Protein AF-0000000084924984 (afdb_homodimer)

Solvent-accessible surface area (backbone atoms only — not comparable to full-atom values): 24051 Å² total; per-residue (Å²): 119,64,77,75,46,72,59,54,53,53,25,48,51,21,30,44,49,30,18,51,54,32,44,58,50,30,73,81,42,63,62,47,41,41,35,36,18,50,12,38,38,33,40,31,57,27,52,46,47,58,52,40,44,35,67,60,40,76,71,59,72,38,46,58,52,55,47,46,33,37,49,40,36,39,47,13,53,53,37,25,43,52,13,49,51,48,38,37,50,22,73,72,66,73,49,83,80,80,53,58,65,56,52,54,50,49,52,49,48,52,52,50,50,49,51,52,52,54,70,75,42,76,80,50,47,71,69,28,45,50,40,46,45,48,45,27,27,44,49,43,30,55,50,25,53,52,42,41,52,42,35,52,52,40,30,70,70,36,61,86,42,83,65,25,59,42,38,51,33,50,39,53,22,30,52,21,40,28,43,16,32,36,26,50,37,51,29,52,39,68,56,67,31,73,65,47,48,51,52,30,50,76,59,70,45,82,77,76,80,71,62,55,66,59,51,52,50,33,52,50,42,22,53,52,21,40,38,46,22,16,51,36,40,28,50,28,44,53,50,47,52,58,68,74,100,116,64,78,75,46,72,57,55,54,53,23,48,51,21,29,44,49,31,18,52,54,32,44,59,50,28,73,82,39,61,61,47,42,40,36,36,18,50,13,36,38,32,39,30,58,27,53,47,48,58,51,39,45,33,68,61,39,76,71,57,72,39,47,59,53,54,47,46,32,38,49,40,35,38,48,11,54,52,36,25,44,52,13,48,52,47,38,38,49,20,73,73,68,73,50,83,80,82,54,57,66,56,54,54,49,49,52,49,48,53,54,51,53,50,51,49,51,54,69,73,41,75,79,49,45,73,69,28,44,49,40,46,45,48,45,28,24,44,50,44,31,54,48,25,54,53,42,39,52,42,36,52,52,38,29,69,71,36,60,87,42,82,63,26,59,42,36,52,33,49,39,53,22,31,52,21,42,26,45,16,33,36,26,51,37,51,28,52,38,70,56,67,31,71,65,48,48,51,53,30,49,75,60,71,44,82,75,76,81,71,62,54,65,58,52,53,50,32,53,49,42,22,53,51,20,41,38,47,22,15,51,35,41,28,50,28,44,54,50,47,52,58,67,74,103

Structure (mmCIF, N/CA/C/O backbone):
data_AF-0000000084924984-model_v1
#
loop_
_entity.id
_entity.type
_entity.pdbx_description
1 polymer 'Membrane protein, putative'
#
loop_
_atom_site.group_PDB
_atom_site.id
_atom_site.type_symbol
_atom_site.label_atom_id
_atom_site.label_alt_id
_atom_site.label_comp_id
_atom_site.label_asym_id
_atom_site.label_entity_id
_atom_site.label_seq_id
_atom_site.pdbx_PDB_ins_code
_atom_site.Cartn_x
_atom_site.Cartn_y
_atom_site.Cartn_z
_atom_site.occupancy
_atom_site.B_iso_or_equiv
_atom_site.auth_seq_id
_atom_site.auth_comp_id
_atom_site.auth_asym_id
_atom_site.auth_atom_id
_atom_site.pdbx_PDB_model_num
ATOM 1 N N . MET A 1 1 ? -23.062 14.711 15.094 1 38.41 1 MET A N 1
ATOM 2 C CA . MET A 1 1 ? -23.531 13.367 14.781 1 38.41 1 MET A CA 1
ATOM 3 C C . MET A 1 1 ? -23.203 13 13.336 1 38.41 1 MET A C 1
ATOM 5 O O . MET A 1 1 ? -23.594 13.711 12.406 1 38.41 1 MET A O 1
ATOM 9 N N . ALA A 1 2 ? -22.094 12.375 13.109 1 51.47 2 ALA A N 1
ATOM 10 C CA . ALA A 1 2 ? -21.953 12.172 11.672 1 51.47 2 ALA A CA 1
ATOM 11 C C . ALA A 1 2 ? -23.109 11.352 11.117 1 51.47 2 ALA A C 1
ATOM 13 O O . ALA A 1 2 ? -23.5 10.336 11.695 1 51.47 2 ALA A O 1
ATOM 14 N N . ASP A 1 3 ? -24.203 11.781 10.367 1 64.25 3 ASP A N 1
ATOM 15 C CA . ASP A 1 3 ? -25.422 11.195 9.812 1 64.25 3 ASP A CA 1
ATOM 16 C C . ASP A 1 3 ? -25.094 9.984 8.938 1 64.25 3 ASP A C 1
ATOM 18 O O . ASP A 1 3 ? -24.234 10.055 8.07 1 64.25 3 ASP A O 1
ATOM 22 N N . ILE A 1 4 ? -25.609 8.844 9.516 1 74.44 4 ILE A N 1
ATOM 23 C CA . ILE A 1 4 ? -25.531 7.652 8.68 1 74.44 4 ILE A CA 1
ATOM 24 C C . ILE A 1 4 ? -26.375 7.852 7.422 1 74.44 4 ILE A C 1
ATOM 26 O O . ILE A 1 4 ? -27.562 8.18 7.508 1 74.44 4 ILE A O 1
ATOM 30 N N . THR A 1 5 ? -25.766 7.77 6.359 1 79.94 5 THR A N 1
ATOM 31 C CA . THR A 1 5 ? -26.484 7.969 5.102 1 79.94 5 THR A CA 1
ATOM 32 C C . THR A 1 5 ? -27.062 6.648 4.598 1 79.94 5 THR A C 1
ATOM 34 O O . THR A 1 5 ? -26.688 5.578 5.07 1 79.94 5 THR A O 1
ATOM 37 N N . THR A 1 6 ? -28.062 6.695 3.889 1 80.25 6 THR A N 1
ATOM 38 C CA . THR A 1 6 ? -28.641 5.516 3.26 1 80.25 6 THR A CA 1
ATOM 39 C C . THR A 1 6 ? -27.594 4.738 2.484 1 80.25 6 THR A C 1
ATOM 41 O O . THR A 1 6 ? -27.594 3.504 2.471 1 80.25 6 THR A O 1
ATOM 44 N N . VAL A 1 7 ? -26.688 5.441 1.995 1 78.31 7 VAL A N 1
ATOM 45 C CA . VAL A 1 7 ? -25.609 4.84 1.222 1 78.31 7 VAL A CA 1
ATOM 46 C C . VAL A 1 7 ? -24.734 3.979 2.133 1 78.31 7 VAL A C 1
ATOM 48 O O . VAL A 1 7 ? -24.375 2.855 1.774 1 78.31 7 VAL A O 1
ATOM 51 N N . ASP A 1 8 ? -24.516 4.41 3.295 1 81.62 8 ASP A N 1
ATOM 52 C CA . ASP A 1 8 ? -23.703 3.666 4.254 1 81.62 8 ASP A CA 1
ATOM 53 C C . ASP A 1 8 ? -24.406 2.373 4.676 1 81.62 8 ASP A C 1
ATOM 55 O O . ASP A 1 8 ? -23.766 1.326 4.785 1 81.62 8 ASP A O 1
ATOM 59 N N . LEU A 1 9 ? -25.672 2.49 4.852 1 83.75 9 LEU A N 1
ATOM 60 C CA . LEU A 1 9 ? -26.422 1.33 5.309 1 83.75 9 LEU A CA 1
ATOM 61 C C . LEU A 1 9 ? -26.469 0.25 4.23 1 83.75 9 LEU A C 1
ATOM 63 O O . LEU A 1 9 ? -26.312 -0.937 4.531 1 83.75 9 LEU A O 1
ATOM 67 N N . VAL A 1 10 ? -26.672 0.702 3.066 1 84.31 10 VAL A N 1
ATOM 68 C CA . VAL A 1 10 ? -26.703 -0.248 1.958 1 84.31 10 VAL A CA 1
ATOM 69 C C . VAL A 1 10 ? -25.344 -0.919 1.815 1 84.31 10 VAL A C 1
ATOM 71 O O . VAL A 1 10 ? -25.25 -2.139 1.656 1 84.31 10 VAL A O 1
ATOM 74 N N . GLN A 1 11 ? -24.312 -0.172 1.96 1 84.5 11 GLN A N 1
ATOM 75 C CA . GLN A 1 11 ? -22.969 -0.701 1.829 1 84.5 11 GLN A CA 1
ATOM 76 C C . GLN A 1 11 ? -22.672 -1.739 2.908 1 84.5 11 GLN A C 1
ATOM 78 O O . GLN A 1 11 ? -22.172 -2.826 2.611 1 84.5 11 GLN A O 1
ATOM 83 N N . ILE A 1 12 ? -23.094 -1.465 4.016 1 85 12 ILE A N 1
ATOM 84 C CA . ILE A 1 12 ? -22.797 -2.328 5.152 1 85 12 ILE A CA 1
ATOM 85 C C . ILE A 1 12 ? -23.578 -3.635 5.031 1 85 12 ILE A C 1
ATOM 87 O O . ILE A 1 12 ? -23.047 -4.707 5.352 1 85 12 ILE A O 1
ATOM 91 N N . THR A 1 13 ? -24.703 -3.508 4.578 1 88.12 13 THR A N 1
ATOM 92 C CA . THR A 1 13 ? -25.531 -4.695 4.41 1 88.12 13 THR A CA 1
ATOM 93 C C . THR A 1 13 ? -24.938 -5.637 3.373 1 88.12 13 THR A C 1
ATOM 95 O O . THR A 1 13 ? -24.859 -6.848 3.598 1 88.12 13 THR A O 1
ATOM 98 N N . PHE A 1 14 ? -24.469 -5.086 2.367 1 89.12 14 PHE A N 1
ATOM 99 C CA . PHE A 1 14 ? -23.938 -5.922 1.301 1 89.12 14 PHE A CA 1
ATOM 100 C C . PHE A 1 14 ? -22.578 -6.484 1.688 1 89.12 14 PHE A C 1
ATOM 102 O O . PHE A 1 14 ? -22.219 -7.602 1.305 1 89.12 14 PHE A O 1
ATOM 109 N N . TRP A 1 15 ? -21.828 -5.719 2.404 1 86.44 15 TRP A N 1
ATOM 110 C CA . TRP A 1 15 ? -20.562 -6.262 2.904 1 86.44 15 TRP A CA 1
ATOM 111 C C . TRP A 1 15 ? -20.812 -7.414 3.873 1 86.44 15 TRP A C 1
ATOM 113 O O . TRP A 1 15 ? -20.062 -8.391 3.891 1 86.44 15 TRP A O 1
ATOM 123 N N . PHE A 1 16 ? -21.859 -7.266 4.68 1 87.69 16 PHE A N 1
ATOM 124 C CA . PHE A 1 16 ? -22.234 -8.336 5.594 1 87.69 16 PHE A CA 1
ATOM 125 C C . PHE A 1 16 ? -22.641 -9.586 4.828 1 87.69 16 PHE A C 1
ATOM 127 O O . PHE A 1 16 ? -22.203 -10.695 5.152 1 87.69 16 PHE A O 1
ATOM 134 N N . LEU A 1 17 ? -23.422 -9.383 3.873 1 89.56 17 LEU A N 1
ATOM 135 C CA . LEU A 1 17 ? -23.859 -10.5 3.047 1 89.56 17 LEU A CA 1
ATOM 136 C C . LEU A 1 17 ? -22.672 -11.195 2.387 1 89.56 17 LEU A C 1
ATOM 138 O O . LEU A 1 17 ? -22.594 -12.422 2.369 1 89.56 17 LEU A O 1
ATOM 142 N N . ALA A 1 18 ? -21.797 -10.414 1.863 1 86.81 18 ALA A N 1
ATOM 143 C CA . ALA A 1 18 ? -20.594 -10.953 1.225 1 86.81 18 ALA A CA 1
ATOM 144 C C . ALA A 1 18 ? -19.75 -11.758 2.219 1 86.81 18 ALA A C 1
ATOM 146 O O . ALA A 1 18 ? -19.25 -12.828 1.891 1 86.81 18 ALA A O 1
ATOM 147 N N . GLY A 1 19 ? -19.656 -11.227 3.389 1 84.19 19 GLY A N 1
ATOM 148 C CA . GLY A 1 19 ? -18.922 -11.938 4.426 1 84.19 19 GLY A CA 1
ATOM 149 C C . GLY A 1 19 ? -19.547 -13.273 4.781 1 84.19 19 GLY A C 1
ATOM 150 O O . GLY A 1 19 ? -18.844 -14.281 4.879 1 84.19 19 GLY A O 1
ATOM 151 N N . CYS A 1 20 ? -20.797 -13.336 4.871 1 86.88 20 CYS A N 1
ATOM 152 C CA . CYS A 1 20 ? -21.5 -14.555 5.238 1 86.88 20 CYS A CA 1
ATOM 153 C C . CYS A 1 20 ? -21.406 -15.602 4.133 1 86.88 20 CYS A C 1
ATOM 155 O O . CYS A 1 20 ? -21.078 -16.766 4.398 1 86.88 20 CYS A O 1
ATOM 157 N N . ILE A 1 21 ? -21.688 -15.188 2.994 1 85.56 21 ILE A N 1
ATOM 158 C CA . ILE A 1 21 ? -21.672 -16.125 1.875 1 85.56 21 ILE A CA 1
ATOM 159 C C . ILE A 1 21 ? -20.25 -16.641 1.645 1 85.56 21 ILE A C 1
ATOM 161 O O . ILE A 1 21 ? -20.062 -17.828 1.389 1 85.56 21 ILE A O 1
ATOM 165 N N . SER A 1 22 ? -19.328 -15.703 1.712 1 83.94 22 SER A N 1
ATOM 166 C CA . SER A 1 22 ? -17.953 -16.125 1.527 1 83.94 22 SER A CA 1
ATOM 167 C C . SER A 1 22 ? -17.531 -17.125 2.596 1 83.94 22 SER A C 1
ATOM 169 O O . SER A 1 22 ? -16.797 -18.078 2.312 1 83.94 22 SER A O 1
ATOM 171 N N . PHE A 1 23 ? -18.016 -16.938 3.781 1 83 23 PHE A N 1
ATOM 172 C CA . PHE A 1 23 ? -17.734 -17.875 4.859 1 83 23 PHE A CA 1
ATOM 173 C C . PHE A 1 23 ? -18.344 -19.25 4.574 1 83 23 PHE A C 1
ATOM 175 O O . PHE A 1 23 ? -17.719 -20.281 4.828 1 83 23 PHE A O 1
ATOM 182 N N . TYR A 1 24 ? -19.469 -19.219 4.098 1 82.5 24 TYR A N 1
ATOM 183 C CA . TYR A 1 24 ? -20.125 -20.469 3.732 1 82.5 24 TYR A CA 1
ATOM 184 C C . TYR A 1 24 ? -19.312 -21.234 2.693 1 82.5 24 TYR A C 1
ATOM 186 O O . TYR A 1 24 ? -19.172 -22.453 2.787 1 82.5 24 TYR A O 1
ATOM 194 N N . PHE A 1 25 ? -18.766 -20.531 1.786 1 78.5 25 PHE A N 1
ATOM 195 C CA . PHE A 1 25 ? -17.938 -21.156 0.757 1 78.5 25 PHE A CA 1
ATOM 196 C C . PHE A 1 25 ? -16.641 -21.719 1.354 1 78.5 25 PHE A C 1
ATOM 198 O O . PHE A 1 25 ? -16.094 -22.688 0.847 1 78.5 25 PHE A O 1
ATOM 205 N N . SER A 1 26 ? -16.156 -21.094 2.32 1 77.75 26 SER A N 1
ATOM 206 C CA . SER A 1 26 ? -14.891 -21.484 2.918 1 77.75 26 SER A CA 1
ATOM 207 C C . SER A 1 26 ? -15.031 -22.766 3.727 1 77.75 26 SER A C 1
ATOM 209 O O . SER A 1 26 ? -14.055 -23.484 3.936 1 77.75 26 SER A O 1
ATOM 211 N N . ILE A 1 27 ? -16.172 -23.094 4.297 1 74.06 27 ILE A N 1
ATOM 212 C CA . ILE A 1 27 ? -16.391 -24.297 5.098 1 74.06 27 ILE A CA 1
ATOM 213 C C . ILE A 1 27 ? -16.172 -25.547 4.234 1 74.06 27 ILE A C 1
ATOM 215 O O . ILE A 1 27 ? -15.508 -26.484 4.648 1 74.06 27 ILE A O 1
ATOM 219 N N . GLY A 1 28 ? -16.734 -25.688 3.166 1 61.28 28 GLY A N 1
ATOM 220 C CA . GLY A 1 28 ? -16.656 -26.891 2.334 1 61.28 28 GLY A CA 1
ATOM 221 C C . GLY A 1 28 ? -15.484 -26.859 1.363 1 61.28 28 GLY A C 1
ATOM 222 O O . GLY A 1 28 ? -15.133 -27.875 0.784 1 61.28 28 GLY A O 1
ATOM 223 N N . ASN A 1 29 ? -15.188 -25.656 1.089 1 61.19 29 ASN A N 1
ATOM 224 C CA . ASN A 1 29 ? -14.25 -25.578 -0.03 1 61.19 29 ASN A CA 1
ATOM 225 C C . ASN A 1 29 ? -12.82 -25.359 0.448 1 61.19 29 ASN A C 1
ATOM 227 O O . ASN A 1 29 ? -12.594 -25.062 1.623 1 61.19 29 ASN A O 1
ATOM 231 N N . ALA A 1 30 ? -11.898 -25.297 -0.631 1 60.09 30 ALA A N 1
ATOM 232 C CA . ALA A 1 30 ? -10.438 -25.266 -0.668 1 60.09 30 ALA A CA 1
ATOM 233 C C . ALA A 1 30 ? -9.891 -24.094 0.153 1 60.09 30 ALA A C 1
ATOM 235 O O . ALA A 1 30 ? -10.562 -23.078 0.312 1 60.09 30 ALA A O 1
ATOM 236 N N . ARG A 1 31 ? -8.867 -24.281 0.924 1 67.56 31 ARG A N 1
ATOM 237 C CA . ARG A 1 31 ? -7.949 -23.391 1.642 1 67.56 31 ARG A CA 1
ATOM 238 C C . ARG A 1 31 ? -7.762 -22.078 0.9 1 67.56 31 ARG A C 1
ATOM 240 O O . ARG A 1 31 ? -7.695 -21.016 1.521 1 67.56 31 ARG A O 1
ATOM 247 N N . VAL A 1 32 ? -8.109 -22.125 -0.343 1 71.38 32 VAL A N 1
ATOM 248 C CA . VAL A 1 32 ? -7.75 -20.969 -1.164 1 71.38 32 VAL A CA 1
ATOM 249 C C . VAL A 1 32 ? -8.781 -19.859 -0.973 1 71.38 32 VAL A C 1
ATOM 251 O O . VAL A 1 32 ? -8.438 -18.672 -1.005 1 71.38 32 VAL A O 1
ATOM 254 N N . TRP A 1 33 ? -9.992 -20.172 -0.467 1 83.12 33 TRP A N 1
ATOM 255 C CA . TRP A 1 33 ? -11.062 -19.188 -0.342 1 83.12 33 TRP A CA 1
ATOM 256 C C . TRP A 1 33 ? -11.117 -18.609 1.07 1 83.12 33 TRP A C 1
ATOM 258 O O . TRP A 1 33 ? -11.773 -17.594 1.312 1 83.12 33 TRP A O 1
ATOM 268 N N . THR A 1 34 ? -10.422 -19.203 1.898 1 85.94 34 THR A N 1
ATOM 269 C CA . THR A 1 34 ? -10.469 -18.812 3.303 1 85.94 34 THR A CA 1
ATOM 270 C C . THR A 1 34 ? -9.938 -17.391 3.49 1 85.94 34 THR A C 1
ATOM 272 O O . THR A 1 34 ? -10.562 -16.562 4.164 1 85.94 34 THR A O 1
ATOM 275 N N . SER A 1 35 ? -8.836 -17.062 2.867 1 88.62 35 SER A N 1
ATOM 276 C CA . SER A 1 35 ? -8.25 -15.727 2.99 1 88.62 35 SER A CA 1
ATOM 277 C C . SER A 1 35 ? -9.172 -14.664 2.391 1 88.62 35 SER A C 1
ATOM 279 O O . SER A 1 35 ? -9.328 -13.578 2.961 1 88.62 35 SER A O 1
ATOM 281 N N . ILE A 1 36 ? -9.773 -14.961 1.338 1 87.62 36 ILE A N 1
ATOM 282 C CA . ILE A 1 36 ? -10.68 -14.031 0.675 1 87.62 36 ILE A CA 1
ATOM 283 C C . ILE A 1 36 ? -11.898 -13.773 1.562 1 87.62 36 ILE A C 1
ATOM 285 O O . ILE A 1 36 ? -12.281 -12.625 1.774 1 87.62 36 ILE A O 1
ATOM 289 N N . SER A 1 37 ? -12.422 -14.859 2.102 1 88.56 37 SER A N 1
ATOM 290 C CA . SER A 1 37 ? -13.578 -14.758 2.98 1 88.56 37 SER A CA 1
ATOM 291 C C . SER A 1 37 ? -13.258 -13.938 4.227 1 88.56 37 SER A C 1
ATOM 293 O O . SER A 1 37 ? -14.039 -13.062 4.61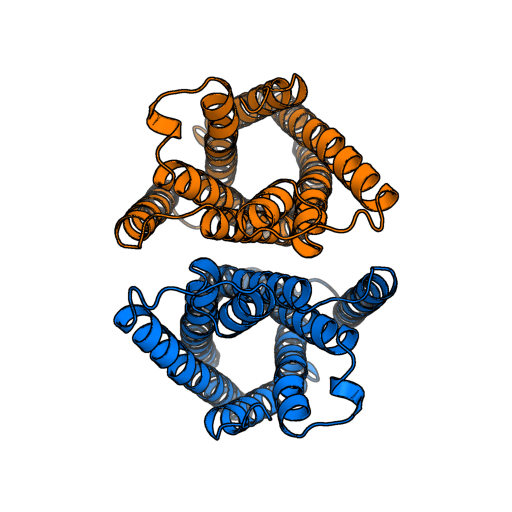7 1 88.56 37 SER A O 1
ATOM 295 N N . LEU A 1 38 ? -12.141 -14.219 4.789 1 89.88 38 LEU A N 1
ATOM 296 C CA . LEU A 1 38 ? -11.727 -13.469 5.977 1 89.88 38 LEU A CA 1
ATOM 297 C C . LEU A 1 38 ? -11.547 -11.992 5.652 1 89.88 38 LEU A C 1
ATOM 299 O O . LEU A 1 38 ? -11.883 -11.133 6.469 1 89.88 38 LEU A O 1
ATOM 303 N N . GLY A 1 39 ? -11 -11.719 4.523 1 91.25 39 GLY A N 1
ATOM 304 C CA . GLY A 1 39 ? -10.852 -10.336 4.094 1 91.25 39 GLY A CA 1
ATOM 305 C C . GLY A 1 39 ? -12.164 -9.586 4 1 91.25 39 GLY A C 1
ATOM 306 O O . GLY A 1 39 ? -12.289 -8.469 4.512 1 91.25 39 GLY A O 1
ATOM 307 N N . PHE A 1 40 ? -13.148 -10.203 3.459 1 87.44 40 PHE A N 1
ATOM 308 C CA . PHE A 1 40 ? -14.445 -9.562 3.309 1 87.44 40 PHE A CA 1
ATOM 309 C C . PHE A 1 40 ? -15.133 -9.398 4.66 1 87.44 40 PHE A C 1
ATOM 311 O O . PHE A 1 40 ? -15.82 -8.406 4.902 1 87.44 40 PHE A O 1
ATOM 318 N N . PHE A 1 41 ? -14.891 -10.344 5.492 1 87.69 41 PHE A N 1
ATOM 319 C CA . PHE A 1 41 ? -15.453 -10.227 6.832 1 87.69 41 PHE A CA 1
ATOM 320 C C . PHE A 1 41 ? -14.812 -9.07 7.59 1 87.69 41 PHE A C 1
ATOM 322 O O . PHE A 1 41 ? -15.5 -8.328 8.289 1 87.69 41 PHE A O 1
ATOM 329 N N . LEU A 1 42 ? -13.57 -8.93 7.441 1 91.69 42 LEU A N 1
ATOM 330 C CA . LEU A 1 42 ? -12.859 -7.855 8.125 1 91.69 42 LEU A CA 1
ATOM 331 C C . LEU A 1 42 ? -13.281 -6.492 7.578 1 91.69 42 LEU A C 1
ATOM 333 O O . LEU A 1 42 ? -13.336 -5.512 8.32 1 91.69 42 LEU A O 1
ATOM 337 N N . ILE A 1 43 ? -13.578 -6.41 6.305 1 89.56 43 ILE A N 1
ATOM 338 C CA . ILE A 1 43 ? -14.086 -5.168 5.73 1 89.56 43 ILE A CA 1
ATOM 339 C C . ILE A 1 43 ? -15.414 -4.793 6.395 1 89.56 43 ILE A C 1
ATOM 341 O O . ILE A 1 43 ? -15.648 -3.625 6.703 1 89.56 43 ILE A O 1
ATOM 345 N N . PHE A 1 44 ? -16.219 -5.777 6.559 1 87.5 44 PHE A N 1
ATOM 346 C CA . PHE A 1 44 ? -17.5 -5.551 7.215 1 87.5 44 PHE A CA 1
ATOM 347 C C . PHE A 1 44 ? -17.297 -4.996 8.625 1 87.5 44 PHE A C 1
ATOM 349 O O . PHE A 1 44 ? -17.953 -4.031 9.016 1 87.5 44 PHE A O 1
ATOM 356 N N . LEU A 1 45 ? -16.328 -5.539 9.336 1 86.44 45 LEU A N 1
ATOM 357 C CA . LEU A 1 45 ? -16.062 -5.09 10.695 1 86.44 45 LEU A CA 1
ATOM 358 C C . LEU A 1 45 ? -15.562 -3.648 10.703 1 86.44 45 LEU A C 1
ATOM 360 O O . LEU A 1 45 ? -15.945 -2.857 11.562 1 86.44 45 LEU A O 1
ATOM 364 N N . SER A 1 46 ? -14.781 -3.371 9.75 1 88.75 46 SER A N 1
ATOM 365 C CA . SER A 1 46 ? -14.234 -2.021 9.648 1 88.75 46 SER A CA 1
ATOM 366 C C . SER A 1 46 ? -15.328 -1.009 9.32 1 88.75 46 SER A C 1
ATOM 368 O O . SER A 1 46 ? -15.352 0.09 9.875 1 88.75 46 SER A O 1
ATOM 370 N N . GLN A 1 47 ? -16.234 -1.393 8.461 1 84.44 47 GLN A N 1
ATOM 371 C CA . GLN A 1 47 ? -17.312 -0.49 8.031 1 84.44 47 GLN A CA 1
ATOM 372 C C . GLN A 1 47 ? -18.391 -0.372 9.102 1 84.44 47 GLN A C 1
ATOM 374 O O . GLN A 1 47 ? -19.062 0.654 9.195 1 84.44 47 GLN A O 1
ATOM 379 N N . LEU A 1 48 ? -18.5 -1.379 9.891 1 83.19 48 LEU A N 1
ATOM 380 C CA . LEU A 1 48 ? -19.484 -1.37 10.961 1 83.19 48 LEU A CA 1
ATOM 381 C C . LEU A 1 48 ? -19.203 -0.25 11.953 1 83.19 48 LEU A C 1
ATOM 383 O O . LEU A 1 48 ? -20.125 0.336 12.516 1 83.19 48 LEU A O 1
ATOM 387 N N . TYR A 1 49 ? -18.016 0.074 12.078 1 84.31 49 TYR A N 1
ATOM 388 C CA . TYR A 1 49 ? -17.625 1.127 13.016 1 84.31 49 TYR A CA 1
ATOM 389 C C . TYR A 1 49 ? -18.203 2.473 12.586 1 84.31 49 TYR A C 1
ATOM 391 O O . TYR A 1 49 ? -18.531 3.307 13.43 1 84.31 49 TYR A O 1
ATOM 399 N N . VAL A 1 50 ? -18.266 2.66 11.32 1 78.75 50 VAL A N 1
ATOM 400 C CA . VAL A 1 50 ? -18.828 3.912 10.82 1 78.75 50 VAL A CA 1
ATOM 401 C C . VAL A 1 50 ? -20.281 4.055 11.289 1 78.75 50 VAL A C 1
ATOM 403 O O . VAL A 1 50 ? -20.703 5.141 11.695 1 78.75 50 VAL A O 1
ATOM 406 N N . VAL A 1 51 ? -20.922 3 11.344 1 78.5 51 VAL A N 1
ATOM 407 C CA . VAL A 1 51 ? -22.312 2.992 11.781 1 78.5 51 VAL A CA 1
ATOM 408 C C . VAL A 1 51 ? -22.375 3.188 13.297 1 78.5 51 VAL A C 1
ATOM 410 O O . VAL A 1 51 ? -23.234 3.93 13.797 1 78.5 51 VAL A O 1
ATOM 413 N N . GLU A 1 52 ? -21.516 2.551 13.93 1 81.44 52 GLU A N 1
ATOM 414 C CA . GLU A 1 52 ? -21.5 2.67 15.383 1 81.44 52 GLU A CA 1
ATOM 415 C C . GLU A 1 52 ? -21.203 4.105 15.812 1 81.44 52 GLU A C 1
ATOM 417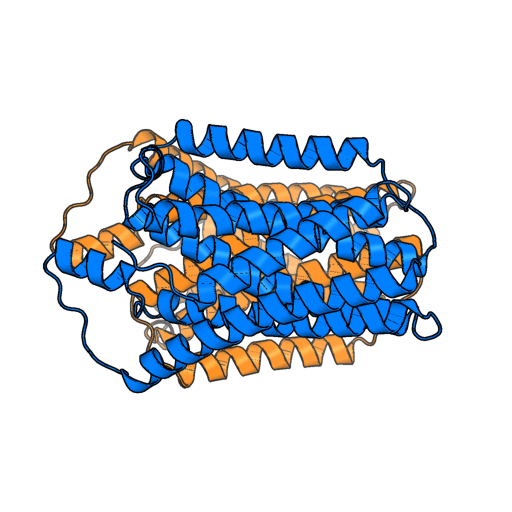 O O . GLU A 1 52 ? -21.766 4.59 16.797 1 81.44 52 GLU A O 1
ATOM 422 N N . LYS A 1 53 ? -20.406 4.691 15.055 1 82.25 53 LYS A N 1
ATOM 423 C CA . LYS A 1 53 ? -20.062 6.086 15.336 1 82.25 53 LYS A CA 1
ATOM 424 C C . LYS A 1 53 ? -21.25 7.004 15.062 1 82.25 53 LYS A C 1
ATOM 426 O O . LYS A 1 53 ? -21.531 7.91 15.852 1 82.25 53 LYS A O 1
ATOM 431 N N . ALA A 1 54 ? -21.922 6.699 14.047 1 78.44 54 ALA A N 1
ATOM 432 C CA . ALA A 1 54 ? -23.094 7.496 13.695 1 78.44 54 ALA A CA 1
ATOM 433 C C . ALA A 1 54 ? -24.188 7.336 14.742 1 78.44 54 ALA A C 1
ATOM 435 O O . ALA A 1 54 ? -24.953 8.273 15.008 1 78.44 54 ALA A O 1
ATOM 436 N N . LEU A 1 55 ? -24.234 6.176 15.352 1 80.31 55 LEU A N 1
ATOM 437 C CA . LEU A 1 55 ? -25.25 5.879 16.359 1 80.31 55 LEU A CA 1
ATOM 438 C C . LEU A 1 55 ? -24.766 6.309 17.75 1 80.31 55 LEU A C 1
ATOM 440 O O . LEU A 1 55 ? -25.453 6.062 18.75 1 80.31 55 LEU A O 1
ATOM 444 N N . ASP A 1 56 ? -23.656 6.855 17.781 1 82.5 56 ASP A N 1
ATOM 445 C CA . ASP A 1 56 ? -23.062 7.383 19 1 82.5 56 ASP A CA 1
ATOM 446 C C . ASP A 1 56 ? -22.953 6.297 20.078 1 82.5 56 ASP A C 1
ATOM 448 O O . ASP A 1 56 ? -23.344 6.516 21.219 1 82.5 56 ASP A O 1
ATOM 452 N N . MET A 1 57 ? -22.516 5.262 19.609 1 86.38 57 MET A N 1
ATOM 453 C CA . MET A 1 57 ? -22.281 4.215 20.594 1 86.38 57 MET A CA 1
ATOM 454 C C . MET A 1 57 ? -21.156 4.613 21.562 1 86.38 57 MET A C 1
ATOM 456 O O . MET A 1 57 ? -20.172 5.238 21.156 1 86.38 57 MET A O 1
ATOM 460 N N . PRO A 1 58 ? -21.203 4.352 22.781 1 85.44 58 PRO A N 1
ATOM 461 C CA . PRO A 1 58 ? -20.281 4.863 23.812 1 85.44 58 PRO A CA 1
ATOM 462 C C . PRO A 1 58 ? -18.828 4.508 23.531 1 85.44 58 PRO A C 1
ATOM 464 O O . PRO A 1 58 ? -17.922 5.309 23.812 1 85.44 58 PRO A O 1
ATOM 467 N N . TRP A 1 59 ? -18.578 3.35 23 1 84.19 59 TRP A N 1
ATOM 468 C CA . TRP A 1 59 ? -17.203 2.906 22.797 1 84.19 59 TRP A CA 1
ATOM 469 C C . TRP A 1 59 ? -16.562 3.637 21.625 1 84.19 59 TRP A C 1
ATOM 471 O O . TRP A 1 59 ? -15.344 3.562 21.422 1 84.19 59 TRP A O 1
ATOM 481 N N . THR A 1 60 ? -17.359 4.418 20.922 1 83.19 60 THR A N 1
ATOM 482 C CA . THR A 1 60 ? -16.828 5.133 19.766 1 83.19 60 THR A CA 1
ATOM 483 C C . THR A 1 60 ? -16.125 6.414 20.203 1 83.19 60 THR A C 1
ATOM 485 O O . THR A 1 60 ? -15.469 7.078 19.391 1 83.19 60 THR A O 1
ATOM 488 N N . ALA A 1 61 ? -16.203 6.699 21.469 1 82.81 61 ALA A N 1
ATOM 489 C CA . ALA A 1 61 ? -15.516 7.875 22 1 82.81 61 ALA A CA 1
ATOM 490 C C . ALA A 1 61 ? -14.016 7.625 22.141 1 82.81 61 ALA A C 1
ATOM 492 O O . ALA A 1 61 ? -13.227 8.57 22.172 1 82.81 61 ALA A O 1
ATOM 493 N N . TYR A 1 62 ? -13.758 6.332 22.172 1 87.62 62 TYR A N 1
ATOM 494 C CA . TYR A 1 62 ? -12.344 5.992 22.297 1 87.62 62 TYR A CA 1
ATOM 495 C C . TYR A 1 62 ? -11.648 6.062 20.938 1 87.62 62 TYR A C 1
ATOM 497 O O . TYR A 1 62 ? -11.953 5.277 20.047 1 87.62 62 TYR A O 1
ATOM 505 N N . THR A 1 63 ? -10.703 6.941 20.859 1 91.25 63 THR A N 1
ATOM 506 C CA . THR A 1 63 ? -9.992 7.156 19.609 1 91.25 63 THR A CA 1
ATOM 507 C C . THR A 1 63 ? -9.125 5.949 19.266 1 91.25 63 THR A C 1
ATOM 509 O O . THR A 1 63 ? -8.82 5.707 18.094 1 91.25 63 THR A O 1
ATOM 512 N N . GLN A 1 64 ? -8.789 5.164 20.281 1 93.81 64 GLN A N 1
ATOM 513 C CA . GLN A 1 64 ? -8.039 3.939 20.047 1 93.81 64 GLN A CA 1
ATOM 514 C C . GLN A 1 64 ? -8.844 2.939 19.219 1 93.81 64 GLN A C 1
ATOM 516 O O . GLN A 1 64 ? -8.297 2.254 18.359 1 93.81 64 GLN A O 1
ATOM 521 N N . LEU A 1 65 ? -10.07 2.953 19.516 1 92 65 LEU A N 1
ATOM 522 C CA . LEU A 1 65 ? -10.93 2.02 18.797 1 92 65 LEU A CA 1
ATOM 523 C C . LEU A 1 65 ? -11.086 2.441 17.344 1 92 65 LEU A C 1
ATOM 525 O O . LEU A 1 65 ? -11.164 1.592 16.453 1 92 65 LEU A O 1
ATOM 529 N N . GLU A 1 66 ? -11.172 3.641 17.109 1 91.75 66 GLU A N 1
ATOM 530 C CA . GLU A 1 66 ? -11.25 4.141 15.75 1 91.75 66 GLU A CA 1
ATOM 531 C C . GLU A 1 66 ? -9.992 3.791 14.961 1 91.75 66 GLU A C 1
ATOM 533 O O . GLU A 1 66 ? -10.07 3.369 13.805 1 91.75 66 GLU A O 1
ATOM 538 N N . ALA A 1 67 ? -8.914 3.965 15.609 1 94.88 67 ALA A N 1
ATOM 539 C CA . ALA A 1 67 ? -7.652 3.594 14.977 1 94.88 67 ALA A CA 1
ATOM 540 C C . ALA A 1 67 ? -7.629 2.107 14.633 1 94.88 67 ALA A C 1
ATOM 542 O O . ALA A 1 67 ? -7.199 1.725 13.539 1 94.88 67 ALA A O 1
ATOM 543 N N . ILE A 1 68 ? -8.102 1.342 15.547 1 94 68 ILE A N 1
ATOM 544 C CA . ILE A 1 68 ? -8.109 -0.104 15.352 1 94 68 ILE A CA 1
ATOM 545 C C . ILE A 1 68 ? -9 -0.462 14.164 1 94 68 ILE A C 1
ATOM 547 O O . ILE A 1 68 ? -8.656 -1.337 13.367 1 94 68 ILE A O 1
ATOM 551 N N . HIS A 1 69 ? -10.023 0.177 14.016 1 93.5 69 HIS A N 1
ATOM 552 C CA . HIS A 1 69 ? -10.922 -0.11 12.898 1 93.5 69 HIS A CA 1
ATOM 553 C C . HIS A 1 69 ? -10.273 0.243 11.562 1 93.5 69 HIS A C 1
ATOM 555 O O . HIS A 1 69 ? -10.43 -0.481 10.578 1 93.5 69 HIS A O 1
ATOM 561 N N . TYR A 1 70 ? -9.508 1.313 11.5 1 93.94 70 TYR A N 1
ATOM 562 C CA . TYR A 1 70 ? -8.766 1.646 10.289 1 93.94 70 TYR A CA 1
ATOM 563 C C . TYR A 1 70 ? -7.711 0.589 9.992 1 93.94 70 TYR A C 1
ATOM 565 O O . TYR A 1 70 ? -7.512 0.206 8.836 1 93.94 70 TYR A O 1
ATOM 573 N N . ILE A 1 71 ? -7.137 0.125 11.023 1 95.19 71 ILE A N 1
ATOM 574 C CA . ILE A 1 71 ? -6.086 -0.871 10.859 1 95.19 71 ILE A CA 1
ATOM 575 C C . ILE A 1 71 ? -6.688 -2.191 10.391 1 95.19 71 ILE A C 1
ATOM 577 O O . ILE A 1 71 ? -6.141 -2.852 9.508 1 95.19 71 ILE A O 1
ATOM 581 N N . ILE A 1 72 ? -7.781 -2.479 10.945 1 94.69 72 ILE A N 1
ATOM 582 C CA . ILE A 1 72 ? -8.484 -3.684 10.516 1 94.69 72 ILE A CA 1
ATOM 583 C C . ILE A 1 72 ? -8.883 -3.551 9.047 1 94.69 72 ILE A C 1
ATOM 585 O O . ILE A 1 72 ? -8.781 -4.516 8.281 1 94.69 72 ILE A O 1
ATOM 589 N N . GLY A 1 73 ? -9.312 -2.445 8.688 1 94.06 73 GLY A N 1
ATOM 590 C CA . GLY A 1 73 ? -9.586 -2.195 7.277 1 94.06 73 GLY A CA 1
ATOM 591 C C . GLY A 1 73 ? -8.375 -2.424 6.387 1 94.06 73 GLY A C 1
ATOM 592 O O . GLY A 1 73 ? -8.5 -3.008 5.309 1 94.06 73 GLY A O 1
ATOM 593 N N . THR A 1 74 ? -7.293 -2 6.82 1 95.25 74 THR A N 1
ATOM 594 C CA . THR A 1 74 ? -6.055 -2.178 6.07 1 95.25 74 THR A CA 1
ATOM 595 C C . THR A 1 74 ? -5.688 -3.656 5.969 1 95.25 74 THR A C 1
ATOM 597 O O . THR A 1 74 ? -5.324 -4.141 4.895 1 95.25 74 THR A O 1
ATOM 600 N N . ILE A 1 75 ? -5.816 -4.32 7.074 1 94.31 75 ILE A N 1
ATOM 601 C CA . ILE A 1 75 ? -5.504 -5.742 7.121 1 94.31 75 ILE A CA 1
ATOM 602 C C . ILE A 1 75 ? -6.449 -6.512 6.203 1 94.31 75 ILE A C 1
ATOM 604 O O . ILE A 1 75 ? -6.047 -7.484 5.559 1 94.31 75 ILE A O 1
ATOM 608 N N . SER A 1 76 ? -7.594 -6.059 6.09 1 94.94 76 SER A N 1
ATOM 609 C CA . SER A 1 76 ? -8.609 -6.758 5.305 1 94.94 76 SER A CA 1
ATOM 610 C C . SER A 1 76 ? -8.188 -6.879 3.846 1 94.94 76 SER A C 1
ATOM 612 O O . SER A 1 76 ? -8.234 -7.969 3.27 1 94.94 76 SER A O 1
ATOM 614 N N . ILE A 1 77 ? -7.742 -5.789 3.229 1 93.69 77 ILE A N 1
ATOM 615 C CA . ILE A 1 77 ? -7.379 -5.84 1.816 1 93.69 77 ILE A CA 1
ATOM 616 C C . ILE A 1 77 ? -6.078 -6.621 1.647 1 93.69 77 ILE A C 1
ATOM 618 O O . ILE A 1 77 ? -5.879 -7.297 0.636 1 93.69 77 ILE A O 1
ATOM 622 N N . MET A 1 78 ? -5.25 -6.555 2.633 1 92.56 78 MET A N 1
ATOM 623 C CA . MET A 1 78 ? -4.016 -7.336 2.561 1 92.56 78 MET A CA 1
ATOM 624 C C . MET A 1 78 ? -4.316 -8.828 2.564 1 92.56 78 MET A C 1
ATOM 626 O O . MET A 1 78 ? -3.746 -9.586 1.775 1 92.56 78 MET A O 1
ATOM 630 N N . VAL A 1 79 ? -5.188 -9.211 3.438 1 92.19 79 VAL A N 1
ATOM 631 C CA . VAL A 1 79 ? -5.57 -10.617 3.545 1 92.19 79 VAL A CA 1
ATOM 632 C C . VAL A 1 79 ? -6.297 -11.055 2.275 1 92.19 79 VAL A C 1
ATOM 634 O O . VAL A 1 79 ? -6.078 -12.156 1.777 1 92.19 79 VAL A O 1
ATOM 637 N N . MET A 1 80 ? -7.094 -10.211 1.795 1 91.94 80 MET A N 1
ATOM 638 C CA . MET A 1 80 ? -7.801 -10.508 0.553 1 91.94 80 MET A CA 1
ATOM 639 C C . MET A 1 80 ? -6.824 -10.68 -0.605 1 91.94 80 MET A C 1
ATOM 641 O O . MET A 1 80 ? -6.977 -11.586 -1.423 1 91.94 80 MET A O 1
ATOM 645 N N . THR A 1 81 ? -5.898 -9.797 -0.661 1 90.69 81 THR A N 1
ATOM 646 C CA . THR A 1 81 ? -4.891 -9.867 -1.716 1 90.69 81 THR A CA 1
ATOM 647 C C . THR A 1 81 ? -4.105 -11.172 -1.62 1 90.69 81 THR A C 1
ATOM 649 O O . THR A 1 81 ? -3.842 -11.82 -2.635 1 90.69 81 THR A O 1
ATOM 652 N N . HIS A 1 82 ? -3.758 -11.469 -0.417 1 88.38 82 HIS A N 1
ATOM 653 C CA . HIS A 1 82 ? -3.096 -12.75 -0.211 1 88.38 82 HIS A CA 1
ATOM 654 C C . HIS A 1 82 ? -3.953 -13.906 -0.727 1 88.38 82 HIS A C 1
ATOM 656 O O . HIS A 1 82 ? -3.438 -14.836 -1.347 1 88.38 82 HIS A O 1
ATOM 662 N N . GLY A 1 83 ? -5.191 -13.883 -0.522 1 88.56 83 GLY A N 1
ATOM 663 C CA . GLY A 1 83 ? -6.105 -14.914 -0.991 1 88.56 83 GLY A CA 1
ATOM 664 C C . GLY A 1 83 ? -6.172 -15.008 -2.504 1 88.56 83 GLY A C 1
ATOM 665 O O . GLY A 1 83 ? -6.117 -16.109 -3.064 1 88.56 83 GLY A O 1
ATOM 666 N N . PHE A 1 84 ? -6.27 -13.867 -3.141 1 90.25 84 PHE A N 1
ATOM 667 C CA . PHE A 1 84 ? -6.336 -13.867 -4.598 1 90.25 84 PHE A CA 1
ATOM 668 C C . PHE A 1 84 ? -5.023 -14.352 -5.199 1 90.25 84 PHE A C 1
ATOM 670 O O . PHE A 1 84 ? -5.016 -15 -6.25 1 90.25 84 PHE A O 1
ATOM 677 N N . GLN A 1 85 ? -3.967 -13.992 -4.559 1 86 85 GLN A N 1
ATOM 678 C CA . GLN A 1 85 ? -2.674 -14.484 -5.02 1 86 85 GLN A CA 1
ATOM 679 C C . GLN A 1 85 ? -2.598 -16.016 -4.918 1 86 85 GLN A C 1
ATOM 681 O O . GLN A 1 85 ? -2.141 -16.672 -5.848 1 86 85 GLN A O 1
ATOM 686 N N . GLU A 1 86 ? -3.008 -16.516 -3.842 1 84.94 86 GLU A N 1
ATOM 687 C CA . GLU A 1 86 ? -3.01 -17.969 -3.658 1 84.94 86 GLU A CA 1
ATOM 688 C C . GLU A 1 86 ? -3.943 -18.641 -4.652 1 84.94 86 GLU A C 1
ATOM 690 O O . GLU A 1 86 ? -3.639 -19.734 -5.156 1 84.94 86 GLU A O 1
ATOM 695 N N . TYR A 1 87 ? -5.023 -18.016 -4.852 1 87.06 87 TYR A N 1
ATOM 696 C CA . TYR A 1 87 ? -5.961 -18.562 -5.824 1 87.06 87 TYR A CA 1
ATOM 697 C C . TYR A 1 87 ? -5.348 -18.609 -7.215 1 87.06 87 TYR A C 1
ATOM 699 O O . TYR A 1 87 ? -5.551 -19.562 -7.969 1 87.06 87 TYR A O 1
ATOM 707 N N . TYR A 1 88 ? -4.688 -17.594 -7.504 1 86.88 88 TYR A N 1
ATOM 708 C CA . TYR A 1 88 ? -4.02 -17.547 -8.805 1 86.88 88 TYR A CA 1
ATOM 709 C C . TYR A 1 88 ? -2.998 -18.672 -8.93 1 86.88 88 TYR A C 1
ATOM 711 O O . TYR A 1 88 ? -2.934 -19.344 -9.961 1 86.88 88 TYR A O 1
ATOM 719 N N . ILE A 1 89 ? -2.236 -18.859 -7.977 1 81.56 89 ILE A N 1
ATOM 720 C CA . ILE A 1 89 ? -1.249 -19.938 -7.98 1 81.56 89 ILE A CA 1
ATOM 721 C C . ILE A 1 89 ? -1.955 -21.281 -8.086 1 81.56 89 ILE A C 1
ATOM 723 O O . ILE A 1 89 ? -1.523 -22.156 -8.836 1 81.56 89 ILE A O 1
ATOM 727 N N . PHE A 1 90 ? -2.959 -21.406 -7.414 1 83.25 90 PHE A N 1
ATOM 728 C CA . PHE A 1 90 ? -3.742 -22.641 -7.453 1 83.25 90 PHE A CA 1
ATOM 729 C C . PHE A 1 90 ? -4.297 -22.891 -8.852 1 83.25 90 PHE A C 1
ATOM 731 O O . PHE A 1 90 ? -4.285 -24.016 -9.336 1 83.25 90 PHE A O 1
ATOM 738 N N . SER A 1 91 ? -4.793 -21.875 -9.398 1 83.12 91 SER A N 1
ATOM 739 C CA . SER A 1 91 ? -5.383 -22.016 -10.727 1 83.12 91 SER A CA 1
ATOM 740 C C . SER A 1 91 ? -4.336 -22.422 -11.75 1 83.12 91 SER A C 1
ATOM 742 O O . SER A 1 91 ? -4.668 -23.062 -12.758 1 83.12 91 SER A O 1
ATOM 744 N N . ARG A 1 92 ? -3.133 -22.203 -11.438 1 80.44 92 ARG A N 1
ATOM 745 C CA . ARG A 1 92 ? -2.061 -22.531 -12.375 1 80.44 92 ARG A CA 1
ATOM 746 C C . ARG A 1 92 ? -1.451 -23.891 -12.047 1 80.44 92 ARG A C 1
ATOM 748 O O . ARG A 1 92 ? -1.064 -24.641 -12.945 1 80.44 92 ARG A O 1
ATOM 755 N N . THR A 1 93 ? -1.369 -24.141 -10.828 1 78 93 THR A N 1
ATOM 756 C CA . THR A 1 93 ? -0.608 -25.328 -10.438 1 78 93 THR A CA 1
ATOM 757 C C . THR A 1 93 ? -1.536 -26.406 -9.914 1 78 93 THR A C 1
ATOM 759 O O . THR A 1 93 ? -1.14 -27.578 -9.805 1 78 93 THR A O 1
ATOM 762 N N . LEU A 1 94 ? -2.67 -26 -9.477 1 75.44 94 LEU A N 1
ATOM 763 C CA . LEU A 1 94 ? -3.654 -26.875 -8.852 1 75.44 94 LEU A CA 1
ATOM 764 C C . LEU A 1 94 ? -3.143 -27.406 -7.516 1 75.44 94 LEU A C 1
ATOM 766 O O . LEU A 1 94 ? -3.607 -28.438 -7.031 1 75.44 94 LEU A O 1
ATOM 770 N N . GLU A 1 95 ? -2.16 -26.625 -6.996 1 75.12 95 GLU A N 1
ATOM 771 C CA . GLU A 1 95 ? -1.628 -26.969 -5.68 1 75.12 95 GLU A CA 1
ATOM 772 C C . GLU A 1 95 ? -2.088 -25.969 -4.621 1 75.12 95 GLU A C 1
ATOM 774 O O . GLU A 1 95 ? -2.143 -24.766 -4.879 1 75.12 95 GLU A O 1
ATOM 779 N N . ILE A 1 96 ? -2.598 -26.594 -3.586 1 69.81 96 ILE A N 1
ATOM 780 C CA . ILE A 1 96 ? -3.033 -25.766 -2.471 1 69.81 96 ILE A CA 1
ATOM 781 C C . ILE A 1 96 ? -1.897 -25.609 -1.462 1 69.81 96 ILE A C 1
ATOM 783 O O . ILE A 1 96 ? -1.331 -26.609 -1.005 1 69.81 96 ILE A O 1
ATOM 787 N N . GLY A 1 97 ? -1.525 -24.391 -1.289 1 66.5 97 GLY A N 1
ATOM 788 C CA . GLY A 1 97 ? -0.479 -24.156 -0.306 1 66.5 97 GLY A CA 1
ATOM 789 C C . GLY A 1 97 ? -1.012 -23.703 1.036 1 66.5 97 GLY A C 1
ATOM 790 O O . GLY A 1 97 ? -1.985 -22.938 1.096 1 66.5 97 GLY A O 1
ATOM 791 N N . GLY A 1 98 ? -0.584 -24.438 2.066 1 72.75 98 GLY A N 1
ATOM 792 C CA . GLY A 1 98 ? -0.857 -23.969 3.418 1 72.75 98 GLY A CA 1
ATOM 793 C C . GLY A 1 98 ? -2.123 -24.562 4.008 1 72.75 98 GLY A C 1
ATOM 794 O O . GLY A 1 98 ? -2.744 -25.438 3.402 1 72.75 98 GLY A O 1
ATOM 795 N N . THR A 1 99 ? -2.4 -24.344 5.277 1 83.12 99 THR A N 1
ATOM 796 C CA . THR A 1 99 ? -3.58 -24.828 5.984 1 83.12 99 THR A CA 1
ATOM 797 C C . THR A 1 99 ? -4.5 -23.672 6.363 1 83.12 99 THR A C 1
ATOM 799 O O . THR A 1 99 ? -4.055 -22.531 6.492 1 83.12 99 THR A O 1
ATOM 802 N N . LYS A 1 100 ? -5.785 -24.016 6.531 1 87.25 100 LYS A N 1
ATOM 803 C CA . LYS A 1 100 ? -6.777 -23.047 6.965 1 87.25 100 LYS A CA 1
ATOM 804 C C . LYS A 1 100 ? -6.434 -22.484 8.344 1 87.25 100 LYS A C 1
ATOM 806 O O . LYS A 1 100 ? -6.547 -21.281 8.57 1 87.25 100 LYS A O 1
ATOM 811 N N . THR A 1 101 ? -5.996 -23.312 9.172 1 88.31 101 THR A N 1
ATOM 812 C CA . THR A 1 101 ? -5.66 -22.922 10.531 1 88.31 101 THR A CA 1
ATOM 813 C C . THR A 1 101 ? -4.531 -21.906 10.547 1 88.31 101 THR A C 1
ATOM 815 O O . THR A 1 101 ? -4.543 -20.953 11.344 1 88.31 101 THR A O 1
ATOM 818 N N . ALA A 1 102 ? -3.621 -22.047 9.68 1 86.31 102 ALA A N 1
ATOM 819 C CA . ALA A 1 102 ? -2.5 -21.109 9.594 1 86.31 102 ALA A CA 1
ATOM 820 C C . ALA A 1 102 ? -2.971 -19.719 9.148 1 86.31 102 ALA A C 1
ATOM 822 O O . ALA A 1 102 ? -2.463 -18.703 9.633 1 86.31 102 ALA A O 1
ATOM 823 N N . VAL A 1 103 ? -3.908 -19.703 8.305 1 87.38 103 VAL A N 1
ATOM 824 C CA . VAL A 1 103 ? -4.441 -18.438 7.824 1 87.38 103 VAL A CA 1
ATOM 825 C C . VAL A 1 103 ? -5.195 -17.734 8.945 1 87.38 103 VAL A C 1
ATOM 827 O O . VAL A 1 103 ? -4.98 -16.547 9.195 1 87.38 103 VAL A O 1
ATOM 830 N N . TYR A 1 104 ? -6.012 -18.484 9.719 1 90.19 104 TYR A N 1
ATOM 831 C CA . TYR A 1 104 ? -6.77 -17.922 10.82 1 90.19 104 TYR A CA 1
ATOM 832 C C . TYR A 1 104 ? -5.836 -17.391 11.914 1 90.19 104 TYR A C 1
ATOM 834 O O . TYR A 1 104 ? -6.008 -16.281 12.406 1 90.19 104 TYR A O 1
ATOM 842 N N . LEU A 1 105 ? -4.883 -18.125 12.172 1 93.12 105 LEU A N 1
ATOM 843 C CA . LEU A 1 105 ? -3.961 -17.766 13.242 1 93.12 105 LEU A CA 1
ATOM 844 C C . LEU A 1 105 ? -3.109 -16.562 12.836 1 93.12 105 LEU A C 1
ATOM 846 O O . LEU A 1 105 ? -2.826 -15.688 13.656 1 93.12 105 LEU A O 1
ATOM 850 N N . THR A 1 106 ? -2.73 -16.516 11.625 1 90.5 106 THR A N 1
ATOM 851 C CA . THR A 1 106 ? -1.926 -15.391 11.148 1 90.5 106 THR A CA 1
ATOM 852 C C . THR A 1 106 ? -2.734 -14.102 11.172 1 90.5 106 THR A C 1
ATOM 854 O O . THR A 1 106 ? -2.236 -13.055 11.594 1 90.5 106 THR A O 1
ATOM 857 N N . VAL A 1 107 ? -3.934 -14.18 10.719 1 92.5 107 VAL A N 1
ATOM 858 C CA . VAL A 1 107 ? -4.781 -12.992 10.688 1 92.5 107 VAL A CA 1
ATOM 859 C C . VAL A 1 107 ? -5.094 -12.539 12.109 1 92.5 107 VAL A C 1
ATOM 861 O O . VAL A 1 107 ? -5.012 -11.352 12.422 1 92.5 107 VAL A O 1
ATOM 864 N N . LEU A 1 108 ? -5.363 -13.5 12.953 1 94.81 108 LEU A N 1
ATOM 865 C CA . LEU A 1 108 ? -5.605 -13.18 14.352 1 94.81 108 LEU A CA 1
ATOM 866 C C . LEU A 1 108 ? -4.363 -12.578 15 1 94.81 108 LEU A C 1
ATOM 868 O O . LEU A 1 108 ? -4.465 -11.625 15.781 1 94.81 108 LEU A O 1
ATOM 872 N N . GLY A 1 109 ? -3.301 -13.164 14.727 1 95.25 109 GLY A N 1
ATOM 873 C CA . GLY A 1 109 ? -2.047 -12.641 15.25 1 95.25 109 GLY A CA 1
ATOM 874 C C . GLY A 1 109 ? -1.758 -11.219 14.797 1 95.25 109 GLY A C 1
ATOM 875 O O . GLY A 1 109 ? -1.349 -10.383 15.602 1 95.25 109 GLY A O 1
ATOM 876 N N . VAL A 1 110 ? -2.041 -10.898 13.539 1 93.25 110 VAL A N 1
ATOM 877 C CA . VAL A 1 110 ? -1.788 -9.562 13 1 93.25 110 VAL A CA 1
ATOM 878 C C . VAL A 1 110 ? -2.756 -8.562 13.617 1 93.25 110 VAL A C 1
ATOM 880 O O . VAL A 1 110 ? -2.369 -7.438 13.945 1 93.25 110 VAL A O 1
ATOM 883 N N . VAL A 1 111 ? -3.971 -8.945 13.773 1 94.62 111 VAL A N 1
ATOM 884 C CA . VAL A 1 111 ? -4.965 -8.07 14.391 1 94.62 111 VAL A CA 1
ATOM 885 C C . VAL A 1 111 ? -4.598 -7.816 15.852 1 94.62 111 VAL A C 1
ATOM 887 O O . VAL A 1 111 ? -4.609 -6.672 16.312 1 94.62 111 VAL A O 1
ATOM 890 N N . ALA A 1 112 ? -4.211 -8.891 16.516 1 96.12 112 ALA A N 1
ATOM 891 C CA . ALA A 1 112 ? -3.816 -8.758 17.922 1 96.12 112 ALA A CA 1
ATOM 892 C C . ALA A 1 112 ? -2.58 -7.875 18.062 1 96.12 112 ALA A C 1
ATOM 894 O O . ALA A 1 112 ? -2.518 -7.02 18.938 1 96.12 112 ALA A O 1
ATOM 895 N N . ALA A 1 113 ? -1.668 -8.078 17.281 1 94.62 113 ALA A N 1
ATOM 896 C CA . ALA A 1 113 ? -0.451 -7.273 17.297 1 94.62 113 ALA A CA 1
ATOM 897 C C . ALA A 1 113 ? -0.762 -5.805 17.031 1 94.62 113 ALA A C 1
ATOM 899 O O . ALA A 1 113 ? -0.144 -4.91 17.609 1 94.62 113 ALA A O 1
ATOM 900 N N . SER A 1 114 ? -1.674 -5.574 16.156 1 93.62 114 SER A N 1
ATOM 901 C CA . SER A 1 114 ? -2.072 -4.211 15.836 1 93.62 114 SER A CA 1
ATOM 902 C C . SER A 1 114 ? -2.771 -3.539 17.016 1 93.62 114 SER A C 1
ATOM 904 O O . SER A 1 114 ? -2.57 -2.35 17.266 1 93.62 114 SER A O 1
ATOM 906 N N . VAL A 1 115 ? -3.572 -4.285 17.672 1 93.69 115 VAL A N 1
ATOM 907 C CA . VAL A 1 115 ? -4.246 -3.758 18.859 1 93.69 115 VAL A CA 1
ATOM 908 C C . VAL A 1 115 ? -3.211 -3.391 19.906 1 93.69 115 VAL A C 1
ATOM 910 O O . VAL A 1 115 ? -3.268 -2.305 20.5 1 93.69 115 VAL A O 1
ATOM 913 N N . VAL A 1 116 ? -2.293 -4.238 20.109 1 94.81 116 VAL A N 1
ATOM 914 C CA . VAL A 1 116 ? -1.227 -3.98 21.078 1 94.81 116 VAL A CA 1
ATOM 915 C C . VAL A 1 116 ? -0.435 -2.746 20.641 1 94.81 116 VAL A C 1
ATOM 917 O O . VAL A 1 116 ? -0.086 -1.907 21.484 1 94.81 116 VAL A O 1
ATOM 920 N N . PHE A 1 117 ? -0.188 -2.617 19.422 1 93.06 117 PHE A N 1
ATOM 921 C CA . PHE A 1 117 ? 0.545 -1.478 18.875 1 93.06 117 PHE A CA 1
ATOM 922 C C . PHE A 1 117 ? -0.177 -0.172 19.188 1 93.06 117 PHE A C 1
ATOM 924 O O . PHE A 1 117 ? 0.453 0.812 19.594 1 93.06 117 PHE A O 1
ATOM 931 N N . VAL A 1 118 ? -1.457 -0.154 19.047 1 94.06 118 VAL A N 1
ATOM 932 C CA . VAL A 1 118 ? -2.246 1.052 19.281 1 94.06 118 VAL A CA 1
ATOM 933 C C . VAL A 1 118 ? -2.232 1.405 20.766 1 94.06 118 VAL A C 1
ATOM 935 O O . VAL A 1 118 ? -2.133 2.578 21.125 1 94.06 118 VAL A O 1
ATOM 938 N N . PHE A 1 119 ? -2.184 0.423 21.578 1 94.69 119 PHE A N 1
ATOM 939 C CA . PHE A 1 119 ? -2.307 0.689 23.016 1 94.69 119 PHE A CA 1
ATOM 940 C C . PHE A 1 119 ? -0.945 0.998 23.625 1 94.69 119 PHE A C 1
ATOM 942 O O . PHE A 1 119 ? -0.861 1.649 24.672 1 94.69 119 PHE A O 1
ATOM 949 N N . ILE A 1 120 ? 0.078 0.598 23.016 1 93.56 120 ILE A N 1
ATOM 950 C CA . ILE A 1 120 ? 1.414 0.896 23.531 1 93.56 120 ILE A CA 1
ATOM 951 C C . ILE A 1 120 ? 1.828 2.301 23.094 1 93.56 120 ILE A C 1
ATOM 953 O O . ILE A 1 120 ? 2.682 2.926 23.719 1 93.56 120 ILE A O 1
ATOM 957 N N . ASN A 1 121 ? 1.242 2.809 22.141 1 94.25 121 ASN A N 1
ATOM 958 C CA . ASN A 1 121 ? 1.571 4.133 21.625 1 94.25 121 ASN A CA 1
ATOM 959 C C . ASN A 1 121 ? 0.629 5.199 22.172 1 94.25 121 ASN A C 1
ATOM 961 O O . ASN A 1 121 ? -0.406 4.875 22.766 1 94.25 121 ASN A O 1
ATOM 965 N N . PRO A 1 122 ? 1.045 6.453 22.094 1 91.56 122 PRO A N 1
ATOM 966 C CA . PRO A 1 122 ? 0.172 7.527 22.578 1 91.56 122 PRO A CA 1
ATOM 967 C C . PRO A 1 122 ? -1.22 7.48 21.953 1 91.56 122 PRO A C 1
ATOM 969 O O . PRO A 1 122 ? -1.369 7.07 20.797 1 91.56 122 PRO A O 1
ATOM 972 N N . GLU A 1 123 ? -2.154 7.906 22.672 1 92.69 123 GLU A N 1
ATOM 973 C CA . GLU A 1 123 ? -3.527 7.938 22.172 1 92.69 123 GLU A CA 1
ATOM 974 C C . GLU A 1 123 ? -3.627 8.727 20.875 1 92.69 123 G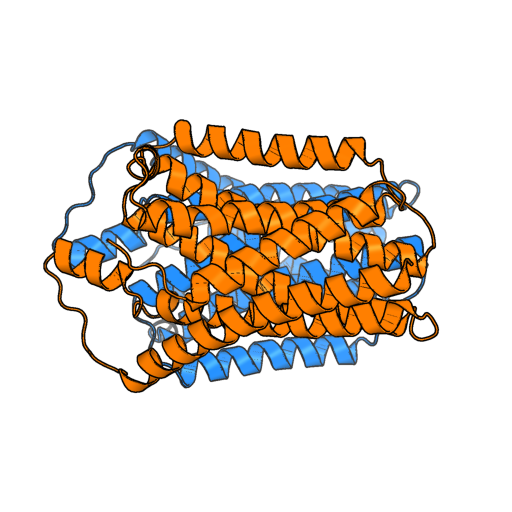LU A C 1
ATOM 976 O O . GLU A 1 123 ? -3.129 9.852 20.781 1 92.69 123 GLU A O 1
ATOM 981 N N . PRO A 1 124 ? -4.25 8.109 19.922 1 92.94 124 PRO A N 1
ATOM 982 C CA . PRO A 1 124 ? -4.328 8.773 18.609 1 92.94 124 PRO A CA 1
ATOM 983 C C . PRO A 1 124 ? -5.242 9.992 18.625 1 92.94 124 PRO A C 1
ATOM 985 O O . PRO A 1 124 ? -6.445 9.867 18.859 1 92.94 124 PRO A O 1
ATOM 988 N N . GLN A 1 125 ? -4.664 11.109 18.359 1 88.56 125 GLN A N 1
ATOM 989 C CA . GLN A 1 125 ? -5.441 12.328 18.188 1 88.56 125 GLN A CA 1
ATOM 990 C C . GLN A 1 125 ? -6.016 12.422 16.781 1 88.56 125 GLN A C 1
ATOM 992 O O . GLN A 1 125 ? -5.762 11.555 15.938 1 88.56 125 GLN A O 1
ATOM 997 N N . TYR A 1 126 ? -6.66 13.43 16.516 1 87.75 126 TYR A N 1
ATOM 998 C CA . TYR A 1 126 ? -7.371 13.578 15.258 1 87.75 126 TYR A CA 1
ATOM 999 C C . TYR A 1 126 ? -6.402 13.555 14.078 1 87.75 126 TYR A C 1
ATOM 1001 O O . TYR A 1 126 ? -6.691 12.953 13.039 1 87.75 126 TYR A O 1
ATOM 1009 N N . THR A 1 127 ? -5.301 14.156 14.242 1 90.62 127 THR A N 1
ATOM 1010 C CA . THR A 1 127 ? -4.316 14.203 13.164 1 90.62 127 THR A CA 1
ATOM 1011 C C . THR A 1 127 ? -3.73 12.82 12.906 1 90.62 127 THR A C 1
ATOM 1013 O O . THR A 1 127 ? -3.475 12.453 11.758 1 90.62 127 THR A O 1
ATOM 1016 N N . VAL A 1 128 ? -3.57 12.102 13.992 1 93.06 128 VAL A N 1
ATOM 1017 C CA . VAL A 1 128 ? -3.031 10.75 13.883 1 93.06 128 VAL A CA 1
ATOM 1018 C C . VAL A 1 128 ? -4.062 9.836 13.227 1 93.06 128 VAL A C 1
ATOM 1020 O O . VAL A 1 128 ? -3.721 9.039 12.344 1 93.06 128 VAL A O 1
ATOM 1023 N N . LEU A 1 129 ? -5.262 9.961 13.602 1 93.88 129 LEU A N 1
ATOM 1024 C CA . LEU A 1 129 ? -6.336 9.18 13 1 93.88 129 LEU A CA 1
ATOM 1025 C C . LEU A 1 129 ? -6.449 9.453 11.508 1 93.88 129 LEU A C 1
ATOM 1027 O O . LEU A 1 129 ? -6.648 8.539 10.711 1 93.88 129 LEU A O 1
ATOM 1031 N N . ARG A 1 130 ? -6.289 10.695 11.141 1 95.06 130 ARG A N 1
ATOM 1032 C CA . ARG A 1 130 ? -6.316 11.055 9.727 1 95.06 130 ARG A CA 1
ATOM 1033 C C . ARG A 1 130 ? -5.172 10.383 8.969 1 95.06 130 ARG A C 1
ATOM 1035 O O . ARG A 1 130 ? -5.367 9.875 7.863 1 95.06 130 ARG A O 1
ATOM 1042 N N . ASN A 1 131 ? -4.047 10.367 9.57 1 95.75 131 ASN A N 1
ATOM 1043 C CA . ASN A 1 131 ? -2.902 9.719 8.945 1 95.75 131 ASN A CA 1
ATOM 1044 C C . ASN A 1 131 ? -3.148 8.219 8.75 1 95.75 131 ASN A C 1
ATOM 1046 O O . ASN A 1 131 ? -2.807 7.664 7.707 1 95.75 131 ASN A O 1
ATOM 1050 N N . ILE A 1 132 ? -3.678 7.625 9.742 1 95.69 132 ILE A N 1
ATOM 1051 C CA . ILE A 1 132 ? -3.967 6.199 9.664 1 95.69 132 ILE A CA 1
ATOM 1052 C C . ILE A 1 132 ? -5.012 5.941 8.578 1 95.69 132 ILE A C 1
ATOM 1054 O O . ILE A 1 132 ? -4.918 4.961 7.836 1 95.69 132 ILE A O 1
ATOM 1058 N N . SER A 1 133 ? -5.914 6.828 8.492 1 95.5 133 SER A N 1
ATOM 1059 C CA . SER A 1 133 ? -6.93 6.711 7.445 1 95.5 133 SER A CA 1
ATOM 1060 C C . SER A 1 133 ? -6.312 6.867 6.059 1 95.5 133 SER A C 1
ATOM 1062 O O . SER A 1 133 ? -6.715 6.18 5.117 1 95.5 133 SER A O 1
ATOM 1064 N N . VAL A 1 134 ? -5.395 7.754 5.938 1 96.69 134 VAL A N 1
ATOM 1065 C CA . VAL A 1 134 ? -4.695 7.949 4.672 1 96.69 134 VAL A CA 1
ATOM 1066 C C . VAL A 1 134 ? -3.949 6.672 4.293 1 96.69 134 VAL A C 1
ATOM 1068 O O . VAL A 1 134 ? -3.969 6.258 3.131 1 96.69 134 VAL A O 1
ATOM 1071 N N . ILE A 1 135 ? -3.346 6.078 5.254 1 96.5 135 ILE A N 1
ATOM 1072 C CA . ILE A 1 135 ? -2.605 4.84 5.031 1 96.5 135 ILE A CA 1
ATOM 1073 C C . ILE A 1 135 ? -3.566 3.738 4.59 1 96.5 135 ILE A C 1
ATOM 1075 O O . ILE A 1 135 ? -3.27 2.98 3.664 1 96.5 135 ILE A O 1
ATOM 1079 N N . GLU A 1 136 ? -4.641 3.65 5.211 1 96.25 136 GLU A N 1
ATOM 1080 C CA . GLU A 1 136 ? -5.637 2.65 4.836 1 96.25 136 GLU A CA 1
ATOM 1081 C C . GLU A 1 136 ? -6.094 2.838 3.395 1 96.25 136 GLU A C 1
ATOM 1083 O O . GLU A 1 136 ? -6.086 1.889 2.607 1 96.25 136 GLU A O 1
ATOM 1088 N N . ASN A 1 137 ? -6.422 4.047 3.096 1 96.44 137 ASN A N 1
ATOM 1089 C CA . ASN A 1 137 ? -6.922 4.32 1.752 1 96.44 137 ASN A CA 1
ATOM 1090 C C . ASN A 1 137 ? -5.848 4.086 0.694 1 96.44 137 ASN A C 1
ATOM 1092 O O . ASN A 1 137 ? -6.137 3.574 -0.388 1 96.44 137 ASN A O 1
ATOM 1096 N N . ALA A 1 138 ? -4.699 4.512 1.026 1 95.62 138 ALA A N 1
ATOM 1097 C CA . ALA A 1 138 ? -3.602 4.277 0.092 1 95.62 138 ALA A CA 1
ATOM 1098 C C . ALA A 1 138 ? -3.406 2.783 -0.158 1 95.62 138 ALA A C 1
ATOM 1100 O O . ALA A 1 138 ? -3.248 2.355 -1.304 1 95.62 138 ALA A O 1
ATOM 1101 N N . THR A 1 139 ? -3.414 2.053 0.896 1 94.44 139 THR A N 1
ATOM 1102 C CA . THR A 1 139 ? -3.242 0.608 0.774 1 94.44 139 THR A CA 1
ATOM 1103 C C . THR A 1 139 ? -4.367 -0.002 -0.057 1 94.44 139 THR A C 1
ATOM 1105 O O . THR A 1 139 ? -4.125 -0.88 -0.888 1 94.44 139 THR A O 1
ATOM 1108 N N . TRP A 1 140 ? -5.469 0.439 0.125 1 95.25 140 TRP A N 1
ATOM 1109 C CA . TRP A 1 140 ? -6.617 -0.061 -0.621 1 95.25 140 TRP A CA 1
ATOM 1110 C C . TRP A 1 140 ? -6.492 0.269 -2.105 1 95.25 140 TRP A C 1
ATOM 1112 O O . TRP A 1 140 ? -6.805 -0.562 -2.961 1 95.25 140 TRP A O 1
ATOM 1122 N N . VAL A 1 141 ? -6.102 1.472 -2.396 1 94.31 141 VAL A N 1
ATOM 1123 C CA . VAL A 1 141 ? -5.973 1.89 -3.789 1 94.31 141 VAL A CA 1
ATOM 1124 C C . VAL A 1 141 ? -4.934 1.021 -4.496 1 94.31 141 VAL A C 1
ATOM 1126 O O . VAL A 1 141 ? -5.207 0.46 -5.562 1 94.31 141 VAL A O 1
ATOM 1129 N N . PHE A 1 142 ? -3.857 0.799 -3.908 1 91.5 142 PHE A N 1
ATOM 1130 C CA . PHE A 1 142 ? -2.771 0.08 -4.562 1 91.5 142 PHE A CA 1
ATOM 1131 C C . PHE A 1 142 ? -3.076 -1.412 -4.633 1 91.5 142 PHE A C 1
ATOM 1133 O O . PHE A 1 142 ? -2.85 -2.049 -5.664 1 91.5 142 PHE A O 1
ATOM 1140 N N . LEU A 1 143 ? -3.559 -1.928 -3.561 1 92.88 143 LEU A N 1
ATOM 1141 C CA . LEU A 1 143 ? -3.814 -3.365 -3.564 1 92.88 143 LEU A CA 1
ATOM 1142 C C . LEU A 1 143 ? -5.039 -3.697 -4.406 1 92.88 143 LEU A C 1
ATOM 1144 O O . LEU A 1 143 ? -5.176 -4.82 -4.895 1 92.88 143 LEU A O 1
ATOM 1148 N N . SER A 1 144 ? -5.91 -2.736 -4.613 1 94 144 SER A N 1
ATOM 1149 C CA . SER A 1 144 ? -6.996 -2.959 -5.566 1 94 144 SER A CA 1
ATOM 1150 C C . SER A 1 144 ? -6.461 -3.146 -6.98 1 94 144 SER A C 1
ATOM 1152 O O . SER A 1 144 ? -6.98 -3.963 -7.742 1 94 144 SER A O 1
ATOM 1154 N N . LEU A 1 145 ? -5.445 -2.381 -7.289 1 89.69 145 LEU A N 1
ATOM 1155 C CA . LEU A 1 145 ? -4.828 -2.531 -8.602 1 89.69 145 LEU A CA 1
ATOM 1156 C C . LEU A 1 145 ? -4.172 -3.902 -8.742 1 89.69 145 LEU A C 1
ATOM 1158 O O . LEU A 1 145 ? -4.289 -4.547 -9.781 1 89.69 145 LEU A O 1
ATOM 1162 N N . VAL A 1 146 ? -3.52 -4.293 -7.703 1 87.5 146 VAL A N 1
ATOM 1163 C CA . VAL A 1 146 ? -2.889 -5.605 -7.707 1 87.5 146 VAL A CA 1
ATOM 1164 C C . VAL A 1 146 ? -3.953 -6.691 -7.848 1 87.5 146 VAL A C 1
ATOM 1166 O O . VAL A 1 146 ? -3.797 -7.621 -8.641 1 87.5 146 VAL A O 1
ATOM 1169 N N . ASN A 1 147 ? -4.984 -6.531 -7.156 1 92.75 147 ASN A N 1
ATOM 1170 C CA . ASN A 1 147 ? -6.051 -7.527 -7.195 1 92.75 147 ASN A CA 1
ATOM 1171 C C . ASN A 1 147 ? -6.75 -7.547 -8.547 1 92.75 147 ASN A C 1
ATOM 1173 O O . ASN A 1 147 ? -7.188 -8.602 -9.008 1 92.75 147 ASN A O 1
ATOM 1177 N N . LEU A 1 148 ? -6.875 -6.383 -9.148 1 92.94 148 LEU A N 1
ATOM 1178 C CA . LEU A 1 148 ? -7.453 -6.324 -10.484 1 92.94 148 LEU A CA 1
ATOM 1179 C C . LEU A 1 148 ? -6.625 -7.137 -11.469 1 92.94 148 LEU A C 1
ATOM 1181 O O . LEU A 1 148 ? -7.176 -7.871 -12.297 1 92.94 148 LEU A O 1
ATOM 1185 N N . ASP A 1 149 ? -5.398 -7.051 -11.328 1 87.31 149 ASP A N 1
ATOM 1186 C CA . ASP A 1 149 ? -4.516 -7.824 -12.195 1 87.31 149 ASP A CA 1
ATOM 1187 C C . ASP A 1 149 ? -4.629 -9.32 -11.906 1 87.31 149 ASP A C 1
ATOM 1189 O O . ASP A 1 149 ? -4.633 -10.141 -12.828 1 87.31 149 ASP A O 1
ATOM 1193 N N . MET A 1 150 ? -4.672 -9.633 -10.656 1 88.94 150 MET A N 1
ATOM 1194 C CA . MET A 1 150 ? -4.797 -11.039 -10.273 1 88.94 150 MET A CA 1
ATOM 1195 C C . MET A 1 150 ? -6.105 -11.625 -10.789 1 88.94 150 MET A C 1
ATOM 1197 O O . MET A 1 150 ? -6.129 -12.75 -11.297 1 88.94 150 MET A O 1
ATOM 1201 N N . VAL A 1 151 ? -7.137 -10.891 -10.617 1 92.94 151 VAL A N 1
ATOM 1202 C CA . VAL A 1 151 ? -8.453 -11.352 -11.062 1 92.94 151 VAL A CA 1
ATOM 1203 C C . VAL A 1 151 ? -8.445 -11.562 -12.57 1 92.94 151 VAL A C 1
ATOM 1205 O O . VAL A 1 151 ? -8.992 -12.555 -13.062 1 92.94 151 VAL A O 1
ATOM 1208 N N . ARG A 1 152 ? -7.855 -10.609 -13.273 1 91.88 152 ARG A N 1
ATOM 1209 C CA . ARG A 1 152 ? -7.742 -10.75 -14.727 1 91.88 152 ARG A CA 1
ATOM 1210 C C . ARG A 1 152 ? -6.973 -12.008 -15.094 1 91.88 152 ARG A C 1
ATOM 1212 O O . ARG A 1 152 ? -7.383 -12.75 -15.992 1 91.88 152 ARG A O 1
ATOM 1219 N N . LYS A 1 153 ? -5.934 -12.297 -14.43 1 86.81 153 LYS A N 1
ATOM 1220 C CA . LYS A 1 153 ? -5.102 -13.469 -14.703 1 86.81 153 LYS A CA 1
ATOM 1221 C C . LYS A 1 153 ? -5.84 -14.758 -14.359 1 86.81 153 LYS A C 1
ATOM 1223 O O . LYS A 1 153 ? -5.754 -15.742 -15.094 1 86.81 153 LYS A O 1
ATOM 1228 N N . ILE A 1 154 ? -6.461 -14.75 -13.273 1 89.44 154 ILE A N 1
ATOM 1229 C CA . ILE A 1 154 ? -7.246 -15.914 -12.875 1 89.44 154 ILE A CA 1
ATOM 1230 C C . ILE A 1 154 ? -8.336 -16.188 -13.906 1 89.44 154 ILE A C 1
ATOM 1232 O O . ILE A 1 154 ? -8.523 -17.312 -14.336 1 89.44 154 ILE A O 1
ATOM 1236 N N . TYR A 1 155 ? -9.016 -15.102 -14.305 1 92.06 155 TYR A N 1
ATOM 1237 C CA . TYR A 1 155 ? -10.07 -15.234 -15.305 1 92.06 155 TYR A CA 1
ATOM 1238 C C . TYR A 1 155 ? -9.523 -15.852 -16.594 1 92.06 155 TYR A C 1
ATOM 1240 O O . TYR A 1 155 ? -10.148 -16.75 -17.172 1 92.06 155 TYR A O 1
ATOM 1248 N N . ALA A 1 156 ? -8.406 -15.391 -17.016 1 89.19 156 ALA A N 1
ATOM 1249 C CA . ALA A 1 156 ? -7.793 -15.898 -18.25 1 89.19 156 ALA A CA 1
ATOM 1250 C C . ALA A 1 156 ? -7.473 -17.391 -18.125 1 89.19 156 ALA A C 1
ATOM 1252 O O . ALA A 1 156 ? -7.535 -18.125 -19.109 1 89.19 156 ALA A O 1
ATOM 1253 N N . GLN A 1 157 ? -7.219 -17.891 -16.922 1 87.38 157 GLN A N 1
ATOM 1254 C CA . GLN A 1 157 ? -6.84 -19.281 -16.688 1 87.38 157 GLN A CA 1
ATOM 1255 C C . GLN A 1 157 ? -8.07 -20.172 -16.609 1 87.38 157 GLN A C 1
ATOM 1257 O O . GLN A 1 157 ? -8.008 -21.344 -16.969 1 87.38 157 GLN A O 1
ATOM 1262 N N . ILE A 1 158 ? -9.125 -19.609 -16.156 1 88.38 158 ILE A N 1
ATOM 1263 C CA . ILE A 1 158 ? -10.281 -20.469 -15.922 1 88.38 158 ILE A CA 1
ATOM 1264 C C . ILE A 1 158 ? -11.453 -20 -16.781 1 88.38 158 ILE A C 1
ATOM 1266 O O . ILE A 1 158 ? -12.602 -20 -16.344 1 88.38 158 ILE A O 1
ATOM 1270 N N . ARG A 1 159 ? -11.25 -19.562 -17.891 1 89.88 159 ARG A N 1
ATOM 1271 C CA . ARG A 1 159 ? -12.242 -18.953 -18.766 1 89.88 159 ARG A CA 1
ATOM 1272 C C . ARG A 1 159 ? -13.375 -19.922 -19.078 1 89.88 159 ARG A C 1
ATOM 1274 O O . ARG A 1 159 ? -14.523 -19.5 -19.266 1 89.88 159 ARG A O 1
ATOM 1281 N N . ASP A 1 160 ? -13.133 -21.172 -19.047 1 87.88 160 ASP A N 1
ATOM 1282 C CA . ASP A 1 160 ? -14.109 -22.188 -19.469 1 87.88 160 ASP A CA 1
ATOM 1283 C C . ASP A 1 160 ? -14.922 -22.672 -18.266 1 87.88 160 ASP A C 1
ATOM 1285 O O . ASP A 1 160 ? -15.891 -23.422 -18.438 1 87.88 160 ASP A O 1
ATOM 1289 N N . SER A 1 161 ? -14.648 -22.219 -17.172 1 85.31 161 SER A N 1
ATOM 1290 C CA . SER A 1 161 ? -15.375 -22.641 -15.977 1 85.31 161 SER A CA 1
ATOM 1291 C C . SER A 1 161 ? -16.547 -21.719 -15.68 1 85.31 161 SER A C 1
ATOM 1293 O O . SER A 1 161 ? -16.531 -20.547 -16.062 1 85.31 161 SER A O 1
ATOM 1295 N N . VAL A 1 162 ? -17.562 -22.203 -15.117 1 82.12 162 VAL A N 1
ATOM 1296 C CA . VAL A 1 162 ? -18.75 -21.438 -14.742 1 82.12 162 VAL A CA 1
ATOM 1297 C C . VAL A 1 162 ? -18.375 -20.391 -13.703 1 82.12 162 VAL A C 1
ATOM 1299 O O . VAL A 1 162 ? -18.984 -19.312 -13.656 1 82.12 162 VAL A O 1
ATOM 1302 N N . ILE A 1 163 ? -17.375 -20.609 -13.023 1 83.62 163 ILE A N 1
ATOM 1303 C CA . ILE A 1 163 ? -16.953 -19.719 -11.945 1 83.62 163 ILE A CA 1
ATOM 1304 C C . ILE A 1 163 ? -16.234 -18.5 -12.531 1 83.62 163 ILE A C 1
ATOM 1306 O O . ILE A 1 163 ? -16.078 -17.484 -11.852 1 83.62 163 ILE A O 1
ATOM 1310 N N . ALA A 1 164 ? -15.898 -18.516 -13.781 1 88 164 ALA A N 1
ATOM 1311 C CA . ALA A 1 164 ? -15.172 -17.453 -14.445 1 88 164 ALA A CA 1
ATOM 1312 C C . ALA A 1 164 ? -15.977 -16.156 -14.438 1 88 164 ALA A C 1
ATOM 1314 O O . ALA A 1 164 ? -15.414 -15.062 -14.289 1 88 164 ALA A O 1
ATOM 1315 N N . LYS A 1 165 ? -17.266 -16.281 -14.555 1 88.12 165 LYS A N 1
ATOM 1316 C CA . LYS A 1 165 ? -18.109 -15.102 -14.531 1 88.12 165 LYS A CA 1
ATOM 1317 C C . LYS A 1 165 ? -18.094 -14.43 -13.156 1 88.12 165 LYS A C 1
ATOM 1319 O O . LYS A 1 165 ? -18.234 -13.211 -13.055 1 88.12 165 LYS A O 1
ATOM 1324 N N . GLY A 1 166 ? -17.969 -15.219 -12.164 1 87.69 166 GLY A N 1
ATOM 1325 C CA . GLY A 1 166 ? -17.812 -14.656 -10.836 1 87.69 166 GLY A CA 1
ATOM 1326 C C . GLY A 1 166 ? -16.578 -13.789 -10.703 1 87.69 166 GLY A C 1
ATOM 1327 O O . GLY A 1 166 ? -16.609 -12.742 -10.055 1 87.69 166 GLY A O 1
ATOM 1328 N N . PHE A 1 167 ? -15.547 -14.141 -11.383 1 90.75 167 PHE A N 1
ATOM 1329 C CA . PHE A 1 167 ? -14.297 -13.391 -11.305 1 90.75 167 PHE A CA 1
ATOM 1330 C C . PHE A 1 167 ? -14.383 -12.109 -12.117 1 90.75 167 PHE A C 1
ATOM 1332 O O . PHE A 1 167 ? -13.742 -11.109 -11.789 1 90.75 167 PHE A O 1
ATOM 1339 N N . ILE A 1 168 ? -15.234 -12.102 -13.078 1 92.12 168 ILE A N 1
ATOM 1340 C CA . ILE A 1 168 ? -15.523 -10.844 -13.75 1 92.12 168 ILE A CA 1
ATOM 1341 C C . ILE A 1 168 ? -16.219 -9.891 -12.773 1 92.12 168 ILE A C 1
ATOM 1343 O O . ILE A 1 168 ? -15.898 -8.695 -12.734 1 92.12 168 ILE A O 1
ATOM 1347 N N . GLY A 1 169 ? -17.156 -10.477 -12.078 1 93.94 169 GLY A N 1
ATOM 1348 C CA . GLY A 1 169 ? -17.797 -9.695 -11.031 1 93.94 169 GLY A CA 1
ATOM 1349 C C . GLY A 1 169 ? -16.812 -9.086 -10.055 1 93.94 169 GLY A C 1
ATOM 1350 O O . GLY A 1 169 ? -16.922 -7.914 -9.695 1 93.94 169 GLY A O 1
ATOM 1351 N N . PHE A 1 170 ? -15.797 -9.836 -9.68 1 94.12 170 PHE A N 1
ATOM 1352 C CA . PHE A 1 170 ? -14.773 -9.336 -8.773 1 94.12 170 PHE A CA 1
ATOM 1353 C C . PHE A 1 170 ? -13.977 -8.211 -9.414 1 94.12 170 PHE A C 1
ATOM 1355 O O . PHE A 1 170 ? -13.539 -7.285 -8.727 1 94.12 170 PHE A O 1
ATOM 1362 N N . GLY A 1 171 ? -13.781 -8.328 -10.664 1 95.56 171 GLY A N 1
ATOM 1363 C CA . GLY A 1 171 ? -13.133 -7.227 -11.367 1 95.56 171 GLY A CA 1
ATOM 1364 C C . GLY A 1 171 ? -13.875 -5.91 -11.219 1 95.56 171 GLY A C 1
ATOM 1365 O O . GLY A 1 171 ? -13.258 -4.879 -10.93 1 95.56 171 GLY A O 1
ATOM 1366 N N . ILE A 1 172 ? -15.117 -5.965 -11.336 1 95.62 172 ILE A N 1
ATOM 1367 C CA . ILE A 1 172 ? -15.961 -4.781 -11.195 1 95.62 172 ILE A CA 1
ATOM 1368 C C . ILE A 1 172 ? -15.891 -4.27 -9.758 1 95.62 172 ILE A C 1
ATOM 1370 O O . ILE A 1 172 ? -15.82 -3.059 -9.523 1 95.62 172 ILE A O 1
ATOM 1374 N N . VAL A 1 173 ? -15.914 -5.172 -8.875 1 94.75 173 VAL A N 1
ATOM 1375 C CA . VAL A 1 173 ? -15.836 -4.824 -7.457 1 94.75 173 VAL A CA 1
ATOM 1376 C C . VAL A 1 173 ? -14.562 -4.023 -7.191 1 94.75 173 VAL A C 1
ATOM 1378 O O . VAL A 1 173 ? -14.609 -2.965 -6.559 1 94.75 173 VAL A O 1
ATOM 1381 N N . PHE A 1 174 ? -13.422 -4.465 -7.703 1 96.5 174 PHE A N 1
ATOM 1382 C CA . PHE A 1 174 ? -12.156 -3.82 -7.395 1 96.5 174 PHE A CA 1
ATOM 1383 C C . PHE A 1 174 ? -12.023 -2.5 -8.141 1 96.5 174 PHE A C 1
ATOM 1385 O O . PHE A 1 174 ? -11.375 -1.567 -7.66 1 96.5 174 PHE A O 1
ATOM 1392 N N . ILE A 1 175 ? -12.68 -2.381 -9.258 1 96.94 175 ILE A N 1
ATOM 1393 C CA . ILE A 1 175 ? -12.719 -1.088 -9.938 1 96.94 175 ILE A CA 1
ATOM 1394 C C . ILE A 1 175 ? -13.508 -0.09 -9.086 1 96.94 175 ILE A C 1
ATOM 1396 O O . ILE A 1 175 ? -13.078 1.052 -8.906 1 96.94 175 ILE A O 1
ATOM 1400 N N . ALA A 1 176 ? -14.594 -0.549 -8.602 1 96.38 176 ALA A N 1
ATOM 1401 C CA . ALA A 1 176 ? -15.422 0.304 -7.758 1 96.38 176 ALA A CA 1
ATOM 1402 C C . ALA A 1 176 ? -14.688 0.688 -6.477 1 96.38 176 ALA A C 1
ATOM 1404 O O . ALA A 1 176 ? -14.75 1.838 -6.035 1 96.38 176 ALA A O 1
ATOM 1405 N N . ILE A 1 177 ? -14.016 -0.238 -5.918 1 95.12 177 ILE A N 1
ATOM 1406 C CA . ILE A 1 177 ? -13.258 0.026 -4.699 1 95.12 177 ILE A CA 1
ATOM 1407 C C . ILE A 1 177 ? -12.133 1.012 -4.992 1 95.12 177 ILE A C 1
ATOM 1409 O O . ILE A 1 177 ? -11.867 1.916 -4.199 1 95.12 177 ILE A O 1
ATOM 1413 N N . PHE A 1 178 ? -11.484 0.829 -6.121 1 96.88 178 PHE A N 1
ATOM 1414 C CA . PHE A 1 178 ? -10.414 1.729 -6.531 1 96.88 178 PHE A CA 1
ATOM 1415 C C . PHE A 1 178 ? -10.922 3.164 -6.625 1 96.88 178 PHE A C 1
ATOM 1417 O O . PHE A 1 178 ? -10.266 4.09 -6.141 1 96.88 178 PHE A O 1
ATOM 1424 N N . LEU A 1 179 ? -12.055 3.301 -7.16 1 97.25 179 LEU A N 1
ATOM 1425 C CA . LEU A 1 179 ? -12.641 4.629 -7.316 1 97.25 179 LEU A CA 1
ATOM 1426 C C . LEU A 1 179 ? -13.117 5.176 -5.977 1 97.25 179 LEU A C 1
ATOM 1428 O O . LEU A 1 179 ? -12.953 6.363 -5.688 1 97.25 179 LEU A O 1
ATOM 1432 N N . TRP A 1 180 ? -13.656 4.344 -5.176 1 95.38 180 TRP A N 1
ATOM 1433 C CA . TRP A 1 180 ? -14.172 4.715 -3.861 1 95.38 180 TRP A CA 1
ATOM 1434 C C . TRP A 1 180 ? -13.039 5.188 -2.949 1 95.38 180 TRP A C 1
ATOM 1436 O O . TRP A 1 180 ? -12.992 6.355 -2.559 1 95.38 180 TRP A O 1
ATOM 1446 N N . LYS A 1 181 ? -12.086 4.312 -2.756 1 95.88 181 LYS A N 1
ATOM 1447 C CA . LYS A 1 181 ? -10.969 4.617 -1.872 1 95.88 181 LYS A CA 1
ATOM 1448 C C . LYS A 1 181 ? -10 5.598 -2.529 1 95.88 181 LYS A C 1
ATOM 1450 O O . LYS A 1 181 ? -9.359 6.398 -1.845 1 95.88 181 LYS A O 1
ATOM 1455 N N . GLY A 1 182 ? -9.969 5.543 -3.805 1 96.38 182 GLY A N 1
ATOM 1456 C CA . GLY A 1 182 ? -9.133 6.484 -4.531 1 96.38 182 GLY A CA 1
ATOM 1457 C C . GLY A 1 182 ? -9.625 7.918 -4.43 1 96.38 182 GLY A C 1
ATOM 1458 O O . GLY A 1 182 ? -8.82 8.844 -4.309 1 96.38 182 GLY A O 1
ATOM 1459 N N . ALA A 1 183 ? -10.898 8.102 -4.492 1 96.69 183 ALA A N 1
ATOM 1460 C CA . ALA A 1 183 ? -11.469 9.438 -4.355 1 96.69 183 ALA A CA 1
ATOM 1461 C C . ALA A 1 183 ? -11.227 10 -2.959 1 96.69 183 ALA A C 1
ATOM 1463 O O . ALA A 1 183 ? -10.891 11.18 -2.807 1 96.69 183 ALA A O 1
ATOM 1464 N N . GLU A 1 184 ? -11.383 9.164 -2.043 1 95.69 184 GLU A N 1
ATOM 1465 C CA . GLU A 1 184 ? -11.117 9.586 -0.67 1 95.69 184 GLU A CA 1
ATOM 1466 C C . GLU A 1 184 ? -9.648 9.945 -0.478 1 95.69 184 GLU A C 1
ATOM 1468 O O . GLU A 1 184 ? -9.328 10.945 0.165 1 95.69 184 GLU A O 1
ATOM 1473 N N . LEU A 1 185 ? -8.828 9.133 -1.017 1 96.81 185 LEU A N 1
ATOM 1474 C CA . LEU A 1 185 ? -7.398 9.391 -0.921 1 96.81 185 LEU A CA 1
ATOM 1475 C C . LEU A 1 185 ? -7.035 10.695 -1.613 1 96.81 185 LEU A C 1
ATOM 1477 O O . LEU A 1 185 ? -6.191 11.453 -1.121 1 96.81 185 LEU A O 1
ATOM 1481 N N . TYR A 1 186 ? -7.691 10.922 -2.703 1 96.38 186 TYR A N 1
ATOM 1482 C CA . TYR A 1 186 ? -7.457 12.148 -3.451 1 96.38 186 TYR A CA 1
ATOM 1483 C C . TYR A 1 186 ? -7.824 13.375 -2.619 1 96.38 186 TYR A C 1
ATOM 1485 O O . TYR A 1 186 ? -7.074 14.352 -2.58 1 96.38 186 TYR A O 1
ATOM 1493 N N . LEU A 1 187 ? -8.875 13.32 -1.983 1 95.62 187 LEU A N 1
ATOM 1494 C CA . LEU A 1 187 ? -9.312 14.398 -1.107 1 95.62 187 LEU A CA 1
ATOM 1495 C C . LEU A 1 187 ? -8.328 14.602 0.041 1 95.62 187 LEU A C 1
ATOM 1497 O O . LEU A 1 187 ? -8.016 15.734 0.407 1 95.62 187 LEU A O 1
ATOM 1501 N N . GLN A 1 188 ? -7.82 13.508 0.525 1 95.31 188 GLN A N 1
ATOM 1502 C CA . GLN A 1 188 ? -6.902 13.555 1.657 1 95.31 188 GLN A CA 1
ATOM 1503 C C . GLN A 1 188 ? -5.539 14.102 1.235 1 95.31 188 GLN A C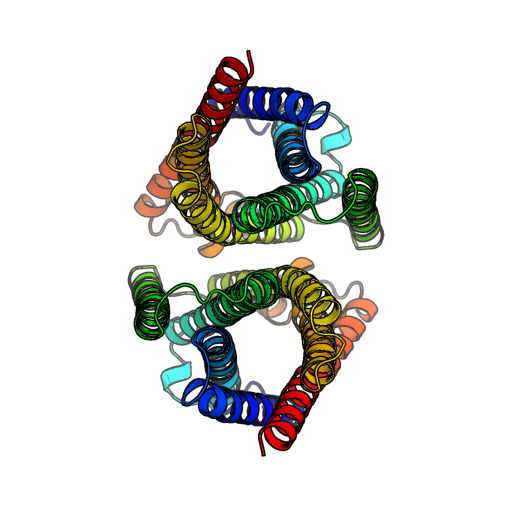 1
ATOM 1505 O O . GLN A 1 188 ? -4.93 14.891 1.957 1 95.31 188 GLN A O 1
ATOM 1510 N N . VAL A 1 189 ? -5.125 13.688 0.076 1 95.12 189 VAL A N 1
ATOM 1511 C CA . VAL A 1 189 ? -3.812 14.094 -0.412 1 95.12 189 VAL A CA 1
ATOM 1512 C C . VAL A 1 189 ? -3.777 15.609 -0.599 1 95.12 189 VAL A C 1
ATOM 1514 O O . VAL A 1 189 ? -2.812 16.266 -0.204 1 95.12 189 VAL A O 1
ATOM 1517 N N . TYR A 1 190 ? -4.82 16.203 -1.044 1 93.94 190 TYR A N 1
ATOM 1518 C CA . TYR A 1 190 ? -4.844 17.625 -1.341 1 93.94 190 TYR A CA 1
ATOM 1519 C C . TYR A 1 190 ? -5.512 18.406 -0.216 1 93.94 190 TYR A C 1
ATOM 1521 O O . TYR A 1 190 ? -5.824 19.594 -0.375 1 93.94 190 TYR A O 1
ATOM 1529 N N . ASN A 1 191 ? -5.766 17.75 0.853 1 92.56 191 ASN A N 1
ATOM 1530 C CA . ASN A 1 191 ? -6.281 18.375 2.066 1 92.56 191 ASN A CA 1
ATOM 1531 C C . ASN A 1 191 ? -7.652 19 1.831 1 92.56 191 ASN A C 1
ATOM 1533 O O . ASN A 1 191 ? -7.91 20.125 2.283 1 92.56 191 ASN A O 1
ATOM 1537 N N . TRP A 1 192 ? -8.453 18.312 1.077 1 91.69 192 TRP A N 1
ATOM 1538 C CA . TRP A 1 192 ? -9.812 18.781 0.81 1 91.69 192 TRP A CA 1
ATOM 1539 C C . TRP A 1 192 ? -10.828 18 1.643 1 91.69 192 TRP A C 1
ATOM 1541 O O . TRP A 1 192 ? -12.031 18.266 1.563 1 91.69 192 TRP A O 1
ATOM 1551 N N . ASP A 1 193 ? -10.305 17.109 2.445 1 89.75 193 ASP A N 1
ATOM 1552 C CA . ASP A 1 193 ? -11.188 16.266 3.242 1 89.75 193 ASP A CA 1
ATOM 1553 C C . ASP A 1 193 ? -11.695 17.016 4.473 1 89.75 193 ASP A C 1
ATOM 1555 O O . ASP A 1 193 ? -11.102 18.016 4.895 1 89.75 193 ASP A O 1
ATOM 1559 N N . ALA A 1 194 ? -12.766 16.484 4.977 1 85 194 ALA A N 1
ATOM 1560 C CA . ALA A 1 194 ? -13.43 17.125 6.109 1 85 194 ALA A CA 1
ATOM 1561 C C . ALA A 1 194 ? -12.531 17.125 7.34 1 85 194 ALA A C 1
ATOM 1563 O O . ALA A 1 194 ? -12.555 18.062 8.133 1 85 194 ALA A O 1
ATOM 1564 N N . ASP A 1 195 ? -11.75 16.156 7.473 1 87.06 195 ASP A N 1
ATOM 1565 C CA . ASP A 1 195 ? -10.867 16.047 8.633 1 87.06 195 ASP A CA 1
ATOM 1566 C C . ASP A 1 195 ? -9.812 17.156 8.625 1 87.06 195 ASP A C 1
ATOM 1568 O O . ASP A 1 195 ? -9.508 17.734 9.664 1 87.06 195 ASP A O 1
ATOM 1572 N N . TRP A 1 196 ? -9.297 17.391 7.508 1 87.94 196 TRP A N 1
ATOM 1573 C CA . TRP A 1 196 ? -8.305 18.438 7.395 1 87.94 196 TRP A CA 1
ATOM 1574 C C . TRP A 1 196 ? -8.914 19.797 7.727 1 87.94 196 TRP A C 1
ATOM 1576 O O . TRP A 1 196 ? -8.281 20.641 8.383 1 87.94 196 TRP A O 1
ATOM 1586 N N . LYS A 1 197 ? -10.055 20.031 7.32 1 85.75 197 LYS A N 1
ATOM 1587 C CA . LYS A 1 197 ? -10.742 21.281 7.629 1 85.75 197 LYS A CA 1
ATOM 1588 C C . LYS A 1 197 ? -10.898 21.469 9.141 1 85.75 197 LYS A C 1
ATOM 1590 O O . LYS A 1 197 ? -10.695 22.562 9.656 1 85.75 197 LYS A O 1
ATOM 1595 N N . LEU A 1 198 ? -11.234 20.391 9.703 1 85.12 198 LEU A N 1
ATOM 1596 C CA . LEU A 1 198 ? -11.406 20.422 11.148 1 85.12 198 LEU A CA 1
ATOM 1597 C C . LEU A 1 198 ? -10.07 20.688 11.844 1 85.12 198 LEU A C 1
ATOM 1599 O O . LEU A 1 198 ? -10.016 21.453 12.812 1 85.12 198 LEU A O 1
ATOM 1603 N N . ILE A 1 199 ? -9.078 20.109 11.367 1 83.5 199 ILE A N 1
ATOM 1604 C CA . ILE A 1 199 ? -7.742 20.297 11.93 1 83.5 199 ILE A CA 1
ATOM 1605 C C . ILE A 1 199 ? -7.312 21.766 11.766 1 83.5 199 ILE A C 1
ATOM 1607 O O . ILE A 1 199 ? -6.832 22.375 12.719 1 83.5 199 ILE A O 1
ATOM 1611 N N . MET A 1 200 ? -7.578 22.281 10.672 1 85.5 200 MET A N 1
ATOM 1612 C CA . MET A 1 200 ? -7.199 23.656 10.391 1 85.5 200 MET A CA 1
ATOM 1613 C C . MET A 1 200 ? -8.023 24.625 11.234 1 85.5 200 MET A C 1
ATOM 1615 O O . MET A 1 200 ? -7.492 25.609 11.758 1 85.5 200 MET A O 1
ATOM 1619 N N . GLN A 1 201 ? -9.227 24.297 11.367 1 82.94 201 GLN A N 1
ATOM 1620 C CA . GLN A 1 201 ? -10.086 25.141 12.188 1 82.94 201 GLN A CA 1
ATOM 1621 C C . GLN A 1 201 ? -9.609 25.141 13.641 1 82.94 201 GLN A C 1
ATOM 1623 O O . GLN A 1 201 ? -9.602 26.203 14.289 1 82.94 201 GLN A O 1
ATOM 1628 N N . ASN A 1 202 ? -9.234 24.062 14.102 1 81.44 202 ASN A N 1
ATOM 1629 C CA . ASN A 1 202 ? -8.766 23.938 15.477 1 81.44 202 ASN A CA 1
ATOM 1630 C C . ASN A 1 202 ? -7.441 24.672 15.68 1 81.44 202 ASN A C 1
ATOM 1632 O O . ASN A 1 202 ? -7.141 25.141 16.781 1 81.44 202 ASN A O 1
ATOM 1636 N N . LEU A 1 203 ? -6.762 24.766 14.594 1 78.69 203 LEU A N 1
ATOM 1637 C CA . LEU A 1 203 ? -5.465 25.422 14.672 1 78.69 203 LEU A CA 1
ATOM 1638 C C . LEU A 1 203 ? -5.586 26.906 14.336 1 78.69 203 LEU A C 1
ATOM 1640 O O . LEU A 1 203 ? -4.594 27.641 14.352 1 78.69 203 LEU A O 1
ATOM 1644 N N . GLY A 1 204 ? -6.797 27.297 14.008 1 76.69 204 GLY A N 1
ATOM 1645 C CA . GLY A 1 204 ? -7.047 28.688 13.703 1 76.69 204 GLY A CA 1
ATOM 1646 C C . GLY A 1 204 ? -6.742 29.047 12.258 1 76.69 204 GLY A C 1
ATOM 1647 O O . GLY A 1 204 ? -6.609 30.219 11.922 1 76.69 204 GLY A O 1
ATOM 1648 N N . GLY A 1 205 ? -6.551 27.984 11.539 1 76.19 205 GLY A N 1
ATOM 1649 C CA . GLY A 1 205 ? -6.258 28.234 10.141 1 76.19 205 GLY A CA 1
ATOM 1650 C C . GLY A 1 205 ? -7.492 28.188 9.258 1 76.19 205 GLY A C 1
ATOM 1651 O O . GLY A 1 205 ? -8.586 27.859 9.719 1 76.19 205 GLY A O 1
ATOM 1652 N N . VAL A 1 206 ? -7.289 28.859 8.055 1 75 206 VAL A N 1
ATOM 1653 C CA . VAL A 1 206 ? -8.383 28.859 7.094 1 75 206 VAL A CA 1
ATOM 1654 C C . VAL A 1 206 ? -8.016 28 5.891 1 75 206 VAL A C 1
ATOM 1656 O O . VAL A 1 206 ? -6.887 28.047 5.402 1 75 206 VAL A O 1
ATOM 1659 N N . VAL A 1 207 ? -8.961 27.125 5.578 1 75 207 VAL A N 1
ATOM 1660 C CA . VAL A 1 207 ? -8.781 26.312 4.375 1 75 207 VAL A CA 1
ATOM 1661 C C . VAL A 1 207 ? -9.375 27.047 3.172 1 75 207 VAL A C 1
ATOM 1663 O O . VAL A 1 207 ? -10.562 27.359 3.15 1 75 207 VAL A O 1
ATOM 1666 N N . PRO A 1 208 ? -8.477 27.312 2.279 1 76.06 208 PRO A N 1
ATOM 1667 C CA . PRO A 1 208 ? -9 28.031 1.107 1 76.06 208 PRO A CA 1
ATOM 1668 C C . PRO A 1 208 ? -10 27.188 0.314 1 76.06 208 PRO A C 1
ATOM 1670 O O . PRO A 1 208 ? -9.867 25.969 0.233 1 76.06 208 PRO A O 1
ATOM 1673 N N . ASP A 1 209 ? -11.023 27.875 -0.114 1 77.75 209 ASP A N 1
ATOM 1674 C CA . ASP A 1 209 ? -12.039 27.203 -0.92 1 77.75 209 ASP A CA 1
ATOM 1675 C C . ASP A 1 209 ? -11.648 27.188 -2.396 1 77.75 209 ASP A C 1
ATOM 1677 O O . ASP A 1 209 ? -12.492 27.391 -3.271 1 77.75 209 ASP A O 1
ATOM 1681 N N . LEU A 1 210 ? -10.438 26.922 -2.557 1 81.75 210 LEU A N 1
ATOM 1682 C CA . LEU A 1 210 ? -9.953 26.812 -3.928 1 81.75 210 LEU A CA 1
ATOM 1683 C C . LEU A 1 210 ? -10.242 25.422 -4.496 1 81.75 210 LEU A C 1
ATOM 1685 O O . LEU A 1 210 ? -10.297 24.438 -3.752 1 81.75 210 LEU A O 1
ATOM 1689 N N . TYR A 1 211 ? -10.797 25.281 -5.715 1 88.94 211 TYR A N 1
ATOM 1690 C CA . TYR A 1 211 ? -10.992 24.047 -6.469 1 88.94 211 TYR A CA 1
ATOM 1691 C C . TYR A 1 211 ? -12.242 23.297 -5.988 1 88.94 211 TYR A C 1
ATOM 1693 O O . TYR A 1 211 ? -12.227 22.078 -5.855 1 88.94 211 TYR A O 1
ATOM 1701 N N . SER A 1 212 ? -13.234 24 -5.59 1 89.38 212 SER A N 1
ATOM 1702 C CA . SER A 1 212 ? -14.484 23.438 -5.078 1 89.38 212 SER A CA 1
ATOM 1703 C C . SER A 1 212 ? -15.094 22.453 -6.062 1 89.38 212 SER A C 1
ATOM 1705 O O . SER A 1 212 ? -15.672 21.438 -5.656 1 89.38 212 SER A O 1
ATOM 1707 N N . GLY A 1 213 ? -14.938 22.719 -7.254 1 90.44 213 GLY A N 1
ATOM 1708 C CA . GLY A 1 213 ? -15.453 21.797 -8.258 1 90.44 213 GLY A CA 1
ATOM 1709 C C . GLY A 1 213 ? -14.812 20.422 -8.188 1 90.44 213 GLY A C 1
ATOM 1710 O O . GLY A 1 213 ? -15.508 19.406 -8.219 1 90.44 213 GLY A O 1
ATOM 1711 N N . ARG A 1 214 ? -13.594 20.438 -8.078 1 91.94 214 ARG A N 1
ATOM 1712 C CA . ARG A 1 214 ? -12.859 19.188 -7.977 1 91.94 214 ARG A CA 1
ATOM 1713 C C . ARG A 1 214 ? -13.219 18.453 -6.688 1 91.94 214 ARG A C 1
ATOM 1715 O O . ARG A 1 214 ? -13.352 17.219 -6.688 1 91.94 214 ARG A O 1
ATOM 1722 N N . ARG A 1 215 ? -13.305 19.172 -5.695 1 93 215 ARG A N 1
ATOM 1723 C CA . ARG A 1 215 ? -13.672 18.594 -4.406 1 93 215 ARG A CA 1
ATOM 1724 C C . ARG A 1 215 ? -15.055 17.953 -4.473 1 93 215 ARG A C 1
ATOM 1726 O O . ARG A 1 215 ? -15.227 16.797 -4.078 1 93 215 ARG A O 1
ATOM 1733 N N . ASP A 1 216 ? -15.984 18.656 -5.039 1 93.25 216 ASP A N 1
ATOM 1734 C CA . ASP A 1 216 ? -17.359 18.156 -5.121 1 93.25 216 ASP A CA 1
ATOM 1735 C C . ASP A 1 216 ? -17.438 16.922 -6.023 1 93.25 216 ASP A C 1
ATOM 1737 O O . ASP A 1 216 ? -18.172 15.984 -5.727 1 93.25 216 ASP A O 1
ATOM 1741 N N . PHE A 1 217 ? -16.719 16.984 -7.043 1 94.38 217 PHE A N 1
ATOM 1742 C CA . PHE A 1 217 ? -16.672 15.844 -7.945 1 94.38 217 PHE A CA 1
ATOM 1743 C C . PHE A 1 217 ? -16.109 14.617 -7.246 1 94.38 217 PHE A C 1
ATOM 1745 O O . PHE A 1 217 ? -16.641 13.516 -7.391 1 94.38 217 PHE A O 1
ATOM 1752 N N . SER A 1 218 ? -15.086 14.828 -6.551 1 94.44 218 SER A N 1
ATOM 1753 C CA . SER A 1 218 ? -14.461 13.719 -5.84 1 94.44 218 SER A CA 1
ATOM 1754 C C . SER A 1 218 ? -15.398 13.148 -4.773 1 94.44 218 SER A C 1
ATOM 1756 O O . SER A 1 218 ? -15.43 11.938 -4.551 1 94.44 218 SER A O 1
ATOM 1758 N N . LEU A 1 219 ? -16.125 13.977 -4.125 1 93.38 219 LEU A N 1
ATOM 1759 C CA . LEU A 1 219 ? -17.094 13.523 -3.135 1 93.38 219 LEU A CA 1
ATOM 1760 C C . LEU A 1 219 ? -18.203 12.727 -3.791 1 93.38 219 LEU A C 1
ATOM 1762 O O . LEU A 1 219 ? -18.656 11.719 -3.244 1 93.38 219 LEU A O 1
ATOM 1766 N N . LEU A 1 220 ? -18.578 13.188 -4.934 1 93.75 220 LEU A N 1
ATOM 1767 C CA . LEU A 1 220 ? -19.594 12.477 -5.691 1 93.75 220 LEU A CA 1
ATOM 1768 C C . LEU A 1 220 ? -19.109 11.086 -6.086 1 93.75 220 LEU A C 1
ATOM 1770 O O . LEU A 1 220 ? -19.828 10.102 -5.934 1 93.75 220 LEU A O 1
ATOM 1774 N N . VAL A 1 221 ? -17.906 11.039 -6.562 1 94.88 221 VAL A N 1
ATOM 1775 C CA . VAL A 1 221 ? -17.328 9.766 -6.961 1 94.88 221 VAL A CA 1
ATOM 1776 C C . VAL A 1 221 ? -17.203 8.852 -5.742 1 94.88 221 VAL A C 1
ATOM 1778 O O . VAL A 1 221 ? -17.5 7.656 -5.824 1 94.88 221 VAL A O 1
ATOM 1781 N N . HIS A 1 222 ? -16.766 9.391 -4.695 1 94.06 222 HIS A N 1
ATOM 1782 C CA . HIS A 1 222 ? -16.625 8.633 -3.457 1 94.06 222 HIS A CA 1
ATOM 1783 C C . HIS A 1 222 ? -17.953 7.977 -3.074 1 94.06 222 HIS A C 1
ATOM 1785 O O . HIS A 1 222 ? -18 6.773 -2.797 1 94.06 222 HIS A O 1
ATOM 1791 N N . ASP A 1 223 ? -18.969 8.695 -3.141 1 91.56 223 ASP A N 1
ATOM 1792 C CA . ASP A 1 223 ? -20.266 8.195 -2.689 1 91.56 223 ASP A CA 1
ATOM 1793 C C . ASP A 1 223 ? -20.828 7.156 -3.658 1 91.56 223 ASP A C 1
ATOM 1795 O O . ASP A 1 223 ? -21.266 6.082 -3.24 1 91.56 223 ASP A O 1
ATOM 1799 N N . TYR A 1 224 ? -20.734 7.441 -4.891 1 93.12 224 TYR A N 1
ATOM 1800 C CA . TYR A 1 224 ? -21.297 6.535 -5.883 1 93.12 224 TYR A CA 1
ATOM 1801 C C . TYR A 1 224 ? -20.453 5.273 -6.012 1 93.12 224 TYR A C 1
ATOM 1803 O O . TYR A 1 224 ? -20.984 4.168 -6.137 1 93.12 224 TYR A O 1
ATOM 1811 N N . ALA A 1 225 ? -19.219 5.465 -6.031 1 94.75 225 ALA A N 1
ATOM 1812 C CA . ALA A 1 225 ? -18.344 4.301 -6.121 1 94.75 225 ALA A CA 1
ATOM 1813 C C . ALA A 1 225 ? -18.438 3.443 -4.863 1 94.75 225 ALA A C 1
ATOM 1815 O O . ALA A 1 225 ? -18.328 2.217 -4.93 1 94.75 225 ALA A O 1
ATOM 1816 N N . GLY A 1 226 ? -18.578 4.125 -3.785 1 90.88 226 GLY A N 1
ATOM 1817 C CA . GLY A 1 226 ? -18.797 3.381 -2.557 1 90.88 226 GLY A CA 1
ATOM 1818 C C . GLY A 1 226 ? -20.047 2.52 -2.6 1 90.88 226 GLY A C 1
ATOM 1819 O O . GLY A 1 226 ? -20.016 1.349 -2.215 1 90.88 226 GLY A O 1
ATOM 1820 N N . LEU A 1 227 ? -21.047 3.084 -3.1 1 92 227 LEU A N 1
ATOM 1821 C CA . LEU A 1 227 ? -22.297 2.346 -3.238 1 92 227 LEU A CA 1
ATOM 1822 C C . LEU A 1 227 ? -22.156 1.2 -4.234 1 92 227 LEU A C 1
ATOM 1824 O O . LEU A 1 227 ? -22.609 0.084 -3.975 1 92 227 LEU A O 1
ATOM 1828 N N . LEU A 1 228 ? -21.531 1.502 -5.266 1 94.12 228 LEU A N 1
ATOM 1829 C CA . LEU A 1 228 ? -21.344 0.497 -6.305 1 94.12 228 LEU A CA 1
ATOM 1830 C C . LEU A 1 228 ? -20.469 -0.647 -5.797 1 94.12 228 LEU A C 1
ATOM 1832 O O . LEU A 1 228 ? -20.656 -1.8 -6.191 1 94.12 228 LEU A O 1
ATOM 1836 N N . SER A 1 229 ? -19.5 -0.334 -5.008 1 92.94 229 SER A N 1
ATOM 1837 C CA . SER A 1 229 ? -18.656 -1.381 -4.449 1 92.94 229 SER A CA 1
ATOM 1838 C C . SER A 1 229 ? -19.453 -2.344 -3.582 1 92.94 229 SER A C 1
ATOM 1840 O O . SER A 1 229 ? -19.281 -3.562 -3.68 1 92.94 229 SER A O 1
ATOM 1842 N N . GLY A 1 230 ? -20.344 -1.831 -2.814 1 90.12 230 GLY A N 1
ATOM 1843 C CA . GLY A 1 230 ? -21.203 -2.672 -1.988 1 90.12 230 GLY A CA 1
ATOM 1844 C C . GLY A 1 230 ? -22.156 -3.529 -2.797 1 90.12 230 GLY A C 1
ATOM 1845 O O . GLY A 1 230 ? -22.219 -4.746 -2.602 1 90.12 230 GLY A O 1
ATOM 1846 N N . VAL A 1 231 ? -22.75 -2.963 -3.73 1 92.19 231 VAL A N 1
ATOM 1847 C CA . VAL A 1 231 ? -23.75 -3.66 -4.539 1 92.19 231 VAL A CA 1
ATOM 1848 C C . VAL A 1 231 ? -23.062 -4.719 -5.402 1 92.19 231 VAL A C 1
ATOM 1850 O O . VAL A 1 231 ? -23.562 -5.832 -5.551 1 92.19 231 VAL A O 1
ATOM 1853 N N . SER A 1 232 ? -21.969 -4.328 -5.93 1 93.5 232 SER A N 1
ATOM 1854 C CA . SER A 1 232 ? -21.266 -5.266 -6.801 1 93.5 232 SER A CA 1
ATOM 1855 C C . SER A 1 232 ? -20.75 -6.469 -6.02 1 93.5 232 SER A C 1
ATOM 1857 O O . SER A 1 232 ? -20.812 -7.602 -6.504 1 93.5 232 SER A O 1
ATOM 1859 N N . VAL A 1 233 ? -20.203 -6.258 -4.898 1 91.81 233 VAL A N 1
ATOM 1860 C CA . VAL A 1 233 ? -19.719 -7.371 -4.09 1 91.81 233 VAL A CA 1
ATOM 1861 C C . VAL A 1 233 ? -20.875 -8.281 -3.711 1 91.81 233 VAL A C 1
ATOM 1863 O O . VAL A 1 233 ? -20.781 -9.508 -3.83 1 91.81 233 VAL A O 1
ATOM 1866 N N . GLY A 1 234 ? -21.922 -7.684 -3.221 1 88.75 234 GLY A N 1
ATOM 1867 C CA . GLY A 1 234 ? -23.109 -8.469 -2.904 1 88.75 234 GLY A CA 1
ATOM 1868 C C . GLY A 1 234 ? -23.625 -9.258 -4.086 1 88.75 234 GLY A C 1
ATOM 1869 O O . GLY A 1 234 ? -23.906 -10.453 -3.963 1 88.75 234 GLY A O 1
ATOM 1870 N N . GLY A 1 235 ? -23.719 -8.57 -5.168 1 89.81 235 GLY A N 1
ATOM 1871 C CA . GLY A 1 235 ? -24.188 -9.242 -6.371 1 89.81 235 GLY A CA 1
ATOM 1872 C C . GLY A 1 235 ? -23.281 -10.398 -6.789 1 89.81 235 GLY A C 1
ATOM 1873 O O . GLY A 1 235 ? -23.781 -11.453 -7.188 1 89.81 235 GLY A O 1
ATOM 1874 N N . THR A 1 236 ? -22.047 -10.195 -6.75 1 91.75 236 THR A N 1
ATOM 1875 C CA . THR A 1 236 ? -21.094 -11.227 -7.121 1 91.75 236 THR A CA 1
ATOM 1876 C C . THR A 1 236 ? -21.234 -12.453 -6.227 1 91.75 236 THR A C 1
ATOM 1878 O O . THR A 1 236 ? -21.281 -13.586 -6.715 1 91.75 236 THR A O 1
ATOM 1881 N N . PHE A 1 237 ? -21.375 -12.289 -4.98 1 89.62 237 PHE A N 1
ATOM 1882 C CA . PHE A 1 237 ? -21.438 -13.422 -4.062 1 89.62 237 PHE A CA 1
ATOM 1883 C C . PHE A 1 237 ? -22.797 -14.109 -4.156 1 89.62 237 PHE A C 1
ATOM 1885 O O . PHE A 1 237 ? -22.891 -15.328 -3.994 1 89.62 237 PHE A O 1
ATOM 1892 N N . ILE A 1 238 ? -23.828 -13.391 -4.418 1 88.75 238 ILE A N 1
ATOM 1893 C CA . ILE A 1 238 ? -25.125 -14.023 -4.648 1 88.75 238 ILE A CA 1
ATOM 1894 C C . ILE A 1 238 ? -25.062 -14.898 -5.898 1 88.75 238 ILE A C 1
ATOM 1896 O O . ILE A 1 238 ? -25.578 -16.016 -5.902 1 88.75 238 ILE A O 1
ATOM 1900 N N . TYR A 1 239 ? -24.453 -14.352 -6.852 1 89.06 239 TYR A N 1
ATOM 1901 C CA . TYR A 1 239 ? -24.266 -15.125 -8.078 1 89.06 239 TYR A CA 1
ATOM 1902 C C . TYR A 1 239 ? -23.469 -16.391 -7.805 1 89.06 239 TYR A C 1
ATOM 1904 O O . TYR A 1 239 ? -23.844 -17.484 -8.273 1 89.06 239 TYR A O 1
ATOM 1912 N N . LEU A 1 240 ? -22.422 -16.297 -7.102 1 86.12 240 LEU A N 1
ATOM 1913 C CA . LEU A 1 240 ? -21.594 -17.453 -6.777 1 86.12 240 LEU A CA 1
ATOM 1914 C C . LEU A 1 240 ? -22.375 -18.453 -5.941 1 86.12 240 LEU A C 1
ATOM 1916 O O . LEU A 1 240 ? -22.188 -19.672 -6.094 1 86.12 240 LEU A O 1
ATOM 1920 N N . LEU A 1 241 ? -23.172 -17.953 -5.105 1 85.94 241 LEU A N 1
ATOM 1921 C CA . LEU A 1 241 ? -24 -18.828 -4.285 1 85.94 241 LEU A CA 1
ATOM 1922 C C . LEU A 1 241 ? -24.953 -19.641 -5.156 1 85.94 241 LEU A C 1
ATOM 1924 O O . LEU A 1 241 ? -25.188 -20.828 -4.898 1 85.94 241 LEU A O 1
ATOM 1928 N N . LYS A 1 242 ? -25.438 -19 -6.133 1 87.62 242 LYS A N 1
ATOM 1929 C CA . LYS A 1 242 ? -26.344 -19.672 -7.055 1 87.62 242 LYS A CA 1
ATOM 1930 C C . LYS A 1 242 ? -25.625 -20.766 -7.852 1 87.62 242 LYS A C 1
ATOM 1932 O O . LYS A 1 242 ? -26.188 -21.812 -8.141 1 87.62 242 LYS A O 1
ATOM 1937 N N . LEU A 1 243 ? -24.406 -20.5 -8.156 1 82.44 243 LEU A N 1
ATOM 1938 C CA . LEU A 1 243 ? -23.625 -21.469 -8.922 1 82.44 243 LEU A CA 1
ATOM 1939 C C . LEU A 1 243 ? -23.297 -22.703 -8.07 1 82.44 243 LEU A C 1
ATOM 1941 O O . LEU A 1 243 ? -23.172 -23.812 -8.594 1 82.44 243 LEU A O 1
ATOM 1945 N N . LEU A 1 244 ? -23.031 -22.531 -6.879 1 74.12 244 LEU A N 1
ATOM 1946 C CA . LEU A 1 244 ? -22.688 -23.641 -6 1 74.12 244 LEU A CA 1
ATOM 1947 C C . LEU A 1 244 ? -23.906 -24.5 -5.711 1 74.12 244 LEU A C 1
ATOM 1949 O O . LEU A 1 244 ? -23.781 -25.688 -5.395 1 74.12 244 LEU A O 1
ATOM 1953 N N . ARG A 1 245 ? -25.031 -23.938 -5.832 1 69.25 245 ARG A N 1
ATOM 1954 C CA . ARG A 1 245 ? -26.234 -24.734 -5.652 1 69.25 245 ARG A CA 1
ATOM 1955 C C . ARG A 1 245 ? -26.594 -25.484 -6.926 1 69.25 245 ARG A C 1
ATOM 1957 O O . ARG A 1 245 ? -27.078 -26.609 -6.867 1 69.25 245 ARG A O 1
ATOM 1964 N N . MET B 1 1 ? 19.672 24.109 3.686 1 38.56 1 MET B N 1
ATOM 1965 C CA . MET B 1 1 ? 20.328 23.094 2.879 1 38.56 1 MET B CA 1
ATOM 1966 C C . MET B 1 1 ? 20.141 21.703 3.496 1 38.56 1 MET B C 1
ATOM 1968 O O . MET B 1 1 ? 20.484 21.484 4.656 1 38.56 1 MET B O 1
ATOM 1972 N N . ALA B 1 2 ? 19.141 21.016 3.133 1 51.91 2 ALA B N 1
ATOM 1973 C CA . ALA B 1 2 ? 19.125 19.766 3.883 1 51.91 2 ALA B CA 1
ATOM 1974 C C . ALA B 1 2 ? 20.422 19 3.686 1 51.91 2 ALA B C 1
ATOM 1976 O O . ALA B 1 2 ? 20.906 18.844 2.559 1 51.91 2 ALA B O 1
ATOM 1977 N N . ASP B 1 3 ? 21.5 18.859 4.574 1 64.75 3 ASP B N 1
ATOM 1978 C CA . ASP B 1 3 ? 22.828 18.25 4.562 1 64.75 3 ASP B CA 1
ATOM 1979 C C . ASP B 1 3 ? 22.75 16.781 4.156 1 64.75 3 ASP B C 1
ATOM 1981 O O . ASP B 1 3 ? 21.938 16.016 4.695 1 64.75 3 ASP B O 1
ATOM 1985 N N . ILE B 1 4 ? 23.375 16.594 2.949 1 75 4 ILE B N 1
ATOM 1986 C CA . ILE B 1 4 ? 23.531 15.203 2.547 1 75 4 ILE B CA 1
ATOM 1987 C C . ILE B 1 4 ? 24.438 14.477 3.551 1 75 4 ILE B C 1
ATOM 1989 O O . ILE B 1 4 ? 25.547 14.93 3.842 1 75 4 ILE B O 1
ATOM 1993 N N . THR B 1 5 ? 23.938 13.5 4.102 1 80.31 5 THR B N 1
ATOM 1994 C CA . THR B 1 5 ? 24.703 12.75 5.09 1 80.31 5 THR B CA 1
ATOM 1995 C C . THR B 1 5 ? 25.516 11.648 4.418 1 80.31 5 THR B C 1
ATOM 1997 O O . THR B 1 5 ? 25.281 11.312 3.258 1 80.31 5 THR B O 1
ATOM 2000 N N . THR B 1 6 ? 26.547 11.266 4.984 1 80.44 6 THR B N 1
ATOM 2001 C CA . THR B 1 6 ? 27.344 10.148 4.5 1 80.44 6 THR B CA 1
ATOM 2002 C C . THR B 1 6 ? 26.469 8.906 4.301 1 80.44 6 THR B C 1
ATOM 2004 O O . THR B 1 6 ? 26.672 8.148 3.35 1 80.44 6 THR B O 1
ATOM 2007 N N . VAL B 1 7 ? 25.531 8.812 5.074 1 79.19 7 VAL B N 1
ATOM 2008 C CA . VAL B 1 7 ? 24.609 7.684 5.012 1 79.19 7 VAL B CA 1
ATOM 2009 C C . VAL B 1 7 ? 23.812 7.734 3.707 1 79.19 7 VAL B C 1
ATOM 2011 O O . VAL B 1 7 ? 23.641 6.719 3.035 1 79.19 7 VAL B O 1
ATOM 2014 N N . ASP B 1 8 ? 23.438 8.875 3.311 1 82.38 8 ASP B N 1
ATOM 2015 C CA . ASP B 1 8 ? 22.672 9.047 2.078 1 82.38 8 ASP B CA 1
ATOM 2016 C C . ASP B 1 8 ? 23.516 8.695 0.856 1 82.38 8 ASP B C 1
ATOM 2018 O O . ASP B 1 8 ? 23.047 8.039 -0.071 1 82.38 8 ASP B O 1
ATOM 2022 N N . LEU B 1 9 ? 24.75 9.086 0.925 1 84.62 9 LEU B N 1
ATOM 2023 C CA . LEU B 1 9 ? 25.625 8.844 -0.209 1 84.62 9 LEU B CA 1
ATOM 2024 C C . LEU B 1 9 ? 25.906 7.355 -0.372 1 84.62 9 LEU B C 1
ATOM 2026 O O . LEU B 1 9 ? 25.922 6.84 -1.492 1 84.62 9 LEU B O 1
ATOM 2030 N N . VAL B 1 10 ? 26.141 6.762 0.734 1 85 10 VAL B N 1
ATOM 2031 C CA . VAL B 1 10 ? 26.391 5.324 0.69 1 85 10 VAL B CA 1
ATOM 2032 C C . VAL B 1 10 ? 25.156 4.602 0.158 1 85 10 VAL B C 1
ATOM 2034 O O . VAL B 1 10 ? 25.266 3.715 -0.694 1 85 10 VAL B O 1
ATOM 2037 N N . GLN B 1 11 ? 24.031 5.027 0.568 1 84.94 11 GLN B N 1
ATOM 2038 C CA . GLN B 1 11 ? 22.781 4.395 0.146 1 84.94 11 GLN B CA 1
ATOM 2039 C C . GLN B 1 11 ? 22.562 4.559 -1.355 1 84.94 11 GLN B C 1
ATOM 2041 O O . GLN B 1 11 ? 22.25 3.588 -2.051 1 84.94 11 GLN B O 1
ATOM 2046 N N . ILE B 1 12 ? 22.859 5.656 -1.8 1 85.81 12 ILE B N 1
ATOM 2047 C CA . ILE B 1 12 ? 22.609 5.961 -3.201 1 85.81 12 ILE B CA 1
ATOM 2048 C C . ILE B 1 12 ? 23.578 5.195 -4.09 1 85.81 12 ILE B C 1
ATOM 2050 O O . ILE B 1 12 ? 23.203 4.715 -5.164 1 85.81 12 ILE B O 1
ATOM 2054 N N . THR B 1 13 ? 24.703 5.074 -3.629 1 88.88 13 THR B N 1
ATOM 2055 C CA . THR B 1 13 ? 25.719 4.348 -4.387 1 88.88 13 THR B CA 1
ATOM 2056 C C . THR B 1 13 ? 25.344 2.873 -4.52 1 88.88 13 THR B C 1
ATOM 2058 O O . THR B 1 13 ? 25.438 2.299 -5.605 1 88.88 13 THR B O 1
ATOM 2061 N N . PHE B 1 14 ? 24.891 2.365 -3.49 1 89.44 14 PHE B N 1
ATOM 2062 C CA . PHE B 1 14 ? 24.562 0.943 -3.514 1 89.44 14 PHE B CA 1
ATOM 2063 C C . PHE B 1 14 ? 23.281 0.697 -4.289 1 89.44 14 PHE B C 1
ATOM 2065 O O . PHE B 1 14 ? 23.125 -0.336 -4.945 1 89.44 14 PHE B O 1
ATOM 2072 N N . TRP B 1 15 ? 22.359 1.608 -4.211 1 87.38 15 TRP B N 1
ATOM 2073 C CA . TRP B 1 15 ? 21.172 1.476 -5.035 1 87.38 15 TRP B CA 1
ATOM 2074 C C . TRP B 1 15 ? 21.516 1.567 -6.52 1 87.38 15 TRP B C 1
ATOM 2076 O O . TRP B 1 15 ? 20.922 0.869 -7.344 1 87.38 15 TRP B O 1
ATOM 2086 N N . PHE B 1 16 ? 22.453 2.447 -6.824 1 88.69 16 PHE B N 1
ATOM 2087 C CA . PHE B 1 16 ? 22.922 2.564 -8.203 1 88.69 16 PHE B CA 1
ATOM 2088 C C . PHE B 1 16 ? 23.562 1.263 -8.672 1 88.69 16 PHE B C 1
ATOM 2090 O O . PHE B 1 16 ? 23.266 0.775 -9.758 1 88.69 16 PHE B O 1
ATOM 2097 N N . LEU B 1 17 ? 24.375 0.754 -7.848 1 90.12 17 LEU B N 1
ATOM 2098 C CA . LEU B 1 17 ? 25.031 -0.51 -8.164 1 90.12 17 LEU B CA 1
ATOM 2099 C C . LEU B 1 17 ? 24 -1.617 -8.375 1 90.12 17 LEU B C 1
ATOM 2101 O O . LEU B 1 17 ? 24.109 -2.393 -9.328 1 90.12 17 LEU B O 1
ATOM 2105 N N . ALA B 1 18 ? 23.047 -1.677 -7.504 1 87.94 18 ALA B N 1
ATOM 2106 C CA . ALA B 1 18 ? 21.984 -2.678 -7.617 1 87.94 18 ALA B CA 1
ATOM 2107 C C . ALA B 1 18 ? 21.203 -2.51 -8.922 1 87.94 18 ALA B C 1
ATOM 2109 O O . ALA B 1 18 ? 20.891 -3.494 -9.586 1 87.94 18 ALA B O 1
ATOM 2110 N N . GLY B 1 19 ? 20.953 -1.287 -9.25 1 85.19 19 GLY B N 1
ATOM 2111 C CA . GLY B 1 19 ? 20.266 -1.017 -10.5 1 85.19 19 GLY B CA 1
ATOM 2112 C C . GLY B 1 19 ? 21.047 -1.469 -11.719 1 85.19 19 GLY B C 1
ATOM 2113 O O . GLY B 1 19 ? 20.5 -2.111 -12.609 1 85.19 19 GLY B O 1
ATOM 2114 N N . CYS B 1 20 ? 22.281 -1.252 -11.727 1 87.56 20 CYS B N 1
ATOM 2115 C CA . CYS B 1 20 ? 23.125 -1.605 -12.859 1 87.56 20 CYS B CA 1
ATOM 2116 C C . CYS B 1 20 ? 23.266 -3.117 -12.992 1 87.56 20 CYS B C 1
ATOM 2118 O O . CYS B 1 20 ? 23.094 -3.67 -14.078 1 87.56 20 CYS B O 1
ATOM 2120 N N . ILE B 1 21 ? 23.578 -3.711 -11.945 1 85.94 21 ILE B N 1
ATOM 2121 C CA . ILE B 1 21 ? 23.781 -5.156 -11.977 1 85.94 21 ILE B CA 1
ATOM 2122 C C . ILE B 1 21 ? 22.484 -5.863 -12.328 1 85.94 21 ILE B C 1
ATOM 2124 O O . ILE B 1 21 ? 22.469 -6.816 -13.117 1 85.94 21 ILE B O 1
ATOM 2128 N N . SER B 1 22 ? 21.422 -5.375 -11.703 1 84.75 22 SER B N 1
ATOM 2129 C CA . SER B 1 22 ? 20.141 -5.988 -12.008 1 84.75 22 SER B CA 1
ATOM 2130 C C . SER B 1 22 ? 19.797 -5.828 -13.484 1 84.75 22 SER B C 1
ATOM 2132 O O . SER B 1 22 ? 19.219 -6.734 -14.094 1 84.75 22 SER B O 1
ATOM 2134 N N . PHE B 1 23 ? 20.156 -4.707 -14.039 1 84 23 PHE B N 1
ATOM 2135 C CA . PHE B 1 23 ? 19.922 -4.48 -15.461 1 84 23 PHE B CA 1
ATOM 2136 C C . PHE B 1 23 ? 20.734 -5.441 -16.312 1 84 23 PHE B C 1
ATOM 2138 O O . PHE B 1 23 ? 20.25 -5.961 -17.312 1 84 23 PHE B O 1
ATOM 2145 N N . TYR B 1 24 ? 21.875 -5.645 -15.914 1 82.88 24 TYR B N 1
ATOM 2146 C CA . TYR B 1 24 ? 22.734 -6.586 -16.609 1 82.88 24 TYR B CA 1
ATOM 2147 C C . TYR B 1 24 ? 22.125 -7.984 -16.609 1 82.88 24 TYR B C 1
ATOM 2149 O O . TYR B 1 24 ? 22.156 -8.68 -17.625 1 82.88 24 TYR B O 1
ATOM 2157 N N . PHE B 1 25 ? 21.531 -8.344 -15.539 1 79.62 25 PHE B N 1
ATOM 2158 C CA . PHE B 1 25 ? 20.891 -9.648 -15.43 1 79.62 25 PHE B CA 1
ATOM 2159 C C . PHE B 1 25 ? 19.656 -9.719 -16.328 1 79.62 25 PHE B C 1
ATOM 2161 O O . PHE B 1 25 ? 19.297 -10.789 -16.812 1 79.62 25 PHE B O 1
ATOM 2168 N N . SER B 1 26 ? 19.016 -8.656 -16.469 1 78.81 26 SER B N 1
ATOM 2169 C CA . SER B 1 26 ? 17.781 -8.625 -17.234 1 78.81 26 SER B CA 1
ATOM 2170 C C . SER B 1 26 ? 18.047 -8.758 -18.734 1 78.81 26 SER B C 1
ATOM 2172 O O . SER B 1 26 ? 17.172 -9.188 -19.484 1 78.81 26 SER B O 1
ATOM 2174 N N . ILE B 1 27 ? 19.188 -8.336 -19.25 1 75.31 27 ILE B N 1
ATOM 2175 C CA . ILE B 1 27 ? 19.516 -8.406 -20.672 1 75.31 27 ILE B CA 1
ATOM 2176 C C . ILE B 1 27 ? 19.547 -9.859 -21.125 1 75.31 27 ILE B C 1
ATOM 2178 O O . ILE B 1 27 ? 18.984 -10.219 -22.156 1 75.31 27 ILE B O 1
ATOM 2182 N N . GLY B 1 28 ? 20.188 -10.695 -20.516 1 62.47 28 GLY B N 1
ATOM 2183 C CA . GLY B 1 28 ? 20.359 -12.078 -20.922 1 62.47 28 GLY B CA 1
ATOM 2184 C C . GLY B 1 28 ? 19.281 -13 -20.391 1 62.47 28 GLY B C 1
ATOM 2185 O O . GLY B 1 28 ? 19.141 -14.125 -20.859 1 62.47 28 GLY B O 1
ATOM 2186 N N . ASN B 1 29 ? 18.781 -12.484 -19.328 1 62.03 29 ASN B N 1
ATOM 2187 C CA . ASN B 1 29 ? 17.906 -13.445 -18.672 1 62.03 29 ASN B CA 1
ATOM 2188 C C . ASN B 1 29 ? 16.438 -13.156 -18.953 1 62.03 29 ASN B C 1
ATOM 2190 O O . ASN B 1 29 ? 16.094 -12.094 -19.484 1 62.03 29 ASN B O 1
ATOM 2194 N N . ALA B 1 30 ? 15.609 -14.125 -18.375 1 60.09 30 ALA B N 1
ATOM 2195 C CA . ALA B 1 30 ? 14.172 -14.32 -18.531 1 60.09 30 ALA B CA 1
ATOM 2196 C C . ALA B 1 30 ? 13.398 -13.07 -18.125 1 60.09 30 ALA B C 1
ATOM 2198 O O . ALA B 1 30 ? 13.891 -12.258 -17.344 1 60.09 30 ALA B O 1
ATOM 2199 N N . ARG B 1 31 ? 12.367 -12.773 -18.75 1 68.75 31 ARG B N 1
ATOM 2200 C CA . ARG B 1 31 ? 11.281 -11.82 -18.547 1 68.75 31 ARG B CA 1
ATOM 2201 C C . ARG B 1 31 ? 10.977 -11.641 -17.062 1 68.75 31 ARG B C 1
ATOM 2203 O O . ARG B 1 31 ? 10.695 -10.531 -16.594 1 68.75 31 ARG B O 1
ATOM 2210 N N . VAL B 1 32 ? 11.453 -12.586 -16.297 1 72.38 32 VAL B N 1
ATOM 2211 C CA . VAL B 1 32 ? 11.008 -12.602 -14.914 1 72.38 32 VAL B CA 1
ATOM 2212 C C . VAL B 1 32 ? 11.836 -11.617 -14.094 1 72.38 32 VAL B C 1
ATOM 2214 O O . VAL B 1 32 ? 11.32 -10.992 -13.164 1 72.38 32 VAL B O 1
ATOM 2217 N N . TRP B 1 33 ? 13.031 -11.227 -14.578 1 84.19 33 TRP B N 1
ATOM 2218 C CA . TRP B 1 33 ? 13.93 -10.367 -13.812 1 84.19 33 TRP B CA 1
ATOM 2219 C C . TRP B 1 33 ? 13.781 -8.914 -14.242 1 84.19 33 TRP B C 1
ATOM 2221 O O . TRP B 1 33 ? 14.266 -8.008 -13.555 1 84.19 33 TRP B O 1
ATOM 2231 N N . THR B 1 34 ? 13.117 -8.719 -15.25 1 86.75 34 THR B N 1
ATOM 2232 C CA . THR B 1 34 ? 13 -7.379 -15.812 1 86.75 34 THR B CA 1
ATOM 2233 C C . THR B 1 34 ? 12.258 -6.449 -14.859 1 86.75 34 THR B C 1
ATOM 2235 O O . THR B 1 34 ? 12.703 -5.332 -14.602 1 86.75 34 THR B O 1
ATOM 2238 N N . SER B 1 35 ? 11.164 -6.898 -14.289 1 89.25 35 SER B N 1
ATOM 2239 C CA . SER B 1 35 ? 10.391 -6.078 -13.359 1 89.25 35 SER B CA 1
ATOM 2240 C C . SER B 1 35 ? 11.195 -5.762 -12.102 1 89.25 35 SER B C 1
ATOM 2242 O O . SER B 1 35 ? 11.156 -4.637 -11.602 1 89.25 35 SER B O 1
ATOM 2244 N N . ILE B 1 36 ? 11.906 -6.676 -11.656 1 88.12 36 ILE B N 1
ATOM 2245 C CA . ILE B 1 36 ? 12.719 -6.492 -10.453 1 88.12 36 ILE B CA 1
ATOM 2246 C C . ILE B 1 36 ? 13.812 -5.461 -10.727 1 88.12 36 ILE B C 1
ATOM 2248 O O . ILE B 1 36 ? 14.016 -4.539 -9.938 1 88.12 36 ILE B O 1
ATOM 2252 N N . SER B 1 37 ? 14.461 -5.625 -11.867 1 89.25 37 SER B N 1
ATOM 2253 C CA . SER B 1 37 ? 15.523 -4.707 -12.258 1 89.25 37 SER B CA 1
ATOM 2254 C C . SER B 1 37 ? 14.992 -3.285 -12.414 1 89.25 37 SER B C 1
ATOM 2256 O O . SER B 1 37 ? 15.602 -2.332 -11.93 1 89.25 37 SER B O 1
ATOM 2258 N N . LEU B 1 38 ? 13.875 -3.172 -13.055 1 90.62 38 LEU B N 1
ATOM 2259 C CA . LEU B 1 38 ? 13.266 -1.857 -13.234 1 90.62 38 LEU B CA 1
ATOM 2260 C C . LEU B 1 38 ? 12.906 -1.238 -11.891 1 90.62 38 LEU B C 1
ATOM 2262 O O . LEU B 1 38 ? 13.055 -0.028 -11.695 1 90.62 38 LEU B O 1
ATOM 2266 N N . GLY B 1 39 ? 12.422 -2.033 -11.016 1 91.75 39 GLY B N 1
ATOM 2267 C CA . GLY B 1 39 ? 12.102 -1.555 -9.68 1 91.75 39 GLY B CA 1
ATOM 2268 C C . GLY B 1 39 ? 13.305 -0.982 -8.945 1 91.75 39 GLY B C 1
ATOM 2269 O O . GLY B 1 39 ? 13.234 0.109 -8.383 1 91.75 39 GLY B O 1
ATOM 2270 N N . PHE B 1 40 ? 14.406 -1.637 -9.023 1 88.5 40 PHE B N 1
ATOM 2271 C CA . PHE B 1 40 ? 15.609 -1.177 -8.352 1 88.5 40 PHE B CA 1
ATOM 2272 C C . PHE B 1 40 ? 16.156 0.08 -9.016 1 88.5 40 PHE B C 1
ATOM 2274 O O . PHE B 1 40 ? 16.688 0.967 -8.336 1 88.5 40 PHE B O 1
ATOM 2281 N N . PHE B 1 41 ? 15.984 0.131 -10.273 1 88.69 41 PHE B N 1
ATOM 2282 C CA . PHE B 1 41 ? 16.422 1.333 -10.969 1 88.69 41 PHE B CA 1
ATOM 2283 C C . PHE B 1 41 ? 15.57 2.531 -10.57 1 88.69 41 PHE B C 1
ATOM 2285 O O . PHE B 1 41 ? 16.094 3.631 -10.367 1 88.69 41 PHE B O 1
ATOM 2292 N N . LEU B 1 42 ? 14.328 2.318 -10.461 1 92.31 42 LEU B N 1
ATOM 2293 C CA . LEU B 1 42 ? 13.422 3.4 -10.094 1 92.31 42 LEU B CA 1
ATOM 2294 C C . LEU B 1 42 ? 13.68 3.857 -8.656 1 92.31 42 LEU B C 1
ATOM 2296 O O . LEU B 1 42 ? 13.539 5.043 -8.344 1 92.31 42 LEU B O 1
ATOM 2300 N N . ILE B 1 43 ? 14.055 2.963 -7.793 1 90 43 ILE B N 1
ATOM 2301 C CA . ILE B 1 43 ? 14.406 3.346 -6.43 1 90 43 ILE B CA 1
ATOM 2302 C C . ILE B 1 43 ? 15.617 4.277 -6.449 1 90 43 ILE B C 1
ATOM 2304 O O . ILE B 1 43 ? 15.664 5.254 -5.699 1 90 43 ILE B O 1
ATOM 2308 N N . PHE B 1 44 ? 16.547 3.92 -7.262 1 88.25 44 PHE B N 1
ATOM 2309 C CA . PHE B 1 44 ? 17.734 4.762 -7.395 1 88.25 44 PHE B CA 1
ATOM 2310 C C . PHE B 1 44 ? 17.344 6.164 -7.848 1 88.25 44 PHE B C 1
ATOM 2312 O O . PHE B 1 44 ? 17.828 7.156 -7.289 1 88.25 44 PHE B O 1
ATOM 2319 N N . LEU B 1 45 ? 16.438 6.242 -8.789 1 87.19 45 LEU B N 1
ATOM 2320 C CA . LEU B 1 45 ? 16 7.539 -9.305 1 87.19 45 LEU B CA 1
ATOM 2321 C C . LEU B 1 45 ? 15.297 8.344 -8.219 1 87.19 45 LEU B C 1
ATOM 2323 O O . LEU B 1 45 ? 15.492 9.555 -8.109 1 87.19 45 LEU B O 1
ATOM 2327 N N . SER B 1 46 ? 14.539 7.656 -7.465 1 89.25 46 SER B N 1
ATOM 2328 C CA . SER B 1 46 ? 13.812 8.312 -6.391 1 89.25 46 SER B CA 1
ATOM 2329 C C . SER B 1 46 ? 14.758 8.836 -5.316 1 89.25 46 SER B C 1
ATOM 2331 O O . SER B 1 46 ? 14.586 9.945 -4.809 1 89.25 46 SER B O 1
ATOM 2333 N N . GLN B 1 47 ? 15.773 8.078 -5.02 1 85.12 47 GLN B N 1
ATOM 2334 C CA . GLN B 1 47 ? 16.719 8.453 -3.971 1 85.12 47 GLN B CA 1
ATOM 2335 C C . GLN B 1 47 ? 17.703 9.516 -4.465 1 85.12 47 GLN B C 1
ATOM 2337 O O . GLN B 1 47 ? 18.203 10.312 -3.674 1 85.12 47 GLN B O 1
ATOM 2342 N N . LEU B 1 48 ? 17.906 9.516 -5.727 1 83.62 48 LEU B N 1
ATOM 2343 C CA . LEU B 1 48 ? 18.812 10.5 -6.312 1 83.62 48 LEU B CA 1
ATOM 2344 C C . LEU B 1 48 ? 18.281 11.914 -6.086 1 83.62 48 LEU B C 1
ATOM 2346 O O . LEU B 1 48 ? 19.078 12.852 -5.922 1 83.62 48 LEU B O 1
ATOM 2350 N N . TYR B 1 49 ? 17.062 12.039 -5.984 1 84.75 49 TYR B N 1
ATOM 2351 C CA . TYR B 1 49 ? 16.453 13.352 -5.781 1 84.75 49 TYR B CA 1
ATOM 2352 C C . TYR B 1 49 ? 16.859 13.938 -4.434 1 84.75 49 TYR B C 1
ATOM 2354 O O . TYR B 1 49 ? 17 15.156 -4.297 1 84.75 49 TYR B O 1
ATOM 2362 N N . VAL B 1 50 ? 17 13.086 -3.494 1 79 50 VAL B N 1
ATOM 2363 C CA . VAL B 1 50 ? 17.422 13.555 -2.176 1 79 50 VAL B CA 1
ATOM 2364 C C . VAL B 1 50 ? 18.781 14.227 -2.271 1 79 50 VAL B C 1
ATOM 2366 O O . VAL B 1 50 ? 19.016 15.266 -1.653 1 79 50 VAL B O 1
ATOM 2369 N N . VAL B 1 51 ? 19.578 13.719 -3.074 1 78.81 51 VAL B N 1
ATOM 2370 C CA . VAL B 1 51 ? 20.922 14.266 -3.271 1 78.81 51 VAL B CA 1
ATOM 2371 C C . VAL B 1 51 ? 20.828 15.562 -4.066 1 78.81 51 VAL B C 1
ATOM 2373 O O . VAL B 1 51 ? 21.516 16.547 -3.752 1 78.81 51 VAL B O 1
ATOM 2376 N N . GLU B 1 52 ? 20 15.539 -5.004 1 81.94 52 GLU B N 1
ATOM 2377 C CA . GLU B 1 52 ? 19.844 16.734 -5.828 1 81.94 52 GLU B CA 1
ATOM 2378 C C . GLU B 1 52 ? 19.312 17.906 -5.004 1 81.94 52 GLU B C 1
ATOM 2380 O O . GLU B 1 52 ? 19.719 19.047 -5.211 1 81.94 52 GLU B O 1
ATOM 2385 N N . LYS B 1 53 ? 18.5 17.547 -4.129 1 82.31 53 LYS B N 1
ATOM 2386 C CA . LYS B 1 53 ? 17.938 18.562 -3.24 1 82.31 53 LYS B CA 1
ATOM 2387 C C . LYS B 1 53 ? 19 19.094 -2.283 1 82.31 53 LYS B C 1
ATOM 2389 O O . LYS B 1 53 ? 19.078 20.312 -2.051 1 82.31 53 LYS B O 1
ATOM 2394 N N . ALA B 1 54 ? 19.797 18.234 -1.847 1 78.88 54 ALA B N 1
ATOM 2395 C CA . ALA B 1 54 ? 20.859 18.625 -0.933 1 78.88 54 ALA B CA 1
ATOM 2396 C C . ALA B 1 54 ? 21.891 19.516 -1.639 1 78.88 54 ALA B C 1
ATOM 2398 O O . ALA B 1 54 ? 22.469 20.406 -1.023 1 78.88 54 ALA B O 1
ATOM 2399 N N . LEU B 1 55 ? 22.062 19.281 -2.912 1 80.62 55 LEU B N 1
ATOM 2400 C CA . LEU B 1 55 ? 23.016 20.031 -3.711 1 80.62 55 LEU B CA 1
ATOM 2401 C C . LEU B 1 55 ? 22.375 21.297 -4.27 1 80.62 55 LEU B C 1
ATOM 2403 O O . LEU B 1 55 ? 23 22.031 -5.043 1 80.62 55 LEU B O 1
ATOM 2407 N N . ASP B 1 56 ? 21.188 21.484 -3.941 1 82.75 56 ASP B N 1
ATOM 2408 C CA . ASP B 1 56 ? 20.438 22.672 -4.336 1 82.75 56 ASP B CA 1
ATOM 2409 C C . ASP B 1 56 ? 20.406 22.828 -5.855 1 82.75 56 ASP B C 1
ATOM 2411 O O . ASP B 1 56 ? 20.672 23.906 -6.383 1 82.75 56 ASP B O 1
ATOM 2415 N N . MET B 1 57 ? 20.156 21.766 -6.391 1 86.75 57 MET B N 1
ATOM 2416 C CA . MET B 1 57 ? 20.016 21.859 -7.84 1 86.75 57 MET B CA 1
ATOM 2417 C C . MET B 1 57 ? 18.797 22.688 -8.211 1 86.75 57 MET B C 1
ATOM 2419 O O . MET B 1 57 ? 17.766 22.625 -7.539 1 86.75 57 MET B O 1
ATOM 2423 N N . PRO B 1 58 ? 18.766 23.484 -9.195 1 85.69 58 PRO B N 1
ATOM 2424 C CA . PRO B 1 58 ? 17.703 24.453 -9.508 1 85.69 58 PRO B CA 1
ATOM 2425 C C . PRO B 1 58 ? 16.344 23.812 -9.703 1 85.69 58 PRO B C 1
ATOM 2427 O O . PRO B 1 58 ? 15.32 24.375 -9.32 1 85.69 58 PRO B O 1
ATOM 2430 N N . TRP B 1 59 ? 16.312 22.625 -10.273 1 84.38 59 TRP B N 1
ATOM 2431 C CA . TRP B 1 59 ? 15.031 22 -10.586 1 84.38 59 TRP B CA 1
ATOM 2432 C C . TRP B 1 59 ? 14.383 21.438 -9.328 1 84.38 59 TRP B C 1
ATOM 2434 O O . TRP B 1 59 ? 13.211 21.062 -9.352 1 84.38 59 TRP B O 1
ATOM 2444 N N . THR B 1 60 ? 15.102 21.484 -8.227 1 83.25 60 THR B N 1
ATOM 2445 C CA . THR B 1 60 ? 14.555 20.938 -6.984 1 83.25 60 THR B CA 1
ATOM 2446 C C . THR B 1 60 ? 13.641 21.969 -6.309 1 83.25 60 THR B C 1
ATOM 2448 O O . THR B 1 60 ? 12.961 21.641 -5.336 1 83.25 60 THR B O 1
ATOM 2451 N N . ALA B 1 61 ? 13.594 23.141 -6.879 1 83 61 ALA B N 1
ATOM 2452 C CA . ALA B 1 61 ? 12.703 24.172 -6.344 1 83 61 ALA B CA 1
ATOM 2453 C C . ALA B 1 61 ? 11.25 23.891 -6.719 1 83 61 ALA B C 1
ATOM 2455 O O . ALA B 1 61 ? 10.328 24.375 -6.051 1 83 61 ALA B O 1
ATOM 2456 N N . TYR B 1 62 ? 11.18 23.125 -7.766 1 87.38 62 TYR B N 1
ATOM 2457 C CA . TYR B 1 62 ? 9.82 22.797 -8.195 1 87.38 62 TYR B CA 1
ATOM 2458 C C . TYR B 1 62 ? 9.234 21.672 -7.344 1 87.38 62 TYR B C 1
ATOM 2460 O O . TYR B 1 62 ? 9.711 20.547 -7.371 1 87.38 62 TYR B O 1
ATOM 2468 N N . THR B 1 63 ? 8.18 22.016 -6.66 1 91.44 63 THR B N 1
ATOM 2469 C CA . THR B 1 63 ? 7.547 21.062 -5.754 1 91.44 63 THR B CA 1
ATOM 2470 C C . THR B 1 63 ? 6.891 19.922 -6.535 1 91.44 63 THR B C 1
ATOM 2472 O O . THR B 1 63 ? 6.711 18.828 -6.008 1 91.44 63 THR B O 1
ATOM 2475 N N . GLN B 1 64 ? 6.598 20.172 -7.797 1 93.94 64 GLN B N 1
ATOM 2476 C CA . GLN B 1 64 ? 6.051 19.125 -8.664 1 93.94 64 GLN B CA 1
ATOM 2477 C C . GLN B 1 64 ? 7.059 18 -8.867 1 93.94 64 GLN B C 1
ATOM 2479 O O . GLN B 1 64 ? 6.684 16.828 -8.898 1 93.94 64 GLN B O 1
ATOM 2484 N N . LEU B 1 65 ? 8.25 18.422 -8.945 1 92.12 65 LEU B N 1
ATOM 2485 C CA . LEU B 1 65 ? 9.281 17.406 -9.164 1 92.12 65 LEU B CA 1
ATOM 2486 C C . LEU B 1 65 ? 9.492 16.562 -7.918 1 92.12 65 LEU B C 1
ATOM 2488 O O . LEU B 1 65 ? 9.766 15.359 -8.016 1 92.12 65 LEU B O 1
ATOM 2492 N N . GLU B 1 66 ? 9.398 17.141 -6.84 1 91.88 66 GLU B N 1
ATOM 2493 C CA . GLU B 1 66 ? 9.5 16.391 -5.594 1 91.88 66 GLU B CA 1
ATOM 2494 C C . GLU B 1 66 ? 8.367 15.375 -5.465 1 91.88 66 GLU B C 1
ATOM 2496 O O . GLU B 1 66 ? 8.594 14.234 -5.062 1 91.88 66 GLU B O 1
ATOM 2501 N N . ALA B 1 67 ? 7.242 15.828 -5.805 1 94.94 67 ALA B N 1
ATOM 2502 C CA . ALA B 1 67 ? 6.098 14.922 -5.793 1 94.94 67 ALA B CA 1
ATOM 2503 C C . ALA B 1 67 ? 6.316 13.742 -6.738 1 94.94 67 ALA B C 1
ATOM 2505 O O . ALA B 1 67 ? 6.031 12.594 -6.387 1 94.94 67 ALA B O 1
ATOM 2506 N N . ILE B 1 68 ? 6.832 14.062 -7.871 1 94.19 68 ILE B N 1
ATOM 2507 C CA . ILE B 1 68 ? 7.07 13.031 -8.875 1 94.19 68 ILE B CA 1
ATOM 2508 C C . ILE B 1 68 ? 8.086 12.023 -8.352 1 94.19 68 ILE B C 1
ATOM 2510 O O . ILE B 1 68 ? 7.938 10.812 -8.562 1 94.19 68 ILE B O 1
ATOM 2514 N N . HIS B 1 69 ? 9.008 12.445 -7.695 1 93.69 69 HIS B N 1
ATOM 2515 C CA . HIS B 1 69 ? 10.016 11.531 -7.16 1 93.69 69 HIS B CA 1
ATOM 2516 C C . HIS B 1 69 ? 9.422 10.617 -6.098 1 93.69 69 HIS B C 1
ATOM 2518 O O . HIS B 1 69 ? 9.766 9.43 -6.031 1 93.69 69 HIS B O 1
ATOM 2524 N N . TYR B 1 70 ? 8.523 11.102 -5.281 1 94.06 70 TYR B N 1
ATOM 2525 C CA . TYR B 1 70 ? 7.828 10.25 -4.32 1 94.06 70 TYR B CA 1
ATOM 2526 C C . TYR B 1 70 ? 6.965 9.219 -5.035 1 94.06 70 TYR B C 1
ATOM 2528 O O . TYR B 1 70 ? 6.91 8.055 -4.625 1 94.06 70 TYR B O 1
ATOM 2536 N N . ILE B 1 71 ? 6.387 9.656 -6.07 1 95.25 71 ILE B N 1
ATOM 2537 C CA . ILE B 1 71 ? 5.508 8.766 -6.82 1 95.25 71 ILE B CA 1
ATOM 2538 C C . ILE B 1 71 ? 6.336 7.684 -7.516 1 95.25 71 ILE B C 1
ATOM 2540 O O . ILE B 1 71 ? 5.961 6.508 -7.516 1 95.25 71 ILE B O 1
ATOM 2544 N N . ILE B 1 72 ? 7.418 8.102 -8.016 1 94.94 72 ILE B N 1
ATOM 2545 C CA . ILE B 1 72 ? 8.32 7.137 -8.633 1 94.94 72 ILE B CA 1
ATOM 2546 C C . ILE B 1 72 ? 8.797 6.133 -7.59 1 94.94 72 ILE B C 1
ATOM 2548 O O . ILE B 1 72 ? 8.906 4.938 -7.871 1 94.94 72 ILE B O 1
ATOM 2552 N N . GLY B 1 73 ? 9.094 6.594 -6.473 1 94.25 73 GLY B N 1
ATOM 2553 C CA . GLY B 1 73 ? 9.43 5.691 -5.383 1 94.25 73 GLY B CA 1
ATOM 2554 C C . GLY B 1 73 ? 8.336 4.68 -5.086 1 94.25 73 GLY B C 1
ATOM 2555 O O . GLY B 1 73 ? 8.625 3.502 -4.855 1 94.25 73 GLY B O 1
ATOM 2556 N N . THR B 1 74 ? 7.168 5.113 -5.098 1 95.38 74 THR B N 1
ATOM 2557 C CA . THR B 1 74 ? 6.031 4.238 -4.852 1 95.38 74 THR B CA 1
ATOM 2558 C C . THR B 1 74 ? 5.891 3.205 -5.965 1 95.38 74 THR B C 1
ATOM 2560 O O . THR B 1 74 ? 5.684 2.02 -5.699 1 95.38 74 THR B O 1
ATOM 2563 N N . ILE B 1 75 ? 6.031 3.68 -7.176 1 94.31 75 ILE B N 1
ATOM 2564 C CA . ILE B 1 75 ? 5.93 2.799 -8.336 1 94.31 75 ILE B CA 1
ATOM 2565 C C . ILE B 1 75 ? 7.043 1.755 -8.289 1 94.31 75 ILE B C 1
ATOM 2567 O O . ILE B 1 75 ? 6.836 0.6 -8.672 1 94.31 75 ILE B O 1
ATOM 2571 N N . SER B 1 76 ? 8.125 2.117 -7.781 1 95.12 76 SER B N 1
ATOM 2572 C CA . SER B 1 76 ? 9.281 1.229 -7.766 1 95.12 76 SER B CA 1
ATOM 2573 C C . SER B 1 76 ? 8.992 -0.044 -6.98 1 95.12 76 SER B C 1
ATOM 2575 O O . SER B 1 76 ? 9.25 -1.149 -7.461 1 95.12 76 SER B O 1
ATOM 2577 N N . ILE B 1 77 ? 8.43 0.076 -5.785 1 93.75 77 ILE B N 1
ATOM 2578 C CA . ILE B 1 77 ? 8.18 -1.108 -4.973 1 93.75 77 ILE B CA 1
ATOM 2579 C C . ILE B 1 77 ? 7.027 -1.912 -5.566 1 93.75 77 ILE B C 1
ATOM 2581 O O . ILE B 1 77 ? 7.008 -3.143 -5.477 1 93.75 77 ILE B O 1
ATOM 2585 N N . MET B 1 78 ? 6.129 -1.233 -6.176 1 92.75 78 MET B N 1
ATOM 2586 C CA . MET B 1 78 ? 5.035 -1.951 -6.824 1 92.75 78 MET B CA 1
ATOM 2587 C C . MET B 1 78 ? 5.555 -2.814 -7.969 1 92.75 78 MET B C 1
ATOM 2589 O O . MET B 1 78 ? 5.164 -3.977 -8.102 1 92.75 78 MET B O 1
ATOM 2593 N N . VAL B 1 79 ? 6.406 -2.23 -8.758 1 92.31 79 VAL B N 1
ATOM 2594 C CA . VAL B 1 79 ? 6.984 -2.943 -9.891 1 92.31 79 VAL B CA 1
ATOM 2595 C C . VAL B 1 79 ? 7.859 -4.09 -9.383 1 92.31 79 VAL B C 1
ATOM 2597 O O . VAL B 1 79 ? 7.848 -5.184 -9.953 1 92.31 79 VAL B O 1
ATOM 2600 N N . MET B 1 80 ? 8.555 -3.832 -8.367 1 92.06 80 MET B N 1
ATOM 2601 C CA . MET B 1 80 ? 9.391 -4.875 -7.773 1 92.06 80 MET B CA 1
ATOM 2602 C C . MET B 1 80 ? 8.539 -6.027 -7.258 1 92.06 80 MET B C 1
ATOM 2604 O O . MET B 1 80 ? 8.883 -7.195 -7.441 1 92.06 80 MET B O 1
ATOM 2608 N N . THR B 1 81 ? 7.492 -5.672 -6.609 1 90.88 81 THR B N 1
ATOM 2609 C CA . THR B 1 81 ? 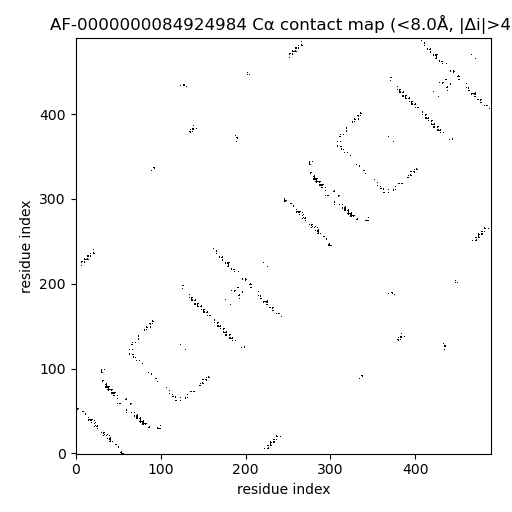6.59 -6.691 -6.086 1 90.88 81 THR B CA 1
ATOM 2610 C C . THR B 1 81 ? 6.004 -7.527 -7.219 1 90.88 81 THR B C 1
ATOM 2612 O O . THR B 1 81 ? 5.91 -8.75 -7.109 1 90.88 81 THR B O 1
ATOM 2615 N N . HIS B 1 82 ? 5.609 -6.828 -8.219 1 88.56 82 HIS B N 1
ATOM 2616 C CA . HIS B 1 82 ? 5.137 -7.543 -9.391 1 88.56 82 HIS B CA 1
ATOM 2617 C C . HIS B 1 82 ? 6.191 -8.516 -9.906 1 88.56 82 HIS B C 1
ATOM 2619 O O . HIS B 1 82 ? 5.871 -9.648 -10.281 1 88.56 82 HIS B O 1
ATOM 2625 N N . GLY B 1 83 ? 7.395 -8.156 -9.938 1 88.75 83 GLY B N 1
ATOM 2626 C CA . GLY B 1 83 ? 8.492 -9.008 -10.383 1 88.75 83 GLY B CA 1
ATOM 2627 C C . GLY B 1 83 ? 8.688 -10.234 -9.508 1 88.75 83 GLY B C 1
ATOM 2628 O O . GLY B 1 83 ? 8.828 -11.344 -10.016 1 88.75 83 GLY B O 1
ATOM 2629 N N . PHE B 1 84 ? 8.664 -10.023 -8.219 1 90.38 84 PHE B N 1
ATOM 2630 C CA . PHE B 1 84 ? 8.844 -11.141 -7.305 1 90.38 84 PHE B CA 1
ATOM 2631 C C . PHE B 1 84 ? 7.668 -12.102 -7.391 1 90.38 84 PHE B C 1
ATOM 2633 O O . PHE B 1 84 ? 7.836 -13.32 -7.238 1 90.38 84 PHE B O 1
ATOM 2640 N N . GLN B 1 85 ? 6.523 -11.547 -7.59 1 86.19 85 GLN B N 1
ATOM 2641 C CA . GLN B 1 85 ? 5.355 -12.406 -7.77 1 86.19 85 GLN B CA 1
ATOM 2642 C C . GLN B 1 85 ? 5.5 -13.266 -9.023 1 86.19 85 GLN B C 1
ATOM 2644 O O . GLN B 1 85 ? 5.215 -14.469 -8.992 1 86.19 85 GLN B O 1
ATOM 2649 N N . GLU B 1 86 ? 5.895 -12.68 -10.062 1 85.19 86 GLU B N 1
ATOM 2650 C CA . GLU B 1 86 ? 6.098 -13.422 -11.305 1 85.19 86 GLU B CA 1
ATOM 2651 C C . GLU B 1 86 ? 7.199 -14.469 -11.156 1 85.19 86 GLU B C 1
ATOM 2653 O O . GLU B 1 86 ? 7.098 -15.57 -11.703 1 85.19 86 GLU B O 1
ATOM 2658 N N . TYR B 1 87 ? 8.188 -14.07 -10.469 1 87.12 87 TYR B N 1
ATOM 2659 C CA . TYR B 1 87 ? 9.266 -15.016 -10.227 1 87.12 87 TYR B CA 1
ATOM 2660 C C . TYR B 1 87 ? 8.773 -16.219 -9.43 1 87.12 87 TYR B C 1
ATOM 2662 O O . TYR B 1 87 ? 9.172 -17.359 -9.688 1 87.12 87 TYR B O 1
ATOM 2670 N N . TYR B 1 88 ? 7.988 -15.93 -8.5 1 86.88 88 TYR B N 1
ATOM 2671 C CA . TYR B 1 88 ? 7.422 -17.016 -7.695 1 86.88 88 TYR B CA 1
ATOM 2672 C C . TYR B 1 88 ? 6.59 -17.953 -8.555 1 86.88 88 TYR B C 1
ATOM 2674 O O . TYR B 1 88 ? 6.711 -19.172 -8.445 1 86.88 88 TYR B O 1
ATOM 2682 N N . ILE B 1 89 ? 5.801 -17.438 -9.352 1 81.5 89 ILE B N 1
ATOM 2683 C CA . ILE B 1 89 ? 4.988 -18.25 -10.25 1 81.5 89 ILE B CA 1
ATOM 2684 C C . ILE B 1 89 ? 5.895 -19.047 -11.188 1 81.5 89 ILE B C 1
ATOM 2686 O O . ILE B 1 89 ? 5.66 -20.234 -11.422 1 81.5 89 ILE B O 1
ATOM 2690 N N . PHE B 1 90 ? 6.848 -18.438 -11.633 1 83.31 90 PHE B N 1
ATOM 2691 C CA . PHE B 1 90 ? 7.805 -19.109 -12.516 1 83.31 90 PHE B CA 1
ATOM 2692 C C . PHE B 1 90 ? 8.492 -20.266 -11.797 1 83.31 90 PHE B C 1
ATOM 2694 O O . PHE B 1 90 ? 8.688 -21.328 -12.375 1 83.31 90 PHE B O 1
ATOM 2701 N N . SER B 1 91 ? 8.883 -19.984 -10.633 1 83.25 91 SER B N 1
ATOM 2702 C CA . SER B 1 91 ? 9.586 -21.016 -9.875 1 83.25 91 SER B CA 1
ATOM 2703 C C . SER B 1 91 ? 8.695 -22.234 -9.625 1 83.25 91 SER B C 1
ATOM 2705 O O . SER B 1 91 ? 9.195 -23.344 -9.445 1 83.25 91 SER B O 1
ATOM 2707 N N . ARG B 1 92 ? 7.453 -22.031 -9.75 1 80.44 92 ARG B N 1
ATOM 2708 C CA . ARG B 1 92 ? 6.516 -23.125 -9.492 1 80.44 92 ARG B CA 1
ATOM 2709 C C . ARG B 1 92 ? 6.09 -23.781 -10.797 1 80.44 92 ARG B C 1
ATOM 2711 O O . ARG B 1 92 ? 5.891 -25 -10.844 1 80.44 92 ARG B O 1
ATOM 2718 N N . THR B 1 93 ? 5.945 -23 -11.758 1 78.19 93 THR B N 1
ATOM 2719 C CA . THR B 1 93 ? 5.34 -23.547 -12.969 1 78.19 93 THR B CA 1
ATOM 2720 C C . THR B 1 93 ? 6.371 -23.656 -14.086 1 78.19 93 THR B C 1
ATOM 2722 O O . THR B 1 93 ? 6.145 -24.344 -15.086 1 78.19 93 THR B O 1
ATOM 2725 N N . LEU B 1 94 ? 7.395 -22.891 -13.961 1 75.75 94 LEU B N 1
ATOM 2726 C CA . LEU B 1 94 ? 8.445 -22.797 -14.969 1 75.75 94 LEU B CA 1
ATOM 2727 C C . LEU B 1 94 ? 7.918 -22.156 -16.25 1 75.75 94 LEU B C 1
ATOM 2729 O O . LEU B 1 94 ? 8.492 -22.344 -17.312 1 75.75 94 LEU B O 1
ATOM 2733 N N . GLU B 1 95 ? 6.797 -21.422 -16.031 1 75.25 95 GLU B N 1
ATOM 2734 C CA . GLU B 1 95 ? 6.219 -20.703 -17.156 1 75.25 95 GLU B CA 1
ATOM 2735 C C . GLU B 1 95 ? 6.445 -19.203 -17.016 1 75.25 95 GLU B C 1
ATOM 2737 O O . GLU B 1 95 ? 6.352 -18.656 -15.922 1 75.25 95 GLU B O 1
ATOM 2742 N N . ILE B 1 96 ? 6.941 -18.688 -18.125 1 70.38 96 ILE B N 1
ATOM 2743 C CA . ILE B 1 96 ? 7.156 -17.25 -18.156 1 70.38 96 ILE B CA 1
ATOM 2744 C C . ILE B 1 96 ? 5.941 -16.562 -18.766 1 70.38 96 ILE B C 1
ATOM 2746 O O . ILE B 1 96 ? 5.5 -16.906 -19.859 1 70.38 96 ILE B O 1
ATOM 2750 N N . GLY B 1 97 ? 5.371 -15.734 -17.953 1 67.06 97 GLY B N 1
ATOM 2751 C CA . GLY B 1 97 ? 4.23 -15 -18.469 1 67.06 97 GLY B CA 1
ATOM 2752 C C . GLY B 1 97 ? 4.574 -13.586 -18.906 1 67.06 97 GLY B C 1
ATOM 2753 O O . GLY B 1 97 ? 5.41 -12.93 -18.266 1 67.06 97 GLY B O 1
ATOM 2754 N N . GLY B 1 98 ? 4.164 -13.289 -20.125 1 73.25 98 GLY B N 1
ATOM 2755 C CA . GLY B 1 98 ? 4.262 -11.906 -20.594 1 73.25 98 GLY B CA 1
ATOM 2756 C C . GLY B 1 98 ? 5.555 -11.625 -21.328 1 73.25 98 GLY B C 1
ATOM 2757 O O . GLY B 1 98 ? 6.34 -12.531 -21.594 1 73.25 98 GLY B O 1
ATOM 2758 N N . THR B 1 99 ? 5.707 -10.438 -21.922 1 83.62 99 THR B N 1
ATOM 2759 C CA . THR B 1 99 ? 6.887 -10.008 -22.672 1 83.62 99 THR B CA 1
ATOM 2760 C C . THR B 1 99 ? 7.598 -8.875 -21.938 1 83.62 99 THR B C 1
ATOM 2762 O O . THR B 1 99 ? 6.98 -8.148 -21.156 1 83.62 99 THR B O 1
ATOM 2765 N N . LYS B 1 100 ? 8.891 -8.75 -22.219 1 87.62 100 LYS B N 1
ATOM 2766 C CA . LYS B 1 100 ? 9.695 -7.672 -21.656 1 87.62 100 LYS B CA 1
ATOM 2767 C C . LYS B 1 100 ? 9.172 -6.309 -22.094 1 87.62 100 LYS B C 1
ATOM 2769 O O . LYS B 1 100 ? 9.094 -5.375 -21.297 1 87.62 100 LYS B O 1
ATOM 2774 N N . THR B 1 101 ? 8.805 -6.234 -23.297 1 88.75 101 THR B N 1
ATOM 2775 C CA . THR B 1 101 ? 8.312 -4.984 -23.859 1 88.75 101 THR B CA 1
ATOM 2776 C C . THR B 1 101 ? 7.055 -4.52 -23.141 1 88.75 101 THR B C 1
ATOM 2778 O O . THR B 1 101 ? 6.875 -3.324 -22.891 1 88.75 101 THR B O 1
ATOM 2781 N N . ALA B 1 102 ? 6.234 -5.414 -22.781 1 86.56 102 ALA B N 1
ATOM 2782 C CA . ALA B 1 102 ? 5 -5.078 -22.062 1 86.56 102 ALA B CA 1
ATOM 2783 C C . ALA B 1 102 ? 5.297 -4.512 -20.688 1 86.56 102 ALA B C 1
ATOM 2785 O O . ALA B 1 102 ? 4.613 -3.598 -20.219 1 86.56 102 ALA B O 1
ATOM 2786 N N . VAL B 1 103 ? 6.285 -5.027 -20.078 1 87.69 103 VAL B N 1
ATOM 2787 C CA . VAL B 1 103 ? 6.664 -4.555 -18.75 1 87.69 103 VAL B CA 1
ATOM 2788 C C . VAL B 1 103 ? 7.227 -3.141 -18.844 1 87.69 103 VAL B C 1
ATOM 2790 O O . VAL B 1 103 ? 6.824 -2.254 -18.094 1 87.69 103 VAL B O 1
ATOM 2793 N N . TYR B 1 104 ? 8.102 -2.881 -19.875 1 90.75 104 TYR B N 1
ATOM 2794 C CA . TYR B 1 104 ? 8.68 -1.557 -20.062 1 90.75 104 TYR B CA 1
ATOM 2795 C C . TYR B 1 104 ? 7.605 -0.529 -20.391 1 90.75 104 TYR B C 1
ATOM 2797 O O . TYR B 1 104 ? 7.582 0.562 -19.812 1 90.75 104 TYR B O 1
ATOM 2805 N N . LEU B 1 105 ? 6.738 -0.916 -21.172 1 93.31 105 LEU B N 1
ATOM 2806 C CA . LEU B 1 105 ? 5.699 0.009 -21.625 1 93.31 105 LEU B CA 1
ATOM 2807 C C . LEU B 1 105 ? 4.715 0.296 -20.484 1 93.31 105 LEU B C 1
ATOM 2809 O O . LEU B 1 105 ? 4.25 1.428 -20.344 1 93.31 105 LEU B O 1
ATOM 2813 N N . THR B 1 106 ? 4.422 -0.671 -19.734 1 90.5 106 THR B N 1
ATOM 2814 C CA . THR B 1 106 ? 3.504 -0.481 -18.625 1 90.5 106 THR B CA 1
ATOM 2815 C C . THR B 1 106 ? 4.113 0.44 -17.562 1 90.5 106 THR B C 1
ATOM 2817 O O . THR B 1 106 ? 3.438 1.335 -17.047 1 90.5 106 THR B O 1
ATOM 2820 N N . VAL B 1 107 ? 5.332 0.219 -17.266 1 92.62 107 VAL B N 1
ATOM 2821 C CA . VAL B 1 107 ? 6 1.04 -16.266 1 92.62 107 VAL B CA 1
ATOM 2822 C C . VAL B 1 107 ? 6.141 2.473 -16.781 1 92.62 107 VAL B C 1
ATOM 2824 O O . VAL B 1 107 ? 5.871 3.428 -16.047 1 92.62 107 VAL B O 1
ATOM 2827 N N . LEU B 1 108 ? 6.492 2.576 -18.031 1 94.94 108 LEU B N 1
ATOM 2828 C CA . LEU B 1 108 ? 6.582 3.9 -18.641 1 94.94 108 LEU B CA 1
ATOM 2829 C C . LEU B 1 108 ? 5.223 4.586 -18.656 1 94.94 108 LEU B C 1
ATOM 2831 O O . LEU B 1 108 ? 5.125 5.789 -18.406 1 94.94 108 LEU B O 1
ATOM 2835 N N . GLY B 1 109 ? 4.281 3.857 -19.016 1 95.19 109 GLY B N 1
ATOM 2836 C CA . GLY B 1 109 ? 2.928 4.395 -19.016 1 95.19 109 GLY B CA 1
ATOM 2837 C C . GLY B 1 109 ? 2.469 4.867 -17.641 1 95.19 109 GLY B C 1
ATOM 2838 O O . GLY B 1 109 ? 1.875 5.941 -17.516 1 95.19 109 GLY B O 1
ATOM 2839 N N . VAL B 1 110 ? 2.797 4.133 -16.594 1 93.25 110 VAL B N 1
ATOM 2840 C CA . VAL B 1 110 ? 2.395 4.484 -15.234 1 93.25 110 VAL B CA 1
ATOM 2841 C C . VAL B 1 110 ? 3.158 5.723 -14.773 1 93.25 110 VAL B C 1
ATOM 2843 O O . VAL B 1 110 ? 2.588 6.605 -14.133 1 93.25 110 VAL B O 1
ATOM 2846 N N . VAL B 1 111 ? 4.406 5.797 -15.094 1 94.62 111 VAL B N 1
ATOM 2847 C CA . VAL B 1 111 ? 5.211 6.957 -14.734 1 94.62 111 VAL B CA 1
ATOM 2848 C C . VAL B 1 111 ? 4.703 8.195 -15.469 1 94.62 111 VAL B C 1
ATOM 2850 O O . VAL B 1 111 ? 4.516 9.25 -14.867 1 94.62 111 VAL B O 1
ATOM 2853 N N . ALA B 1 112 ? 4.418 7.996 -16.734 1 96.25 112 ALA B N 1
ATOM 2854 C CA . ALA B 1 112 ? 3.904 9.109 -17.531 1 96.25 112 ALA B CA 1
ATOM 2855 C C . ALA B 1 112 ? 2.547 9.57 -17.016 1 96.25 112 ALA B C 1
ATOM 2857 O O . ALA B 1 112 ? 2.295 10.773 -16.906 1 96.25 112 ALA B O 1
ATOM 2858 N N . ALA B 1 113 ? 1.73 8.711 -16.75 1 94.56 113 ALA B N 1
ATOM 2859 C CA . ALA B 1 113 ? 0.411 9.039 -16.219 1 94.56 113 ALA B CA 1
ATOM 2860 C C . ALA B 1 113 ? 0.526 9.766 -14.883 1 94.56 113 ALA B C 1
ATOM 2862 O O . ALA B 1 113 ? -0.254 10.68 -14.594 1 94.56 113 ALA B O 1
ATOM 2863 N N . SER B 1 114 ? 1.458 9.367 -14.102 1 93.56 114 SER B N 1
ATOM 2864 C CA . SER B 1 114 ? 1.676 10 -12.805 1 93.56 114 SER B CA 1
ATOM 2865 C C . SER B 1 114 ? 2.184 11.43 -12.969 1 93.56 114 SER B C 1
ATOM 2867 O O . SER B 1 114 ? 1.794 12.32 -12.211 1 93.56 114 SER B O 1
ATOM 2869 N N . VAL B 1 115 ? 3.035 11.602 -13.906 1 93.75 115 VAL B N 1
ATOM 2870 C CA . VAL B 1 115 ? 3.537 12.945 -14.188 1 93.75 115 VAL B CA 1
ATOM 2871 C C . VAL B 1 115 ? 2.387 13.844 -14.625 1 93.75 115 VAL B C 1
ATOM 2873 O O . VAL B 1 115 ? 2.242 14.969 -14.141 1 93.75 115 VAL B O 1
ATOM 2876 N N . VAL B 1 116 ? 1.585 13.344 -15.477 1 95 116 VAL B N 1
ATOM 2877 C CA . VAL B 1 116 ? 0.425 14.094 -15.945 1 95 116 VAL B CA 1
ATOM 2878 C C . VAL B 1 116 ? -0.506 14.398 -14.773 1 95 116 VAL B C 1
ATOM 2880 O O . VAL B 1 116 ? -1.035 15.508 -14.664 1 95 116 VAL B O 1
ATOM 2883 N N . PHE B 1 117 ? -0.665 13.492 -13.922 1 93.12 117 PHE B N 1
ATOM 2884 C CA . PHE B 1 117 ? -1.516 13.656 -12.75 1 93.12 117 PHE B CA 1
ATOM 2885 C C . PHE B 1 117 ? -1.019 14.805 -11.875 1 93.12 117 PHE B C 1
ATOM 2887 O O . PHE B 1 117 ? -1.812 15.617 -11.398 1 93.12 117 PHE B O 1
ATOM 2894 N N . VAL B 1 118 ? 0.249 14.883 -11.695 1 94.06 118 VAL B N 1
ATOM 2895 C CA . VAL B 1 118 ? 0.833 15.914 -10.844 1 94.06 118 VAL B CA 1
ATOM 2896 C C . VAL B 1 118 ? 0.659 17.281 -11.492 1 94.06 118 VAL B C 1
ATOM 2898 O O . VAL B 1 118 ? 0.361 18.266 -10.812 1 94.06 118 VAL B O 1
ATOM 2901 N N . PHE B 1 119 ? 0.688 17.328 -12.773 1 94.62 119 PHE B N 1
ATOM 2902 C CA . PHE B 1 119 ? 0.667 18.625 -13.445 1 94.62 119 PHE B CA 1
ATOM 2903 C C . PHE B 1 119 ? -0.765 19.078 -13.688 1 94.62 119 PHE B C 1
ATOM 2905 O O . PHE B 1 119 ? -1.02 20.281 -13.836 1 94.62 119 PHE B O 1
ATOM 2912 N N . ILE B 1 120 ? -1.675 18.219 -13.672 1 93.44 120 ILE B N 1
ATOM 2913 C CA . ILE B 1 120 ? -3.07 18.594 -13.852 1 93.44 120 ILE B CA 1
ATOM 2914 C C . ILE B 1 120 ? -3.662 19.047 -12.516 1 93.44 120 ILE B C 1
ATOM 2916 O O . ILE B 1 120 ? -4.652 19.781 -12.484 1 93.44 120 ILE B O 1
ATOM 2920 N N . ASN B 1 121 ? -3.08 18.703 -11.484 1 94.12 121 ASN B N 1
ATOM 2921 C CA . ASN B 1 121 ? -3.568 19.062 -10.156 1 94.12 121 ASN B CA 1
ATOM 2922 C C . ASN B 1 121 ? -2.838 20.281 -9.602 1 94.12 121 ASN B C 1
ATOM 2924 O O . ASN B 1 121 ? -1.812 20.703 -10.141 1 94.12 121 ASN B O 1
ATOM 2928 N N . PRO B 1 122 ? -3.424 20.922 -8.602 1 91.56 122 PRO B N 1
ATOM 2929 C CA . PRO B 1 122 ? -2.754 22.078 -8.008 1 91.56 122 PRO B CA 1
ATOM 2930 C C . PRO B 1 122 ? -1.329 21.766 -7.555 1 91.56 122 PRO B C 1
ATOM 2932 O O . PRO B 1 122 ? -1.039 20.641 -7.145 1 91.56 122 PRO B O 1
ATOM 2935 N N . GLU B 1 123 ? -0.521 22.719 -7.613 1 92.69 123 GLU B N 1
ATOM 2936 C CA . GLU B 1 123 ? 0.865 22.562 -7.188 1 92.69 123 GLU B CA 1
ATOM 2937 C C . GLU B 1 123 ? 0.944 22.047 -5.758 1 92.69 123 GLU B C 1
ATOM 2939 O O . GLU B 1 123 ? 0.297 22.578 -4.855 1 92.69 123 GLU B O 1
ATOM 2944 N N . PRO B 1 124 ? 1.711 21.016 -5.598 1 92.94 124 PRO B N 1
ATOM 2945 C CA . PRO B 1 124 ? 1.79 20.422 -4.266 1 92.94 124 PRO B CA 1
ATOM 2946 C C . PRO B 1 124 ? 2.502 21.312 -3.256 1 92.94 124 PRO B C 1
ATOM 2948 O O . PRO B 1 124 ? 3.691 21.594 -3.41 1 92.94 124 PRO B O 1
ATOM 2951 N N . GLN B 1 125 ? 1.794 21.703 -2.264 1 88.69 125 GLN B N 1
ATOM 2952 C CA . GLN B 1 125 ? 2.389 22.422 -1.148 1 88.69 125 GLN B CA 1
ATOM 2953 C C . GLN B 1 125 ? 3.045 21.469 -0.154 1 88.69 125 GLN B C 1
ATOM 2955 O O . GLN B 1 125 ? 2.994 20.25 -0.33 1 88.69 125 GLN B O 1
ATOM 2960 N N . TYR B 1 126 ? 3.535 22 0.822 1 87.75 126 TYR B N 1
ATOM 2961 C CA . TYR B 1 126 ? 4.309 21.219 1.78 1 87.75 126 TYR B CA 1
ATOM 2962 C C . TYR B 1 126 ? 3.451 20.141 2.426 1 87.75 126 TYR B C 1
ATOM 2964 O O . TYR B 1 126 ? 3.906 19.016 2.627 1 87.75 126 TYR B O 1
ATOM 2972 N N . THR B 1 127 ? 2.266 20.453 2.721 1 90.56 127 THR B N 1
ATOM 2973 C CA . THR B 1 127 ? 1.371 19.5 3.359 1 90.56 127 THR B CA 1
ATOM 2974 C C . THR B 1 127 ? 1.019 18.359 2.4 1 90.56 127 THR B C 1
ATOM 2976 O O . THR B 1 127 ? 0.907 17.203 2.814 1 90.56 127 THR B O 1
ATOM 2979 N N . VAL B 1 128 ? 0.875 18.734 1.146 1 93.06 128 VAL B N 1
ATOM 2980 C CA . VAL B 1 128 ? 0.555 17.75 0.126 1 93.06 128 VAL B CA 1
ATOM 2981 C C . VAL B 1 128 ? 1.756 16.828 -0.1 1 93.06 128 VAL B C 1
ATOM 2983 O O . VAL B 1 128 ? 1.604 15.609 -0.199 1 93.06 128 VAL B O 1
ATOM 2986 N N . LEU B 1 129 ? 2.9 17.375 -0.134 1 93.88 129 LEU B N 1
ATOM 2987 C CA . LEU B 1 129 ? 4.117 16.594 -0.297 1 93.88 129 LEU B CA 1
ATOM 2988 C C . LEU B 1 129 ? 4.297 15.617 0.862 1 93.88 129 LEU B C 1
ATOM 2990 O O . LEU B 1 129 ? 4.691 14.469 0.656 1 93.88 129 LEU B O 1
ATOM 2994 N N . ARG B 1 130 ? 3.977 16.078 2.035 1 95 130 ARG B N 1
ATOM 2995 C CA . ARG B 1 130 ? 4.051 15.188 3.193 1 95 130 ARG B CA 1
ATOM 2996 C C . ARG B 1 130 ? 3.08 14.023 3.057 1 95 130 ARG B C 1
ATOM 2998 O O . ARG B 1 130 ? 3.428 12.875 3.363 1 95 130 ARG B O 1
ATOM 3005 N N . ASN B 1 131 ? 1.922 14.312 2.596 1 95.75 131 ASN B N 1
ATOM 3006 C CA . ASN B 1 131 ? 0.941 13.25 2.393 1 95.75 131 ASN B CA 1
ATOM 3007 C C . ASN B 1 131 ? 1.425 12.227 1.37 1 95.75 131 ASN B C 1
ATOM 3009 O O . ASN B 1 131 ? 1.247 11.023 1.561 1 95.75 131 ASN B O 1
ATOM 3013 N N . ILE B 1 132 ? 1.961 12.719 0.327 1 95.75 132 ILE B N 1
ATOM 3014 C CA . ILE B 1 132 ? 2.467 11.836 -0.715 1 95.75 132 ILE B CA 1
ATOM 3015 C C . ILE B 1 132 ? 3.613 10.992 -0.163 1 95.75 132 ILE B C 1
ATOM 3017 O O . ILE B 1 132 ? 3.723 9.797 -0.472 1 95.75 132 ILE B O 1
ATOM 3021 N N . SER B 1 133 ? 4.375 11.586 0.645 1 95.62 133 SER B N 1
ATOM 3022 C CA . SER B 1 133 ? 5.465 10.859 1.279 1 95.62 133 SER B CA 1
ATOM 3023 C C . SER B 1 133 ? 4.938 9.781 2.219 1 95.62 133 SER B C 1
ATOM 3025 O O . SER B 1 133 ? 5.504 8.688 2.301 1 95.62 133 SER B O 1
ATOM 3027 N N . VAL B 1 134 ? 3.912 10.086 2.918 1 96.75 134 VAL B N 1
ATOM 3028 C CA . VAL B 1 134 ? 3.287 9.117 3.809 1 96.75 134 VAL B CA 1
ATOM 3029 C C . VAL B 1 134 ? 2.768 7.93 2.996 1 96.75 134 VAL B C 1
ATOM 3031 O O . VAL B 1 134 ? 2.926 6.773 3.398 1 96.75 134 VAL B O 1
ATOM 3034 N N . ILE B 1 135 ? 2.191 8.227 1.892 1 96.5 135 ILE B N 1
ATOM 3035 C CA . ILE B 1 135 ? 1.665 7.191 1.012 1 96.5 135 ILE B CA 1
ATOM 3036 C C . ILE B 1 135 ? 2.811 6.324 0.497 1 96.5 135 ILE B C 1
ATOM 3038 O O . ILE B 1 135 ? 2.699 5.094 0.464 1 96.5 135 ILE B O 1
ATOM 3042 N N . GLU B 1 136 ? 3.842 6.918 0.119 1 96.31 136 GLU B N 1
ATOM 3043 C CA . GLU B 1 136 ? 5 6.168 -0.356 1 96.31 136 GLU B CA 1
ATOM 3044 C C . GLU B 1 136 ? 5.531 5.227 0.722 1 96.31 136 GLU B C 1
ATOM 3046 O O . GLU B 1 136 ? 5.723 4.035 0.474 1 96.31 136 GLU B O 1
ATOM 3051 N N . ASN B 1 137 ? 5.691 5.781 1.874 1 96.56 137 ASN B N 1
ATOM 3052 C CA . ASN B 1 137 ? 6.246 4.98 2.961 1 96.56 137 ASN B CA 1
ATOM 3053 C C . ASN B 1 137 ? 5.301 3.852 3.361 1 96.56 137 ASN B C 1
ATOM 3055 O O . ASN B 1 137 ? 5.742 2.738 3.652 1 96.56 137 ASN B O 1
ATOM 3059 N N . ALA B 1 138 ? 4.086 4.188 3.406 1 95.75 138 ALA B N 1
ATOM 3060 C CA . ALA B 1 138 ? 3.111 3.15 3.727 1 95.75 138 ALA B CA 1
ATOM 3061 C C . ALA B 1 138 ? 3.156 2.02 2.705 1 95.75 138 ALA B C 1
ATOM 3063 O O . ALA B 1 138 ? 3.148 0.841 3.072 1 95.75 138 ALA B O 1
ATOM 3064 N N . THR B 1 139 ? 3.189 2.389 1.475 1 94.56 139 THR B N 1
ATOM 3065 C CA . THR B 1 139 ? 3.242 1.389 0.414 1 94.56 139 THR B CA 1
ATOM 3066 C C . THR B 1 139 ? 4.504 0.537 0.537 1 94.56 139 THR B C 1
ATOM 3068 O O . THR B 1 139 ? 4.453 -0.682 0.358 1 94.56 139 THR B O 1
ATOM 3071 N N . TRP B 1 140 ? 5.52 1.118 0.839 1 95.38 140 TRP B N 1
ATOM 3072 C CA . TRP B 1 140 ? 6.781 0.402 0.995 1 95.38 140 TRP B CA 1
ATOM 3073 C C . TRP B 1 140 ? 6.715 -0.566 2.172 1 95.38 140 TRP B C 1
ATOM 3075 O O . TRP B 1 140 ? 7.219 -1.688 2.09 1 95.38 140 TRP B O 1
ATOM 3085 N N . VAL B 1 141 ? 6.152 -0.117 3.266 1 94.5 141 VAL B N 1
ATOM 3086 C CA . VAL B 1 141 ? 6.066 -0.965 4.449 1 94.5 141 VAL B CA 1
ATOM 3087 C C . VAL B 1 141 ? 5.223 -2.201 4.141 1 94.5 141 VAL B C 1
ATOM 3089 O O . VAL B 1 141 ? 5.656 -3.33 4.383 1 94.5 141 VAL B O 1
ATOM 3092 N N . PHE B 1 142 ? 4.16 -2.035 3.525 1 91.69 142 PHE B N 1
ATOM 3093 C CA . PHE B 1 142 ? 3.242 -3.146 3.299 1 91.69 142 PHE B CA 1
ATOM 3094 C C . PHE B 1 142 ? 3.768 -4.066 2.203 1 91.69 142 PHE B C 1
ATOM 3096 O O . PHE B 1 142 ? 3.717 -5.293 2.336 1 91.69 142 PHE B O 1
ATOM 3103 N N . LEU B 1 143 ? 4.242 -3.479 1.168 1 93.06 143 LEU B N 1
ATOM 3104 C CA . LEU B 1 143 ? 4.707 -4.316 0.069 1 93.06 143 LEU B CA 1
ATOM 3105 C C . LEU B 1 143 ? 6.027 -4.992 0.425 1 93.06 143 LEU B C 1
ATOM 3107 O O . LEU B 1 143 ? 6.371 -6.031 -0.143 1 93.06 143 LEU B O 1
ATOM 3111 N N . SER B 1 144 ? 6.762 -4.434 1.366 1 94.19 144 SER B N 1
ATOM 3112 C CA . SER B 1 144 ? 7.934 -5.148 1.863 1 94.19 144 SER B CA 1
ATOM 3113 C C . SER B 1 144 ? 7.535 -6.445 2.559 1 94.19 144 SER B C 1
ATOM 3115 O O . SER B 1 144 ? 8.227 -7.457 2.434 1 94.19 144 SER B O 1
ATOM 3117 N N . LEU B 1 145 ? 6.449 -6.367 3.279 1 89.81 145 LEU B N 1
ATOM 3118 C CA . LEU B 1 145 ? 5.957 -7.574 3.936 1 89.81 145 LEU B CA 1
ATOM 3119 C C . LEU B 1 145 ? 5.523 -8.617 2.906 1 89.81 145 LEU B C 1
ATOM 3121 O O . LEU B 1 145 ? 5.812 -9.805 3.061 1 89.81 145 LEU B O 1
ATOM 3125 N N . VAL B 1 146 ? 4.859 -8.148 1.912 1 87.69 146 VAL B N 1
ATOM 3126 C CA . VAL B 1 146 ? 4.43 -9.047 0.844 1 87.69 146 VAL B CA 1
ATOM 3127 C C . VAL B 1 146 ? 5.648 -9.656 0.161 1 87.69 146 VAL B C 1
ATOM 3129 O O . VAL B 1 146 ? 5.695 -10.867 -0.079 1 87.69 146 VAL B O 1
ATOM 3132 N N . ASN B 1 147 ? 6.602 -8.875 -0.081 1 92.94 147 ASN B N 1
ATOM 3133 C CA . ASN B 1 1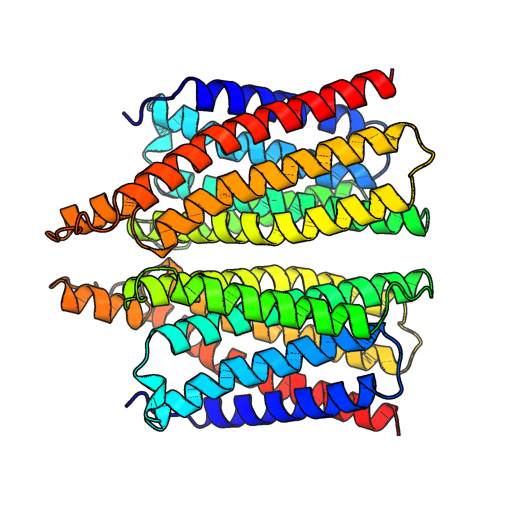47 ? 7.805 -9.344 -0.761 1 92.94 147 ASN B CA 1
ATOM 3134 C C . ASN B 1 147 ? 8.602 -10.305 0.115 1 92.94 147 ASN B C 1
ATOM 3136 O O . ASN B 1 147 ? 9.227 -11.242 -0.391 1 92.94 147 ASN B O 1
ATOM 3140 N N . LEU B 1 148 ? 8.594 -10.039 1.409 1 93.06 148 LEU B N 1
ATOM 3141 C CA . LEU B 1 148 ? 9.258 -10.953 2.326 1 93.06 148 LEU B CA 1
ATOM 3142 C C . LEU B 1 148 ? 8.633 -12.344 2.25 1 93.06 148 LEU B C 1
ATOM 3144 O O . LEU B 1 148 ? 9.352 -13.352 2.23 1 93.06 148 LEU B O 1
ATOM 3148 N N . ASP B 1 149 ? 7.41 -12.359 2.15 1 87.5 149 ASP B N 1
ATOM 3149 C CA . ASP B 1 149 ? 6.719 -13.641 2.027 1 87.5 149 ASP B CA 1
ATOM 3150 C C . ASP B 1 149 ? 7.027 -14.305 0.688 1 87.5 149 ASP B C 1
ATOM 3152 O O . ASP B 1 149 ? 7.23 -15.523 0.624 1 87.5 149 ASP B O 1
ATOM 3156 N N . MET B 1 150 ? 7.016 -13.516 -0.339 1 88.94 150 MET B N 1
ATOM 3157 C CA . MET B 1 150 ? 7.316 -14.055 -1.662 1 88.94 150 MET B CA 1
ATOM 3158 C C . MET B 1 150 ? 8.734 -14.617 -1.711 1 88.94 150 MET B C 1
ATOM 3160 O O . MET B 1 150 ? 8.961 -15.688 -2.266 1 88.94 150 MET B O 1
ATOM 3164 N N . VAL B 1 151 ? 9.625 -13.891 -1.164 1 93.19 151 VAL B N 1
ATOM 3165 C CA . VAL B 1 151 ? 11.023 -14.305 -1.157 1 93.19 151 VAL B CA 1
ATOM 3166 C C . VAL B 1 151 ? 11.164 -15.617 -0.382 1 93.19 151 VAL B C 1
ATOM 3168 O O . VAL B 1 151 ? 11.898 -16.516 -0.801 1 93.19 151 VAL B O 1
ATOM 3171 N N . ARG B 1 152 ? 10.5 -15.672 0.76 1 92.12 152 ARG B N 1
ATOM 3172 C CA . ARG B 1 152 ? 10.523 -16.891 1.549 1 92.12 152 ARG B CA 1
ATOM 3173 C C . ARG B 1 152 ? 9.977 -18.078 0.747 1 92.12 152 ARG B C 1
ATOM 3175 O O . ARG B 1 152 ? 10.562 -19.156 0.753 1 92.12 152 ARG B O 1
ATOM 3182 N N . LYS B 1 153 ? 8.953 -17.891 0.033 1 87.06 153 LYS B N 1
ATOM 3183 C CA . LYS B 1 153 ? 8.328 -18.953 -0.766 1 87.06 153 LYS B CA 1
ATOM 3184 C C . LYS B 1 153 ? 9.227 -19.344 -1.933 1 87.06 153 LYS B C 1
ATOM 3186 O O . LYS B 1 153 ? 9.344 -20.531 -2.246 1 87.06 153 LYS B O 1
ATOM 3191 N N . ILE B 1 154 ? 9.75 -18.391 -2.551 1 89.62 154 ILE B N 1
ATOM 3192 C CA . ILE B 1 154 ? 10.672 -18.672 -3.65 1 89.62 154 ILE B CA 1
ATOM 3193 C C . ILE B 1 154 ? 11.867 -19.469 -3.135 1 89.62 154 ILE B C 1
ATOM 3195 O O . ILE B 1 154 ? 12.258 -20.484 -3.738 1 89.62 154 ILE B O 1
ATOM 3199 N N . TYR B 1 155 ? 12.406 -19.031 -1.997 1 92.31 155 TYR B N 1
ATOM 3200 C CA . TYR B 1 155 ? 13.547 -19.734 -1.402 1 92.31 155 TYR B CA 1
ATOM 3201 C C . TYR B 1 155 ? 13.203 -21.188 -1.12 1 92.31 155 TYR B C 1
ATOM 3203 O O . TYR B 1 155 ? 13.992 -22.094 -1.408 1 92.31 155 TYR B O 1
ATOM 3211 N N . ALA B 1 156 ? 12.055 -21.406 -0.576 1 89.5 156 ALA B N 1
ATOM 3212 C CA . ALA B 1 156 ? 11.625 -22.766 -0.25 1 89.5 156 ALA B CA 1
ATOM 3213 C C . ALA B 1 156 ? 11.523 -23.625 -1.506 1 89.5 156 ALA B C 1
ATOM 3215 O O . ALA B 1 156 ? 11.766 -24.828 -1.46 1 89.5 156 ALA B O 1
ATOM 3216 N N . GLN B 1 157 ? 11.234 -23.047 -2.66 1 87.69 157 GLN B N 1
ATOM 3217 C CA . GLN B 1 157 ? 11.055 -23.766 -3.916 1 87.69 157 GLN B CA 1
ATOM 3218 C C . GLN B 1 157 ? 12.398 -24.062 -4.578 1 87.69 157 GLN B C 1
ATOM 3220 O O . GLN B 1 157 ? 12.539 -25.078 -5.27 1 87.69 157 GLN B O 1
ATOM 3225 N N . ILE B 1 158 ? 13.32 -23.188 -4.344 1 88.81 158 ILE B N 1
ATOM 3226 C CA . ILE B 1 158 ? 14.57 -23.344 -5.078 1 88.81 158 ILE B CA 1
ATOM 3227 C C . ILE B 1 158 ? 15.719 -23.562 -4.098 1 88.81 158 ILE B C 1
ATOM 3229 O O . ILE B 1 158 ? 16.828 -23.062 -4.309 1 88.81 158 ILE B O 1
ATOM 3233 N N . ARG B 1 159 ? 15.539 -24.188 -3.078 1 90.25 159 ARG B N 1
ATOM 3234 C CA . ARG B 1 159 ? 16.484 -24.344 -1.981 1 90.25 159 ARG B CA 1
ATOM 3235 C C . ARG B 1 159 ? 17.766 -25.016 -2.457 1 90.25 159 ARG B C 1
ATOM 3237 O O . ARG B 1 159 ? 18.859 -24.734 -1.941 1 90.25 159 ARG B O 1
ATOM 3244 N N . ASP B 1 160 ? 17.719 -25.797 -3.484 1 88.19 160 ASP B N 1
ATOM 3245 C CA . ASP B 1 160 ? 18.859 -26.594 -3.938 1 88.19 160 ASP B CA 1
ATOM 3246 C C . ASP B 1 160 ? 19.656 -25.844 -5.004 1 88.19 160 ASP B C 1
ATOM 3248 O O . ASP B 1 160 ? 20.734 -26.297 -5.414 1 88.19 160 ASP B O 1
ATOM 3252 N N . SER B 1 161 ? 19.25 -24.75 -5.348 1 85.62 161 SER B N 1
ATOM 3253 C CA . SER B 1 161 ? 19.938 -23.984 -6.371 1 85.62 161 SER B CA 1
ATOM 3254 C C . SER B 1 161 ? 20.938 -23 -5.746 1 85.62 161 SER B C 1
ATOM 3256 O O . SER B 1 161 ? 20.766 -22.578 -4.598 1 85.62 161 SER B O 1
ATOM 3258 N N . VAL B 1 162 ? 21.953 -22.703 -6.41 1 82.81 162 VAL B N 1
ATOM 3259 C CA . VAL B 1 162 ? 22.984 -21.766 -5.957 1 82.81 162 VAL B CA 1
ATOM 3260 C C . VAL B 1 162 ? 22.375 -20.359 -5.816 1 82.81 162 VAL B C 1
ATOM 3262 O O . VAL B 1 162 ? 22.797 -19.578 -4.961 1 82.81 162 VAL B O 1
ATOM 3265 N N . ILE B 1 163 ? 21.391 -20.109 -6.5 1 84.06 163 ILE B N 1
ATOM 3266 C CA . ILE B 1 163 ? 20.766 -18.797 -6.516 1 84.06 163 ILE B CA 1
ATOM 3267 C C . ILE B 1 163 ? 19.906 -18.609 -5.266 1 84.06 163 ILE B C 1
ATOM 3269 O O . ILE B 1 163 ? 19.562 -17.484 -4.898 1 84.06 163 ILE B O 1
ATOM 3273 N N . ALA B 1 164 ? 19.672 -19.656 -4.527 1 88.62 164 ALA B N 1
ATOM 3274 C CA . ALA B 1 164 ? 18.828 -19.625 -3.326 1 88.62 164 ALA B CA 1
ATOM 3275 C C . ALA B 1 164 ? 19.422 -18.703 -2.268 1 88.62 164 ALA B C 1
ATOM 3277 O O . ALA B 1 164 ? 18.703 -18.016 -1.557 1 88.62 164 ALA B O 1
ATOM 3278 N N . LYS B 1 165 ? 20.719 -18.688 -2.201 1 88.69 165 LYS B N 1
ATOM 3279 C CA . LYS B 1 165 ? 21.375 -17.812 -1.23 1 88.69 165 LYS B CA 1
ATOM 3280 C C . LYS B 1 165 ? 21.156 -16.344 -1.569 1 88.69 165 LYS B C 1
ATOM 3282 O O . LYS B 1 165 ? 21.109 -15.492 -0.676 1 88.69 165 LYS B O 1
ATOM 3287 N N . GLY B 1 166 ? 21.094 -16.062 -2.805 1 88.25 166 GLY B N 1
ATOM 3288 C CA . GLY B 1 166 ? 20.75 -14.703 -3.211 1 88.25 166 GLY B CA 1
ATOM 3289 C C . GLY B 1 166 ? 19.391 -14.258 -2.705 1 88.25 166 GLY B C 1
ATOM 3290 O O . GLY B 1 166 ? 19.219 -13.109 -2.293 1 88.25 166 GLY B O 1
ATOM 3291 N N . PHE B 1 167 ? 18.484 -15.172 -2.643 1 91.12 167 PHE B N 1
ATOM 3292 C CA . PHE B 1 167 ? 17.125 -14.844 -2.197 1 91.12 167 PHE B CA 1
ATOM 3293 C C . PHE B 1 167 ? 17.078 -14.68 -0.682 1 91.12 167 PHE B C 1
ATOM 3295 O O . PHE B 1 167 ? 16.266 -13.914 -0.159 1 91.12 167 PHE B O 1
ATOM 3302 N N . ILE B 1 168 ? 17.984 -15.305 -0.022 1 92.25 168 ILE B N 1
ATOM 3303 C CA . ILE B 1 168 ? 18.125 -15.008 1.399 1 92.25 168 ILE B CA 1
ATOM 3304 C C . ILE B 1 168 ? 18.594 -13.57 1.586 1 92.25 168 ILE B C 1
ATOM 3306 O O . ILE B 1 168 ? 18.094 -12.859 2.467 1 92.25 168 ILE B O 1
ATOM 3310 N N . GLY B 1 169 ? 19.562 -13.234 0.766 1 94.19 169 GLY B N 1
ATOM 3311 C CA . GLY B 1 169 ? 20 -11.844 0.777 1 94.19 169 GLY B CA 1
ATOM 3312 C C . GLY B 1 169 ? 18.859 -10.867 0.568 1 94.19 169 GLY B C 1
ATOM 3313 O O . GLY B 1 169 ? 18.766 -9.859 1.273 1 94.19 169 GLY B O 1
ATOM 3314 N N . PHE B 1 170 ? 17.938 -11.188 -0.319 1 94.5 170 PHE B N 1
ATOM 3315 C CA . PHE B 1 170 ? 16.781 -10.328 -0.569 1 94.5 170 PHE B CA 1
ATOM 3316 C C . PHE B 1 170 ? 15.883 -10.266 0.657 1 94.5 170 PHE B C 1
ATOM 3318 O O . PHE B 1 170 ? 15.258 -9.242 0.923 1 94.5 170 PHE B O 1
ATOM 3325 N N . GLY B 1 171 ? 15.812 -11.352 1.329 1 95.81 171 GLY B N 1
ATOM 3326 C CA . GLY B 1 171 ? 15.062 -11.328 2.578 1 95.81 171 GLY B CA 1
ATOM 3327 C C . GLY B 1 171 ? 15.586 -10.297 3.562 1 95.81 171 GLY B C 1
ATOM 3328 O O . GLY B 1 171 ? 14.805 -9.539 4.145 1 95.81 171 GLY B O 1
ATOM 3329 N N . ILE B 1 172 ? 16.828 -10.242 3.688 1 95.94 172 ILE B N 1
ATOM 3330 C CA . ILE B 1 172 ? 17.469 -9.281 4.582 1 95.94 172 ILE B CA 1
ATOM 3331 C C . ILE B 1 172 ? 17.219 -7.859 4.082 1 95.94 172 ILE B C 1
ATOM 3333 O O . ILE B 1 172 ? 16.938 -6.953 4.875 1 95.94 172 ILE B O 1
ATOM 3337 N N . VAL B 1 173 ? 17.297 -7.707 2.824 1 95.12 173 VAL B N 1
ATOM 3338 C CA . VAL B 1 173 ? 17.062 -6.402 2.209 1 95.12 173 VAL B CA 1
ATOM 3339 C C . VAL B 1 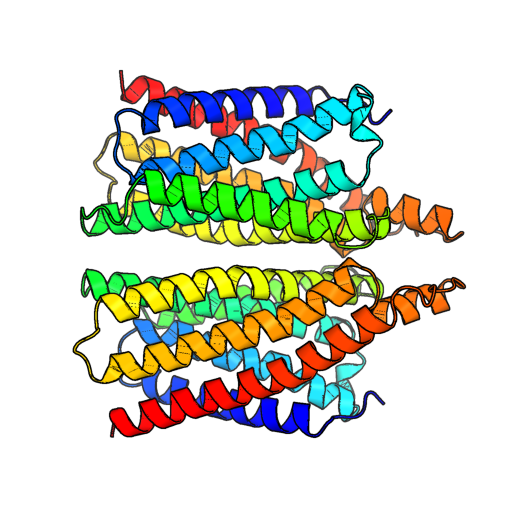173 ? 15.664 -5.902 2.57 1 95.12 173 VAL B C 1
ATOM 3341 O O . VAL B 1 173 ? 15.5 -4.762 3.01 1 95.12 173 VAL B O 1
ATOM 3344 N N . PHE B 1 174 ? 14.656 -6.746 2.469 1 96.69 174 PHE B N 1
ATOM 3345 C CA . PHE B 1 174 ? 13.281 -6.305 2.688 1 96.69 174 PHE B CA 1
ATOM 3346 C C . PHE B 1 174 ? 13 -6.109 4.172 1 96.69 174 PHE B C 1
ATOM 3348 O O . PHE B 1 174 ? 12.188 -5.266 4.551 1 96.69 174 PHE B O 1
ATOM 3355 N N . ILE B 1 175 ? 13.719 -6.809 5.004 1 97.06 175 ILE B N 1
ATOM 3356 C CA . ILE B 1 175 ? 13.617 -6.539 6.438 1 97.06 175 ILE B CA 1
ATOM 3357 C C . ILE B 1 175 ? 14.18 -5.156 6.746 1 97.06 175 ILE B C 1
ATOM 3359 O O . ILE B 1 175 ? 13.57 -4.383 7.492 1 97.06 175 ILE B O 1
ATOM 3363 N N . ALA B 1 176 ? 15.289 -4.887 6.168 1 96.62 176 ALA B N 1
ATOM 3364 C CA . ALA B 1 176 ? 15.914 -3.582 6.367 1 96.62 176 ALA B CA 1
ATOM 3365 C C . ALA B 1 176 ? 15.039 -2.463 5.816 1 96.62 176 ALA B C 1
ATOM 3367 O O . ALA B 1 176 ? 14.898 -1.409 6.441 1 96.62 176 ALA B O 1
ATOM 3368 N N . ILE B 1 177 ? 14.461 -2.695 4.684 1 95.38 177 ILE B N 1
ATOM 3369 C CA . ILE B 1 177 ? 13.586 -1.698 4.078 1 95.38 177 ILE B CA 1
ATOM 3370 C C . ILE B 1 177 ? 12.344 -1.504 4.949 1 95.38 177 ILE B C 1
ATOM 3372 O O . ILE B 1 177 ? 11.883 -0.376 5.141 1 95.38 177 ILE B O 1
ATOM 3376 N N . PHE B 1 178 ? 11.828 -2.59 5.473 1 97 178 PHE B N 1
ATOM 3377 C CA . PHE B 1 178 ? 10.672 -2.527 6.355 1 97 178 PHE B CA 1
ATOM 3378 C C . PHE B 1 178 ? 10.961 -1.65 7.566 1 97 178 PHE B C 1
ATOM 3380 O O . PHE B 1 178 ? 10.141 -0.812 7.945 1 97 178 PHE B O 1
ATOM 3387 N N . LEU B 1 179 ? 12.102 -1.811 8.078 1 97.38 179 LEU B N 1
ATOM 3388 C CA . LEU B 1 179 ? 12.484 -1.04 9.258 1 97.38 179 LEU B CA 1
ATOM 3389 C C . LEU B 1 179 ? 12.781 0.409 8.883 1 97.38 179 LEU B C 1
ATOM 3391 O O . LEU B 1 179 ? 12.414 1.33 9.617 1 97.38 179 LEU B O 1
ATOM 3395 N N . TRP B 1 180 ? 13.375 0.605 7.781 1 95.69 180 TRP B N 1
ATOM 3396 C CA . TRP B 1 180 ? 13.734 1.934 7.293 1 95.69 180 TRP B CA 1
ATOM 3397 C C . TRP B 1 180 ? 12.484 2.762 7.004 1 95.69 180 TRP B C 1
ATOM 3399 O O . TRP B 1 180 ? 12.242 3.773 7.668 1 95.69 180 TRP B O 1
ATOM 3409 N N . LYS B 1 181 ? 11.656 2.242 6.141 1 96.06 181 LYS B N 1
ATOM 3410 C CA . LYS B 1 181 ? 10.445 2.947 5.746 1 96.06 181 LYS B CA 1
ATOM 3411 C C . LYS B 1 181 ? 9.391 2.887 6.852 1 96.06 181 LYS B C 1
ATOM 3413 O O . LYS B 1 181 ? 8.586 3.811 7.004 1 96.06 181 LYS B O 1
ATOM 3418 N N . GLY B 1 182 ? 9.461 1.852 7.598 1 96.56 182 GLY B N 1
ATOM 3419 C CA . GLY B 1 182 ? 8.547 1.734 8.719 1 96.56 182 GLY B CA 1
ATOM 3420 C C . GLY B 1 182 ? 8.812 2.758 9.812 1 96.56 182 GLY B C 1
ATOM 3421 O O . GLY B 1 182 ? 7.871 3.293 10.406 1 96.56 182 GLY B O 1
ATOM 3422 N N . ALA B 1 183 ? 10.055 3 10.094 1 96.88 183 ALA B N 1
ATOM 3423 C CA . ALA B 1 183 ? 10.406 4.008 11.094 1 96.88 183 ALA B CA 1
ATOM 3424 C C . ALA B 1 183 ? 9.977 5.402 10.641 1 96.88 183 ALA B C 1
ATOM 3426 O O . ALA B 1 183 ? 9.469 6.188 11.438 1 96.88 183 ALA B O 1
ATOM 3427 N N . GLU B 1 184 ? 10.195 5.625 9.43 1 95.88 184 GLU B N 1
ATOM 3428 C CA . GLU B 1 184 ? 9.773 6.91 8.883 1 95.88 184 GLU B CA 1
ATOM 3429 C C . GLU B 1 184 ? 8.25 7.059 8.938 1 95.88 184 GLU B C 1
ATOM 3431 O O . GLU B 1 184 ? 7.742 8.125 9.297 1 95.88 184 GLU B O 1
ATOM 3436 N N . LEU B 1 185 ? 7.602 6.035 8.57 1 96.94 185 LEU B N 1
ATOM 3437 C CA . LEU B 1 185 ? 6.145 6.051 8.609 1 96.94 185 LEU B CA 1
ATOM 3438 C C . LEU B 1 185 ? 5.637 6.254 10.031 1 96.94 185 LEU B C 1
ATOM 3440 O O . LEU B 1 185 ? 4.656 6.969 10.25 1 96.94 185 LEU B O 1
ATOM 3444 N N . TYR B 1 186 ? 6.332 5.633 10.938 1 96.44 186 TYR B N 1
ATOM 3445 C CA . TYR B 1 186 ? 5.965 5.762 12.344 1 96.44 186 TYR B CA 1
ATOM 3446 C C . TYR B 1 186 ? 6.082 7.211 12.805 1 96.44 186 TYR B C 1
ATOM 3448 O O . TYR B 1 186 ? 5.195 7.723 13.492 1 96.44 186 TYR B O 1
ATOM 3456 N N . LEU B 1 187 ? 7.09 7.836 12.438 1 95.75 187 LEU B N 1
ATOM 3457 C CA . LEU B 1 187 ? 7.289 9.242 12.766 1 95.75 187 LEU B CA 1
ATOM 3458 C C . LEU B 1 187 ? 6.207 10.109 12.133 1 95.75 187 LEU B C 1
ATOM 3460 O O . LEU B 1 187 ? 5.695 11.039 12.766 1 95.75 187 LEU B O 1
ATOM 3464 N N . GLN B 1 188 ? 5.832 9.742 10.945 1 95.5 188 GLN B N 1
ATOM 3465 C CA . GLN B 1 188 ? 4.836 10.516 10.211 1 95.5 188 GLN B CA 1
ATOM 3466 C C . GLN B 1 188 ? 3.441 10.312 10.797 1 95.5 188 GLN B C 1
ATOM 3468 O O . GLN B 1 188 ? 2.664 11.266 10.906 1 95.5 188 GLN B O 1
ATOM 3473 N N . VAL B 1 189 ? 3.184 9.094 11.172 1 95.12 189 VAL B N 1
ATOM 3474 C CA . VAL B 1 189 ? 1.862 8.766 11.695 1 95.12 189 VAL B CA 1
ATOM 3475 C C . VAL B 1 189 ? 1.613 9.539 12.984 1 95.12 189 VAL B C 1
ATOM 3477 O O . VAL B 1 189 ? 0.535 10.102 13.18 1 95.12 189 VAL B O 1
ATOM 3480 N N . TYR B 1 190 ? 2.576 9.703 13.805 1 94 190 TYR B N 1
ATOM 3481 C CA . TYR B 1 190 ? 2.404 10.344 15.102 1 94 190 TYR B CA 1
ATOM 3482 C C . TYR B 1 190 ? 2.867 11.797 15.062 1 94 190 TYR B C 1
ATOM 3484 O O . TYR B 1 190 ? 3.008 12.438 16.109 1 94 190 TYR B O 1
ATOM 3492 N N . ASN B 1 191 ? 3.152 12.258 13.898 1 92.5 191 ASN B N 1
ATOM 3493 C CA . ASN B 1 191 ? 3.48 13.656 13.672 1 92.5 191 ASN B CA 1
ATOM 3494 C C . ASN B 1 191 ? 4.746 14.062 14.414 1 92.5 191 ASN B C 1
ATOM 3496 O O . ASN B 1 191 ? 4.797 15.133 15.031 1 92.5 191 ASN B O 1
ATOM 3500 N N . TRP B 1 192 ? 5.703 13.188 14.406 1 91.88 192 TRP B N 1
ATOM 3501 C CA . TRP B 1 192 ? 6.988 13.461 15.039 1 91.88 192 TRP B CA 1
ATOM 3502 C C . TRP B 1 192 ? 8.047 13.789 14 1 91.88 192 TRP B C 1
ATOM 3504 O O . TRP B 1 192 ? 9.203 14.07 14.344 1 91.88 192 TRP B O 1
ATOM 3514 N N . ASP B 1 193 ? 7.609 13.805 12.773 1 89.88 193 ASP B N 1
ATOM 3515 C CA . ASP B 1 193 ? 8.555 14.039 11.688 1 89.88 193 ASP B CA 1
ATOM 3516 C C . ASP B 1 193 ? 8.859 15.531 11.539 1 89.88 193 ASP B C 1
ATOM 3518 O O . ASP B 1 193 ? 8.094 16.375 12.008 1 89.88 193 ASP B O 1
ATOM 3522 N N . ALA B 1 194 ? 9.953 15.75 10.891 1 85.25 194 ALA B N 1
ATOM 3523 C CA . ALA B 1 194 ? 10.43 17.125 10.734 1 85.25 194 ALA B CA 1
ATOM 3524 C C . ALA B 1 194 ? 9.453 17.953 9.898 1 85.25 194 ALA B C 1
ATOM 3526 O O . ALA B 1 194 ? 9.281 19.141 10.141 1 85.25 194 ALA B O 1
ATOM 3527 N N . ASP B 1 195 ? 8.82 17.344 8.992 1 87.12 195 ASP B N 1
ATOM 3528 C CA . ASP B 1 195 ? 7.887 18.047 8.125 1 87.12 195 ASP B CA 1
ATOM 3529 C C . ASP B 1 195 ? 6.676 18.547 8.906 1 87.12 195 ASP B C 1
ATOM 3531 O O . ASP B 1 195 ? 6.219 19.672 8.703 1 87.12 195 ASP B O 1
ATOM 3535 N N . TRP B 1 196 ? 6.219 17.75 9.758 1 87.94 196 TRP B N 1
ATOM 3536 C CA . TRP B 1 196 ? 5.086 18.156 10.578 1 87.94 196 TRP B CA 1
ATOM 3537 C C . TRP B 1 196 ? 5.457 19.328 11.477 1 87.94 196 TRP B C 1
ATOM 3539 O O . TRP B 1 196 ? 4.656 20.25 11.672 1 87.94 196 TRP B O 1
ATOM 3549 N N . LYS B 1 197 ? 6.574 19.328 11.992 1 85.81 197 LYS B N 1
ATOM 3550 C CA . LYS B 1 197 ? 7.043 20.438 12.828 1 85.81 197 LYS B CA 1
ATOM 3551 C C . LYS B 1 197 ? 7.066 21.75 12.047 1 85.81 197 LYS B C 1
ATOM 3553 O O . LYS B 1 197 ? 6.656 22.781 12.562 1 85.81 197 LYS B O 1
ATOM 3558 N N . LEU B 1 198 ? 7.523 21.578 10.883 1 85.19 198 LEU B N 1
ATOM 3559 C CA . LEU B 1 198 ? 7.578 22.766 10.016 1 85.19 198 LEU B CA 1
ATOM 3560 C C . LEU B 1 198 ? 6.176 23.266 9.688 1 85.19 198 LEU B C 1
ATOM 3562 O O . LEU B 1 198 ? 5.938 24.469 9.672 1 85.19 198 LEU B O 1
ATOM 3566 N N . ILE B 1 199 ? 5.312 22.391 9.469 1 83.19 199 ILE B N 1
ATOM 3567 C CA . ILE B 1 199 ? 3.93 22.734 9.164 1 83.19 199 ILE B CA 1
ATOM 3568 C C . ILE B 1 199 ? 3.297 23.438 10.359 1 83.19 199 ILE B C 1
ATOM 3570 O O . ILE B 1 199 ? 2.66 24.484 10.219 1 83.19 199 ILE B O 1
ATOM 3574 N N . MET B 1 200 ? 3.559 22.953 11.461 1 85.44 200 MET B N 1
ATOM 3575 C CA . MET B 1 200 ? 2.99 23.516 12.68 1 85.44 200 MET B CA 1
ATOM 3576 C C . MET B 1 200 ? 3.592 24.891 12.969 1 85.44 200 MET B C 1
ATOM 3578 O O . MET B 1 200 ? 2.881 25.812 13.375 1 85.44 200 MET B O 1
ATOM 3582 N N . GLN B 1 201 ? 4.82 24.953 12.727 1 83 201 GLN B N 1
ATOM 3583 C CA . GLN B 1 201 ? 5.484 26.234 12.93 1 83 201 GLN B CA 1
ATOM 3584 C C . GLN B 1 201 ? 4.922 27.312 12 1 83 201 GLN B C 1
ATOM 3586 O O . GLN B 1 201 ? 4.703 28.453 12.414 1 83 201 GLN B O 1
ATOM 3591 N N . ASN B 1 202 ? 4.695 26.953 10.844 1 81.38 202 ASN B N 1
ATOM 3592 C CA . ASN B 1 202 ? 4.156 27.875 9.859 1 81.38 202 ASN B CA 1
ATOM 3593 C C . ASN B 1 202 ? 2.723 28.281 10.188 1 81.38 202 ASN B C 1
ATOM 3595 O O . ASN B 1 202 ? 2.283 29.375 9.836 1 81.38 202 ASN B O 1
ATOM 3599 N N . LEU B 1 203 ? 2.111 27.391 10.883 1 78.5 203 LEU B N 1
ATOM 3600 C CA . LEU B 1 203 ? 0.724 27.656 11.242 1 78.5 203 LEU B CA 1
ATOM 3601 C C . LEU B 1 203 ? 0.637 28.312 12.617 1 78.5 203 LEU B C 1
ATOM 3603 O O . LEU B 1 203 ? -0.457 28.625 13.094 1 78.5 203 LEU B O 1
ATOM 3607 N N . GLY B 1 204 ? 1.792 28.469 13.211 1 76.75 204 GLY B N 1
ATOM 3608 C CA . GLY B 1 204 ? 1.843 29.125 14.516 1 76.75 204 GLY B CA 1
ATOM 3609 C C . GLY B 1 204 ? 1.594 28.172 15.664 1 76.75 204 GLY B C 1
ATOM 3610 O O . GLY B 1 204 ? 1.306 28.609 16.781 1 76.75 204 GLY B O 1
ATOM 3611 N N . GLY B 1 205 ? 1.616 26.938 15.281 1 75.94 205 GLY B N 1
ATOM 3612 C CA . GLY B 1 205 ? 1.393 25.938 16.328 1 75.94 205 GLY B CA 1
ATOM 3613 C C . GLY B 1 205 ? 2.68 25.422 16.938 1 75.94 205 GLY B C 1
ATOM 3614 O O . GLY B 1 205 ? 3.771 25.75 16.469 1 75.94 205 GLY B O 1
ATOM 3615 N N . VAL B 1 206 ?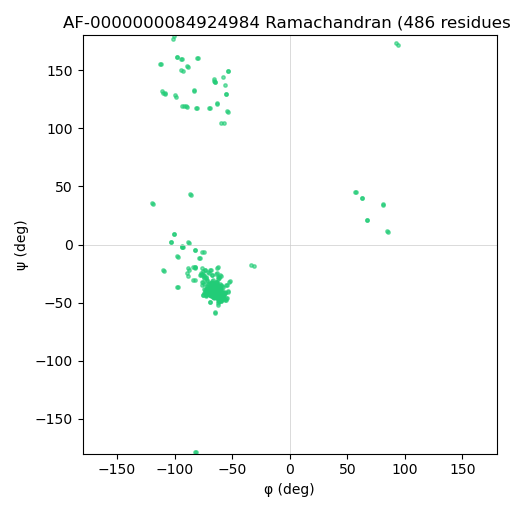 2.461 24.844 18.188 1 74.81 206 VAL B N 1
ATOM 3616 C CA . VAL B 1 206 ? 3.609 24.25 18.859 1 74.81 206 VAL B CA 1
ATOM 3617 C C . VAL B 1 206 ? 3.459 22.734 18.906 1 74.81 206 VAL B C 1
ATOM 3619 O O . VAL B 1 206 ? 2.363 22.219 19.156 1 74.81 206 VAL B O 1
ATOM 3622 N N . VAL B 1 207 ? 4.543 22.094 18.516 1 74.69 207 VAL B N 1
ATOM 3623 C CA . VAL B 1 207 ? 4.57 20.641 18.625 1 74.69 207 VAL B CA 1
ATOM 3624 C C . VAL B 1 207 ? 5.125 20.25 20 1 74.69 207 VAL B C 1
ATOM 3626 O O . VAL B 1 207 ? 6.258 20.594 20.328 1 74.69 207 VAL B O 1
ATOM 3629 N N . PRO B 1 208 ? 4.27 19.578 20.672 1 76.12 208 PRO B N 1
ATOM 3630 C CA . PRO B 1 208 ? 4.762 19.172 22 1 76.12 208 PRO B CA 1
ATOM 3631 C C . PRO B 1 208 ? 5.934 18.203 21.922 1 76.12 208 PRO B C 1
ATOM 3633 O O . PRO B 1 208 ? 5.992 17.375 21 1 76.12 208 PRO B O 1
ATOM 3636 N N . ASP B 1 209 ? 6.863 18.422 22.797 1 77.94 209 ASP B N 1
ATOM 3637 C CA . ASP B 1 209 ? 8.023 17.547 22.844 1 77.94 209 ASP B CA 1
ATOM 3638 C C . ASP B 1 209 ? 7.746 16.328 23.719 1 77.94 209 ASP B C 1
ATOM 3640 O O . ASP B 1 209 ? 8.609 15.898 24.484 1 77.94 209 ASP B O 1
ATOM 3644 N N . LEU B 1 210 ? 6.613 15.844 23.516 1 81.94 210 LEU B N 1
ATOM 3645 C CA . LEU B 1 210 ? 6.254 14.633 24.25 1 81.94 210 LEU B CA 1
ATOM 3646 C C . LEU B 1 210 ? 6.789 13.391 23.547 1 81.94 210 LEU B C 1
ATOM 3648 O O . LEU B 1 210 ? 6.941 13.383 22.312 1 81.94 210 LEU B O 1
ATOM 3652 N N . TYR B 1 211 ? 7.438 12.438 24.234 1 89.06 211 TYR B N 1
ATOM 3653 C CA . TYR B 1 211 ? 7.875 11.133 23.75 1 89.06 211 TYR B CA 1
ATOM 3654 C C . TYR B 1 211 ? 9.18 11.25 22.969 1 89.06 211 TYR B C 1
ATOM 3656 O O . TYR B 1 211 ? 9.344 10.609 21.922 1 89.06 211 TYR B O 1
ATOM 3664 N N . SER B 1 212 ? 10.023 12.125 23.359 1 89.44 212 SER B N 1
ATOM 3665 C CA . SER B 1 212 ? 11.305 12.375 22.688 1 89.44 212 SER B CA 1
ATOM 3666 C C . SER B 1 212 ? 12.125 11.094 22.578 1 89.44 212 SER B C 1
ATOM 3668 O O . SER B 1 212 ? 12.812 10.891 21.578 1 89.44 212 SER B O 1
ATOM 3670 N N . GLY B 1 213 ? 12.016 10.312 23.516 1 90.69 213 GLY B N 1
ATOM 3671 C CA . GLY B 1 213 ? 12.734 9.047 23.453 1 90.69 213 GLY B CA 1
ATOM 3672 C C . GLY B 1 213 ? 12.305 8.172 22.297 1 90.69 213 GLY B C 1
ATOM 3673 O O . GLY B 1 213 ? 13.148 7.633 21.578 1 90.69 213 GLY B O 1
ATOM 3674 N N . ARG B 1 214 ? 11.094 8.086 22.141 1 92.19 214 ARG B N 1
ATOM 3675 C CA . ARG B 1 214 ? 10.562 7.293 21.047 1 92.19 214 ARG B CA 1
ATOM 3676 C C . ARG B 1 214 ? 10.938 7.902 19.703 1 92.19 214 ARG B C 1
ATOM 3678 O O . ARG B 1 214 ? 11.25 7.18 18.75 1 92.19 214 ARG B O 1
ATOM 3685 N N . ARG B 1 215 ? 10.82 9.133 19.656 1 93.19 215 ARG B N 1
ATOM 3686 C CA . ARG B 1 215 ? 11.18 9.844 18.438 1 93.19 215 ARG B CA 1
ATOM 3687 C C . ARG B 1 215 ? 12.648 9.609 18.078 1 93.19 215 ARG B C 1
ATOM 3689 O O . ARG B 1 215 ? 12.969 9.242 16.938 1 93.19 215 ARG B O 1
ATOM 3696 N N . ASP B 1 216 ? 13.5 9.75 19.047 1 93.44 216 ASP B N 1
ATOM 3697 C CA . ASP B 1 216 ? 14.938 9.586 18.812 1 93.44 216 ASP B CA 1
ATOM 3698 C C . ASP B 1 216 ? 15.273 8.148 18.406 1 93.44 216 ASP B C 1
ATOM 3700 O O . ASP B 1 216 ? 16.109 7.922 17.547 1 93.44 216 ASP B O 1
ATOM 3704 N N . PHE B 1 217 ? 14.617 7.281 19.031 1 94.69 217 PHE B N 1
ATOM 3705 C CA . PHE B 1 217 ? 14.828 5.875 18.688 1 94.69 217 PHE B CA 1
ATOM 3706 C C . PHE B 1 217 ? 14.398 5.594 17.266 1 94.69 217 PHE B C 1
ATOM 3708 O O . PHE B 1 217 ? 15.094 4.891 16.531 1 94.69 217 PHE B O 1
ATOM 3715 N N . SER B 1 218 ? 13.305 6.113 16.922 1 94.69 218 SER B N 1
ATOM 3716 C CA . SER B 1 218 ? 12.812 5.895 15.562 1 94.69 218 SER B CA 1
ATOM 3717 C C . SER B 1 218 ? 13.734 6.527 14.531 1 94.69 218 SER B C 1
ATOM 3719 O O . SER B 1 218 ? 13.93 5.973 13.445 1 94.69 218 SER B O 1
ATOM 3721 N N . LEU B 1 219 ? 14.273 7.633 14.82 1 93.62 219 LEU B N 1
ATOM 3722 C CA . LEU B 1 219 ? 15.227 8.281 13.93 1 93.62 219 LEU B CA 1
ATOM 3723 C C . LEU B 1 219 ? 16.5 7.445 13.789 1 93.62 219 LEU B C 1
ATOM 3725 O O . LEU B 1 219 ? 17.062 7.328 12.695 1 93.62 219 LEU B O 1
ATOM 3729 N N . LEU B 1 220 ? 16.875 6.887 14.898 1 94 220 LEU B N 1
ATOM 3730 C CA . LEU B 1 220 ? 18.047 6.012 14.883 1 94 220 LEU B CA 1
ATOM 3731 C C . LEU B 1 220 ? 17.797 4.793 14.008 1 94 220 LEU B C 1
ATOM 3733 O O . LEU B 1 220 ? 18.656 4.422 13.195 1 94 220 LEU B O 1
ATOM 3737 N N . VAL B 1 221 ? 16.672 4.23 14.18 1 95.19 221 VAL B N 1
ATOM 3738 C CA . VAL B 1 221 ? 16.312 3.059 13.383 1 95.19 221 VAL B CA 1
ATOM 3739 C C . VAL B 1 221 ? 16.234 3.438 11.906 1 95.19 221 VAL B C 1
ATOM 3741 O O . VAL B 1 221 ? 16.719 2.693 11.047 1 95.19 221 VAL B O 1
ATOM 3744 N N . HIS B 1 222 ? 15.641 4.52 11.648 1 94.25 222 HIS B N 1
ATOM 3745 C CA . HIS B 1 222 ? 15.539 5.008 10.273 1 94.25 222 HIS B CA 1
ATOM 3746 C C . HIS B 1 222 ? 16.922 5.105 9.625 1 94.25 222 HIS B C 1
ATOM 3748 O O . HIS B 1 222 ? 17.125 4.598 8.516 1 94.25 222 HIS B O 1
ATOM 3754 N N . ASP B 1 223 ? 17.828 5.633 10.297 1 91.81 223 ASP B N 1
ATOM 3755 C CA . ASP B 1 223 ? 19.156 5.875 9.727 1 91.81 223 ASP B CA 1
ATOM 3756 C C . ASP B 1 223 ? 19.922 4.57 9.562 1 91.81 223 ASP B C 1
ATOM 3758 O O . ASP B 1 223 ? 20.484 4.309 8.492 1 91.81 223 ASP B O 1
ATOM 3762 N N . TYR B 1 224 ? 19.859 3.762 10.531 1 93.5 224 TYR B N 1
ATOM 3763 C CA . TYR B 1 224 ? 20.625 2.521 10.484 1 93.5 224 TYR B CA 1
ATOM 3764 C C . TYR B 1 224 ? 20 1.525 9.523 1 93.5 224 TYR B C 1
ATOM 3766 O O . TYR B 1 224 ? 20.703 0.836 8.781 1 93.5 224 TYR B O 1
ATOM 3774 N N . ALA B 1 225 ? 18.75 1.446 9.586 1 95 225 ALA B N 1
ATOM 3775 C CA . ALA B 1 225 ? 18.078 0.534 8.664 1 95 225 ALA B CA 1
ATOM 3776 C C . ALA B 1 225 ? 18.203 1.01 7.223 1 95 225 ALA B C 1
ATOM 3778 O O . ALA B 1 225 ? 18.297 0.196 6.301 1 95 225 ALA B O 1
ATOM 3779 N N . GLY B 1 226 ? 18.156 2.289 7.102 1 91.31 226 GLY B N 1
ATOM 3780 C CA . GLY B 1 226 ? 18.406 2.832 5.777 1 91.31 226 GLY B CA 1
ATOM 3781 C C . GLY B 1 226 ? 19.766 2.461 5.227 1 91.31 226 GLY B C 1
ATOM 3782 O O . GLY B 1 226 ? 19.891 2.047 4.07 1 91.31 226 GLY B O 1
ATOM 3783 N N . LEU B 1 227 ? 20.703 2.566 6.051 1 92.31 227 LEU B N 1
ATOM 3784 C CA . LEU B 1 227 ? 22.062 2.197 5.656 1 92.31 227 LEU B CA 1
ATOM 3785 C C . LEU B 1 227 ? 22.156 0.701 5.375 1 92.31 227 LEU B C 1
ATOM 3787 O O . LEU B 1 227 ? 22.75 0.291 4.375 1 92.31 227 LEU B O 1
ATOM 3791 N N . LEU B 1 228 ? 21.578 -0.006 6.211 1 94.38 228 LEU B N 1
ATOM 3792 C CA . LEU B 1 228 ? 21.609 -1.457 6.062 1 94.38 228 LEU B CA 1
ATOM 3793 C C . LEU B 1 228 ? 20.891 -1.886 4.785 1 94.38 228 LEU B C 1
ATOM 3795 O O . LEU B 1 228 ? 21.281 -2.869 4.152 1 94.38 228 LEU B O 1
ATOM 3799 N N . SER B 1 229 ? 19.828 -1.223 4.461 1 93.19 229 SER B N 1
ATOM 3800 C CA . SER B 1 229 ? 19.109 -1.555 3.236 1 93.19 229 SER B CA 1
ATOM 3801 C C . SER B 1 229 ? 19.984 -1.342 2.004 1 93.19 229 SER B C 1
ATOM 3803 O O . SER B 1 229 ? 20.016 -2.182 1.103 1 93.19 229 SER B O 1
ATOM 3805 N N . GLY B 1 230 ? 20.734 -0.295 1.995 1 90.62 230 GLY B N 1
ATOM 3806 C CA . GLY B 1 230 ? 21.641 -0.034 0.891 1 90.62 230 GLY B CA 1
ATOM 3807 C C . GLY B 1 230 ? 22.766 -1.042 0.798 1 90.62 230 GLY B C 1
ATOM 3808 O O . GLY B 1 230 ? 23 -1.619 -0.265 1 90.62 230 GLY B O 1
ATOM 3809 N N . VAL B 1 231 ? 23.344 -1.344 1.872 1 92.56 231 VAL B N 1
ATOM 3810 C CA . VAL B 1 231 ? 24.484 -2.246 1.906 1 92.56 231 VAL B CA 1
ATOM 3811 C C . VAL B 1 231 ? 24.031 -3.666 1.571 1 92.56 231 VAL B C 1
ATOM 3813 O O . VAL B 1 231 ? 24.719 -4.383 0.835 1 92.56 231 VAL B O 1
ATOM 3816 N N . SER B 1 232 ? 22.938 -3.996 2.113 1 93.94 232 SER B N 1
ATOM 3817 C CA . SER B 1 232 ? 22.453 -5.352 1.875 1 93.94 232 SER B CA 1
ATOM 3818 C C . SER B 1 232 ? 22.078 -5.555 0.413 1 93.94 232 SER B C 1
ATOM 3820 O O . SER B 1 232 ? 22.344 -6.613 -0.163 1 93.94 232 SER B O 1
ATOM 3822 N N . VAL B 1 233 ? 21.422 -4.633 -0.152 1 92.25 233 VAL B N 1
ATOM 3823 C CA . VAL B 1 233 ? 21.047 -4.762 -1.557 1 92.25 233 VAL B CA 1
ATOM 3824 C C . VAL B 1 233 ? 22.312 -4.836 -2.422 1 92.25 233 VAL B C 1
ATOM 3826 O O . VAL B 1 233 ? 22.406 -5.676 -3.318 1 92.25 233 VAL B O 1
ATOM 3829 N N . GLY B 1 234 ? 23.203 -3.934 -2.17 1 89.62 234 GLY B N 1
ATOM 3830 C CA . GLY B 1 234 ? 24.469 -3.984 -2.885 1 89.62 234 GLY B CA 1
ATOM 3831 C C . GLY B 1 234 ? 25.188 -5.312 -2.738 1 89.62 234 GLY B C 1
ATOM 3832 O O . GLY B 1 234 ? 25.625 -5.898 -3.729 1 89.62 234 GLY B O 1
ATOM 3833 N N . GLY B 1 235 ? 25.25 -5.727 -1.516 1 90.25 235 GLY B N 1
ATOM 3834 C CA . GLY B 1 235 ? 25.891 -7.008 -1.265 1 90.25 235 GLY B CA 1
ATOM 3835 C C . GLY B 1 235 ? 25.203 -8.164 -1.976 1 90.25 235 GLY B C 1
ATOM 3836 O O . GLY B 1 235 ? 25.875 -9.047 -2.521 1 90.25 235 GLY B O 1
ATOM 3837 N N . THR B 1 236 ? 23.953 -8.188 -1.959 1 92.12 236 THR B N 1
ATOM 3838 C CA . THR B 1 236 ? 23.188 -9.242 -2.611 1 92.12 236 THR B CA 1
ATOM 3839 C C . THR B 1 236 ? 23.453 -9.258 -4.113 1 92.12 236 THR B C 1
ATOM 3841 O O . THR B 1 236 ? 23.703 -10.32 -4.695 1 92.12 236 THR B O 1
ATOM 3844 N N . PHE B 1 237 ? 23.5 -8.172 -4.727 1 90.31 237 PHE B N 1
ATOM 3845 C CA . PHE B 1 237 ? 23.672 -8.125 -6.176 1 90.31 237 PHE B CA 1
ATOM 3846 C C . PHE B 1 237 ? 25.109 -8.406 -6.559 1 90.31 237 PHE B C 1
ATOM 3848 O O . PHE B 1 237 ? 25.375 -9 -7.602 1 90.31 237 PHE B O 1
ATOM 3855 N N . ILE B 1 238 ? 26.047 -8.031 -5.738 1 89.31 238 ILE B N 1
ATOM 3856 C CA . ILE B 1 238 ? 27.438 -8.406 -5.984 1 89.31 238 ILE B CA 1
ATOM 3857 C C . ILE B 1 238 ? 27.578 -9.922 -5.91 1 89.31 238 ILE B C 1
ATOM 3859 O O . ILE B 1 238 ? 28.25 -10.531 -6.746 1 89.31 238 ILE B O 1
ATOM 3863 N N . TYR B 1 239 ? 26.953 -10.438 -4.953 1 89.5 239 TYR B N 1
ATOM 3864 C CA . TYR B 1 239 ? 26.969 -11.891 -4.816 1 89.5 239 TYR B CA 1
ATOM 3865 C C . TYR B 1 239 ? 26.359 -12.555 -6.039 1 89.5 239 TYR B C 1
ATOM 3867 O O . TYR B 1 239 ? 26.906 -13.516 -6.574 1 89.5 239 TYR B O 1
ATOM 3875 N N . LEU B 1 240 ? 25.266 -12.102 -6.48 1 86.44 240 LEU B N 1
ATOM 3876 C CA . LEU B 1 240 ? 24.594 -12.672 -7.648 1 86.44 240 LEU B CA 1
ATOM 3877 C C . LEU B 1 240 ? 25.453 -12.508 -8.898 1 86.44 240 LEU B C 1
ATOM 3879 O O . LEU B 1 240 ? 25.469 -13.383 -9.766 1 86.44 240 LEU B O 1
ATOM 3883 N N . LEU B 1 241 ? 26.109 -11.422 -8.945 1 86.38 241 LEU B N 1
ATOM 3884 C CA . LEU B 1 241 ? 27 -11.188 -10.078 1 86.38 241 LEU B CA 1
ATOM 3885 C C . LEU B 1 241 ? 28.125 -12.219 -10.094 1 86.38 241 LEU B C 1
ATOM 3887 O O . LEU B 1 241 ? 28.516 -12.695 -11.164 1 86.38 241 LEU B O 1
ATOM 3891 N N . LYS B 1 242 ? 28.578 -12.539 -8.961 1 88.06 242 LYS B N 1
ATOM 3892 C CA . LYS B 1 242 ? 29.641 -13.539 -8.859 1 88.06 242 LYS B CA 1
ATOM 3893 C C . LYS B 1 242 ? 29.141 -14.922 -9.273 1 88.06 242 LYS B C 1
ATOM 3895 O O . LYS B 1 242 ? 29.875 -15.695 -9.883 1 88.06 242 LYS B O 1
ATOM 3900 N N . LEU B 1 243 ? 27.922 -15.172 -8.969 1 82.81 243 LEU B N 1
ATOM 3901 C CA . LEU B 1 243 ? 27.344 -16.469 -9.32 1 82.81 243 LEU B CA 1
ATOM 3902 C C . LEU B 1 243 ? 27.156 -16.578 -10.828 1 82.81 243 LEU B C 1
ATOM 3904 O O . LEU B 1 243 ? 27.234 -17.672 -11.391 1 82.81 243 LEU B O 1
ATOM 3908 N N . LEU B 1 244 ? 26.797 -15.578 -11.445 1 74.56 244 LEU B N 1
ATOM 3909 C CA . LEU B 1 244 ? 26.578 -15.602 -12.883 1 74.56 244 LEU B CA 1
ATOM 3910 C C . LEU B 1 244 ? 27.891 -15.734 -13.633 1 74.56 244 LEU B C 1
ATOM 3912 O O . LEU B 1 244 ? 27.922 -16.25 -14.758 1 74.56 244 LEU B O 1
ATOM 3916 N N . ARG B 1 245 ? 28.922 -15.328 -13.016 1 70.88 245 ARG B N 1
ATOM 3917 C CA . ARG B 1 245 ? 30.234 -15.492 -13.648 1 70.88 245 ARG B CA 1
ATOM 3918 C C . ARG B 1 245 ? 30.781 -16.891 -13.43 1 70.88 245 ARG B C 1
ATOM 3920 O O . ARG B 1 245 ? 31.438 -17.453 -14.305 1 70.88 245 ARG B O 1
#

pLDDT: mean 87.92, std 8.14, range [38.41, 97.38]

Secondary structure (DSSP, 8-state):
-----HHHHHHHHHHHHHHHHHHHHHHHS-THHHHHHHHHHHHHHHHHHHHHHHTT-GGGG-HHHHHHHHHHHHHHHHHHHHHHHHHHHHHHH----S-HHHHHHHHHHHHHHHHHHHHHSPPP-HHHHHHHHHHHHHHHHHHHHHHHHHHHHHHHHSTTSTTHHHHHHHHHHHHHHHHHHHHHHHHHHTT-SHHHHHHHHHTT-----TTHHHHHHHHHHHHHHHHHHHHHHHHHHHHHHHHH-/-----HHHHHHHHHHHHHHHHHHHHHHHS-THHHHHHHHHHHHHHHHHHHHHHHTT-GGGG-HHHHHHHHHHHHHHHHHHHHHHHHHHHHHHH----S-HHHHHHHHHHHHHHHHHHHHHSPPP-HHHHHHHHHHHHHHHHHHHHHHHHHHHHHHHHSTTSTTHHHHHHHHHHHHHHHHHHHHHHHHHHTT-SHHHHHHHHHTT-----TTHHHHHHHHHHHHHHHHHHHHHHHHHHHHHHHHH-

Nearest PDB structures (foldseek):
  5lwe-assembly2_B  TM=5.415E-01  e=1.189E-01  Homo sapiens
  8tyw-assembly1_A  TM=4.826E-01  e=1.774E-01  Homo sapiens
  8tf5-assembly1_A  TM=4.097E-01  e=1.697E-01  Homo sapiens
  8oyx-assembly2_B  TM=5.656E-01  e=1.007E+00  synthetic construct
  8oyx-assembly1_A  TM=4.705E-01  e=9.211E-01  synthetic construct

Organism: Geobacter metallireducens (strain ATCC 53774 / DSM 7210 / GS-15) (NCBI:txid269799)

Foldseek 3Di:
DPDDDPLLVLLLVLLVLLLVLLVVCVVPDALLSLLQSQLSVLCSVLSVLVVCVNVVPPVNVQQLVNLLSLVSLQLSLVSNLVSLVQLLVCLVPVDHDDDSVVSVVVSVVSSVVVSVVSVVDPRDDLVNSLVSNLVSLVSLLVSLVVSLVSLVSSLVSPVPDPCSVLSVLVNQLSVLSNQQSVLVNVCSVVQVDPSSCVVQVVVVHDDDCPPVVSNVVSVVSNSVSSSSNSVSSSVSSVSVVVVVD/DPDDDPLLVLLLVLLVLLLVLLVVCVVPDALLSLLQSQLSVLLSVLSVLVVCVNVVPPVNVQQLVNLLSLVSLQLSLVSNLVSLVQLLVCLVPVDHDDDSVVSVVVSVVSSVVVSVVSVVDPRDDLVNSLVSNLVSLVSLLVSLVVSLVSLVSSLVSPVPDPCSVLSVLVNQLSVLSNQQSVLVNVCSVVQVDPSSCVVQVVVVHDDDCPPVVSNVVSVVSNSVSSSSNSVSSSVSSVSVVVVVD

Radius of gyration: 22.47 Å; Cα contacts (8 Å, |Δi|>4): 662; chains: 2; bounding box: 59×56×48 Å

Sequence (490 aa):
MADITTVDLVQITFWFLAGCISFYFSIGNARVWTSISLGFFLIFLSQLYVVEKALDMPWTAYTQLEAIHYIIGTISIMVMTHGFQEYYIFSRTLEIGGTKTAVYLTVLGVVAASVVFVFINPEPQYTVLRNISVIENATWVFLSLVNLDMVRKIYAQIRDSVIAKGFIGFGIVFIAIFLWKGAELYLQVYNWDADWKLIMQNLGGVVPDLYSGRRDFSLLVHDYAGLLSGVSVGGTFIYLLKLLRMADITTVDLVQITFWFLAGCISFYFSIGNARVWTSISLGFFLIFLSQLYVVEKALDMPWTAYTQLEAIHYIIGTISIMVMTHGFQEYYIFSRTLEIGGTKTAVYLTVLGVVAASVVFVFINPEPQYTVLRNISVIENATWVFLSLVNLDMVRKIYAQIRDSVIAKGFIGFGIVFIAIFLWKGAELYLQVYNWDADWKLIMQNLGGVVPDLYSGRRDFSLLVHDYAGLLSGVSVGGTFIYLLKLLR